Protein AF-A0A0V0QUD8-F1 (afdb_monomer_lite)

InterPro domains:
  IPR011050 Pectin lyase fold/virulence factor [SSF51126] (148-361)
  IPR012334 Pectin lyase fold [G3DSA:2.160.20.10] (193-393)
  IPR039448 Right handed beta helix domain [PF13229] (188-342)

pLDDT: mean 84.2, std 14.67, range [42.78, 98.88]

Secondary structure (DSSP, 8-state):
-EEES-EEE-SSEEEEEEE-S-EEES-EEE-TTS--EEEEEEESEEEEES-EE---S-B----TT--SEEEEEEEEEEEES-EE-B---B-SS---S-SEEEEEEEEEEEES-EEES-EESSB-SEEEEEEEEEEEES-EEES-EESS-B-SSEEEEEEEEEEEES-EEES-EEEESSSEEEEEEEEEEEES-EEES-EEEEES-SEEEES-SEEEEEEEEEES-EESSS-SEEEES-SEEEEEEEEEES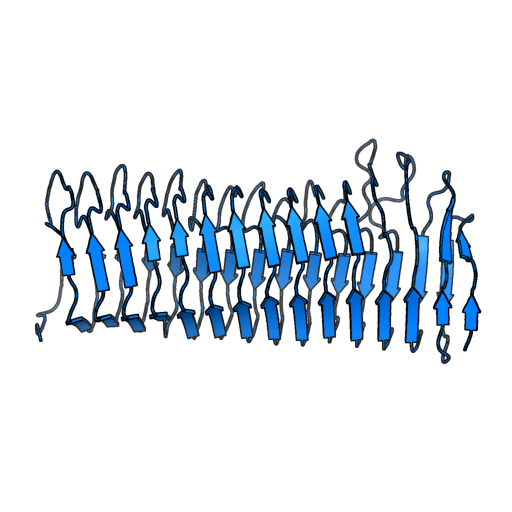-EESSS-SSEEEES-SEEEEES-EEES-EESSS-SSEEEEEE--EEEES-EEES-EESSS-SSEEEEEEEEEEEES-EEES-EESSSS-SSEEEEEEEEEEEES-EEEEEE-SSB-SSEEEES--SEEEEES-EEEEEE-SSB-SSEEE----S-----

Radius of gyration: 23.9 Å; chains: 1; bounding box: 58×41×67 Å

Sequence (409 aa):
MINVSLLKLNNILFAIENIKELVQFDKVVICENQDLFLKIRNVMNLVIKNNEISYNNIIENINKYSDMFQFQEIIEIIIDDSKIIENVYEYQDKSFNSLFQFQKIQNFIINSLNFQDNINQNFGNIDFYQVSNIEINESNFTNNFLDNGYGAALYIYQGNQIIINNCNFEQNKAQIGGAVYAEIIFNFLLKNSKFDKNEENTSGGSIIISKSQKIELKNLIIKQSYAYSGGRVYMIQSNEIELNEIYFSNNRAFSQGGCLYLHNIQDIFLAKVIFSDNYSDLTQGGYLIQDSQNIYFYGCLFQNNTAFLRSGAGQGYNLINILFEKCDFKKNKAISYSSGAQQFNNPKILQILDCLYQENETPLEGSSLNIKQSLDEILILGTVFKGGYNLKLGGFICLGLLENSFDWK

Foldseek 3Di:
DAEDAEAEFPDLEDEAEQAADEYEYNEYEYDADYNHAYEYENHAEYEYEAYEHEHADADADHDAAAARYYYEDYAYYEYYHYAHYEAHDYDDPRFYQANYEHYQYAYYEAEQYEAYNAEGEAFANYHYHAYAEYYHYLYEHEQFEYPEYEANHEDEEAYEYYEAYNYEAYNACYQEQQHEAYEHYAEAEYEPYEAYAGEHNAEEAVYEYELYAEYEYYQYEHEPYEYAYYANYAYENYEYYEYYNYEYYHYEYAEDFQHEEYENYEAAEYEQYEHEQTEYNAEENAGEYEPYEHHEYYQYEFYQAEYAAEERAYEYEQYEAYEYENYEAEQAEYNAHYEQHYEYEAYAEYEYYLYEYEAGEYQAEQNAYEYHDHYNYYHYYNYDYYHYDYNYDHPNYHYHDYVDDDDDD

Organism: Pseudocohnilembus persalinus (NCBI:txid266149)

Structure (mmCIF, N/CA/C/O backbone):
data_AF-A0A0V0QUD8-F1
#
_entry.id   AF-A0A0V0QUD8-F1
#
loop_
_atom_site.group_PDB
_atom_site.id
_atom_site.type_symbol
_atom_site.label_atom_id
_atom_site.label_alt_id
_atom_site.label_comp_id
_atom_site.label_asym_id
_atom_site.label_entity_id
_atom_site.label_seq_id
_atom_site.pdbx_PDB_ins_code
_atom_site.Cartn_x
_atom_site.Cartn_y
_atom_site.Cartn_z
_atom_site.occupancy
_atom_site.B_iso_or_equiv
_atom_site.auth_seq_id
_atom_site.auth_comp_id
_atom_site.auth_asym_id
_atom_site.auth_atom_id
_atom_site.pdbx_PDB_model_num
ATOM 1 N N . MET A 1 1 ? -31.159 -5.922 27.807 1.00 70.62 1 MET A N 1
ATOM 2 C CA . MET A 1 1 ? -30.685 -4.800 26.970 1.00 70.62 1 MET A CA 1
ATOM 3 C C . MET A 1 1 ? -30.636 -3.591 27.872 1.00 70.62 1 MET A C 1
ATOM 5 O O . MET A 1 1 ? -31.671 -3.202 28.401 1.00 70.62 1 MET A O 1
ATOM 9 N N . ILE A 1 2 ? -29.448 -3.040 28.080 1.00 76.00 2 ILE A N 1
ATOM 10 C CA . ILE A 1 2 ? -29.251 -1.811 28.841 1.00 76.00 2 ILE A CA 1
ATOM 11 C C . ILE A 1 2 ? -29.187 -0.687 27.814 1.00 76.00 2 ILE A C 1
ATOM 13 O O . ILE A 1 2 ? -28.206 -0.590 27.080 1.00 76.00 2 ILE A O 1
ATOM 17 N N . ASN A 1 3 ? -30.245 0.120 27.729 1.00 74.75 3 ASN A N 1
ATOM 18 C CA . ASN A 1 3 ? -30.245 1.303 26.877 1.00 74.75 3 ASN A CA 1
ATOM 19 C C . ASN A 1 3 ? -29.943 2.547 27.721 1.00 74.75 3 ASN A C 1
ATOM 21 O O . ASN A 1 3 ? -30.653 2.842 28.686 1.00 74.75 3 ASN A O 1
ATOM 25 N N . VAL A 1 4 ? -28.880 3.259 27.359 1.00 72.94 4 VAL A N 1
ATOM 26 C CA . VAL A 1 4 ? -28.473 4.522 27.962 1.00 72.94 4 VAL A CA 1
ATOM 27 C C . VAL A 1 4 ? -28.725 5.629 26.943 1.00 72.94 4 VAL A C 1
ATOM 29 O O . VAL A 1 4 ? -27.934 5.858 26.028 1.00 72.94 4 VAL A O 1
ATOM 32 N N . SER A 1 5 ? -29.834 6.346 27.131 1.00 68.31 5 SER A N 1
ATOM 33 C CA . SER A 1 5 ? -30.265 7.401 26.208 1.00 68.31 5 SER A CA 1
ATOM 34 C C . SER A 1 5 ? -29.320 8.609 26.184 1.00 68.31 5 SER A C 1
ATOM 36 O O . SER A 1 5 ? -29.221 9.305 25.179 1.00 68.31 5 SER A O 1
ATOM 38 N N . LEU A 1 6 ? -28.659 8.899 27.312 1.00 66.31 6 LEU A N 1
ATOM 39 C CA . LEU A 1 6 ? -27.640 9.939 27.422 1.00 66.31 6 LEU A CA 1
ATOM 40 C C . LEU A 1 6 ? -26.628 9.585 28.516 1.00 66.31 6 LEU A C 1
ATOM 42 O O . LEU A 1 6 ? -26.977 9.556 29.697 1.00 66.31 6 LEU A O 1
ATOM 46 N N . LEU A 1 7 ? -25.369 9.394 28.136 1.00 69.94 7 LEU A N 1
ATOM 47 C CA . LEU A 1 7 ? -24.242 9.306 29.058 1.00 69.94 7 LEU A CA 1
ATOM 48 C C . LEU A 1 7 ? -23.500 10.648 29.069 1.00 69.94 7 LEU A C 1
ATOM 50 O O . LEU A 1 7 ? -22.898 11.030 28.069 1.00 69.94 7 LEU A O 1
ATOM 54 N N . LYS A 1 8 ? -23.537 11.366 30.197 1.00 63.72 8 LYS A N 1
ATOM 55 C CA . LYS A 1 8 ? -22.684 12.544 30.426 1.00 63.72 8 LYS A CA 1
ATOM 56 C C . LYS A 1 8 ? -21.485 12.147 31.276 1.00 63.72 8 LYS A C 1
ATOM 58 O O . LYS A 1 8 ? -21.663 11.732 32.422 1.00 63.72 8 LYS A O 1
ATOM 63 N N . LEU A 1 9 ? -20.283 12.283 30.728 1.00 64.31 9 LEU A N 1
ATOM 64 C CA . LEU A 1 9 ? -19.041 11.990 31.440 1.00 64.31 9 LEU A CA 1
ATOM 65 C C . LEU A 1 9 ? -18.528 13.267 32.125 1.00 64.31 9 LEU A C 1
ATOM 67 O O . LEU A 1 9 ? -18.113 14.209 31.457 1.00 64.31 9 LEU A O 1
ATOM 71 N N . ASN A 1 10 ? -18.595 13.284 33.463 1.00 59.03 10 ASN A N 1
ATOM 72 C CA . ASN A 1 10 ? -18.183 14.405 34.327 1.00 59.03 10 ASN A CA 1
ATOM 73 C C . ASN A 1 10 ? -17.118 14.005 35.376 1.00 59.03 10 ASN A C 1
ATOM 75 O O . ASN A 1 10 ? -16.849 14.798 36.274 1.00 59.03 10 ASN A O 1
ATOM 79 N N . ASN A 1 11 ? -16.591 12.773 35.317 1.00 55.62 11 ASN A N 1
ATOM 80 C CA . ASN A 1 11 ? -15.626 12.208 36.270 1.00 55.62 11 ASN A CA 1
ATOM 81 C C . ASN A 1 11 ? -14.459 11.552 35.526 1.00 55.62 11 ASN A C 1
ATOM 83 O O . ASN A 1 11 ? -14.716 10.729 34.654 1.00 55.62 11 ASN A O 1
ATOM 87 N N . ILE A 1 12 ? -13.224 11.811 35.971 1.00 57.53 12 ILE A N 1
ATOM 88 C CA . ILE A 1 12 ? -11.928 11.370 35.400 1.00 57.53 12 ILE A CA 1
ATOM 89 C C . ILE A 1 12 ? -11.890 9.910 34.896 1.00 57.53 12 ILE A C 1
ATOM 91 O O . ILE A 1 12 ? -11.257 9.621 33.886 1.00 57.53 12 ILE A O 1
ATOM 95 N N . LEU A 1 13 ? -12.568 8.969 35.561 1.00 61.50 13 LEU A N 1
ATOM 96 C CA . LEU A 1 13 ? -12.629 7.569 35.131 1.00 61.50 13 LEU A CA 1
ATOM 97 C C . LEU A 1 13 ? -14.063 7.042 35.219 1.00 61.50 13 LEU A C 1
ATOM 99 O O . LEU A 1 13 ? -14.646 6.992 36.304 1.00 61.50 13 LEU A O 1
ATOM 103 N N . PHE A 1 14 ? -14.603 6.591 34.089 1.00 70.44 14 PHE A N 1
ATOM 104 C CA . PHE A 1 14 ? -15.863 5.856 34.028 1.00 70.44 14 PHE A CA 1
ATOM 105 C C . PHE A 1 14 ? -15.617 4.476 33.417 1.00 70.44 14 PHE A C 1
ATOM 107 O O . PHE A 1 14 ? -15.048 4.364 32.331 1.00 70.44 14 PHE A O 1
ATOM 114 N N . ALA A 1 15 ? -16.029 3.425 34.128 1.00 72.00 15 ALA A N 1
ATOM 115 C CA . ALA A 1 15 ? -15.803 2.044 33.720 1.00 72.00 15 ALA A CA 1
ATOM 116 C C . ALA A 1 15 ? -17.113 1.251 33.667 1.00 72.00 15 ALA A C 1
ATOM 118 O O . ALA A 1 15 ? -17.916 1.301 34.600 1.00 72.00 15 ALA A O 1
ATOM 119 N N . ILE A 1 16 ? -17.302 0.497 32.585 1.00 76.88 16 ILE A N 1
ATOM 120 C CA . ILE A 1 16 ? -18.369 -0.493 32.424 1.00 76.88 16 ILE A CA 1
ATOM 121 C C . ILE A 1 16 ? -17.715 -1.858 32.276 1.00 76.88 16 ILE A C 1
ATOM 123 O O . ILE A 1 16 ? -16.940 -2.068 31.346 1.00 76.88 16 ILE A O 1
ATOM 127 N N . GLU A 1 17 ? -18.037 -2.789 33.172 1.00 83.06 17 GLU A N 1
ATOM 128 C CA . GLU A 1 17 ? -17.386 -4.097 33.201 1.00 83.06 17 GLU A CA 1
ATOM 129 C C . GLU A 1 17 ? -18.382 -5.245 33.411 1.00 83.06 17 GLU A C 1
ATOM 131 O O . GLU A 1 17 ? -19.346 -5.122 34.168 1.00 83.06 17 GLU A O 1
ATOM 136 N N . ASN A 1 18 ? -18.097 -6.393 32.788 1.00 82.00 18 ASN A N 1
ATOM 137 C CA . ASN A 1 18 ? -18.752 -7.687 33.029 1.00 82.00 18 ASN A CA 1
ATOM 138 C C . ASN A 1 18 ? -20.261 -7.717 32.717 1.00 82.00 18 ASN A C 1
ATOM 140 O O . ASN A 1 18 ? -21.051 -8.316 33.455 1.00 82.00 18 ASN A O 1
ATOM 144 N N . ILE A 1 19 ? -20.665 -7.107 31.599 1.00 76.00 19 ILE A N 1
ATOM 145 C CA . ILE A 1 19 ? -22.063 -7.084 31.154 1.00 76.00 19 ILE A CA 1
ATOM 146 C C . ILE A 1 19 ? -22.303 -8.157 30.087 1.00 76.00 19 ILE A C 1
ATOM 148 O O . ILE A 1 19 ? -21.762 -8.113 28.986 1.00 76.00 19 ILE A O 1
ATOM 152 N N . LYS A 1 20 ? -23.181 -9.115 30.402 1.00 79.44 20 LYS A N 1
ATOM 153 C CA . LYS A 1 20 ? -23.581 -10.193 29.476 1.00 79.44 20 LYS A CA 1
ATOM 154 C C . LYS A 1 20 ? -24.723 -9.813 28.528 1.00 79.44 20 LYS A C 1
ATOM 156 O O . LYS A 1 20 ? -25.058 -10.592 27.645 1.00 79.44 20 LYS A O 1
ATOM 161 N N . GLU A 1 21 ? -25.347 -8.660 28.733 1.00 77.88 21 GLU A N 1
ATOM 162 C CA . GLU A 1 21 ? -26.424 -8.148 27.885 1.00 77.88 21 GLU A CA 1
ATOM 163 C C . GLU A 1 21 ? -25.903 -7.127 26.864 1.00 77.88 21 GLU A C 1
ATOM 165 O O . GLU A 1 21 ? -24.828 -6.559 27.037 1.00 77.88 21 GLU A O 1
ATOM 170 N N . LEU A 1 22 ? -26.692 -6.854 25.821 1.00 77.81 22 LEU A N 1
ATOM 171 C CA . LEU A 1 22 ? -26.445 -5.731 24.912 1.00 77.81 22 LEU A CA 1
ATOM 172 C C . LEU A 1 22 ? -26.459 -4.404 25.683 1.00 77.81 22 LEU A C 1
ATOM 174 O O . LEU A 1 22 ? -27.445 -4.112 26.373 1.00 77.81 22 LEU A O 1
ATOM 178 N N . VAL A 1 23 ? -25.409 -3.604 25.500 1.00 78.75 23 VAL A N 1
ATOM 179 C CA . VAL A 1 23 ? -25.317 -2.212 25.956 1.00 78.75 23 VAL A CA 1
ATOM 180 C C . VAL A 1 23 ? -25.447 -1.294 24.745 1.00 78.75 23 VAL A C 1
ATOM 182 O O . VAL A 1 23 ? -24.702 -1.438 23.778 1.00 78.75 23 VAL A O 1
ATOM 185 N N . GLN A 1 24 ? -26.384 -0.351 24.798 1.00 78.88 24 GLN A N 1
ATOM 186 C CA . GLN A 1 24 ? -26.595 0.640 23.746 1.00 78.88 24 GLN A CA 1
ATOM 187 C C . GLN A 1 24 ? -26.461 2.056 24.309 1.00 78.88 24 GLN A C 1
ATOM 189 O O . GLN A 1 24 ? -27.057 2.371 25.341 1.00 78.88 24 GLN A O 1
ATOM 194 N N . PHE A 1 25 ? -25.696 2.896 23.612 1.00 74.19 25 PHE A N 1
ATOM 195 C CA . PHE A 1 25 ? -25.604 4.332 23.854 1.00 74.19 25 PHE A CA 1
ATOM 196 C C . PHE A 1 25 ? -26.199 5.099 22.677 1.00 74.19 25 PHE A C 1
ATOM 198 O O . PHE A 1 25 ? -25.635 5.101 21.579 1.00 74.19 25 PHE A O 1
ATOM 205 N N . ASP A 1 26 ? -27.315 5.782 22.933 1.00 65.12 26 ASP A N 1
ATOM 206 C CA . ASP A 1 26 ? -27.956 6.651 21.937 1.00 65.12 26 ASP A CA 1
ATOM 207 C C . ASP A 1 26 ? -27.276 8.028 21.862 1.00 65.12 26 ASP A C 1
ATOM 209 O O . ASP A 1 26 ? -27.337 8.698 20.835 1.00 65.12 26 ASP A O 1
ATOM 213 N N . LYS A 1 27 ? -26.653 8.476 22.964 1.00 62.09 27 LYS A N 1
ATOM 214 C CA . LYS A 1 27 ? -25.847 9.702 23.010 1.00 62.09 27 LYS A CA 1
ATOM 215 C C . LYS A 1 27 ? -24.825 9.676 24.153 1.00 62.09 27 LYS A C 1
ATOM 217 O O . LYS A 1 27 ? -25.180 9.469 25.311 1.00 62.09 27 LYS A O 1
ATOM 222 N N . VAL A 1 28 ? -23.569 9.977 23.856 1.00 65.62 28 VAL A N 1
ATOM 223 C CA . VAL A 1 28 ? -22.450 10.142 24.785 1.00 65.62 28 VAL A CA 1
ATOM 224 C C . VAL A 1 28 ? -21.947 11.566 24.612 1.00 65.62 28 VAL A C 1
ATOM 226 O O . VAL A 1 28 ? -21.569 11.962 23.515 1.00 65.62 28 VAL A O 1
ATOM 229 N N . VAL A 1 29 ? -21.976 12.348 25.689 1.00 61.34 29 VAL A N 1
ATOM 230 C CA . VAL A 1 29 ? -21.480 13.728 25.711 1.00 61.34 29 VAL A CA 1
ATOM 231 C C . VAL A 1 29 ? -20.353 13.816 26.728 1.00 61.34 29 VAL A C 1
ATOM 233 O O . VAL A 1 29 ? -20.546 13.524 27.913 1.00 61.34 29 VAL A O 1
ATOM 236 N N . ILE A 1 30 ? -19.184 14.239 26.258 1.00 59.19 30 ILE A N 1
ATOM 237 C CA . ILE A 1 30 ? -18.037 14.584 27.097 1.00 59.19 30 ILE A CA 1
ATOM 238 C C . ILE A 1 30 ? -18.147 16.077 27.425 1.00 59.19 30 ILE A C 1
ATOM 240 O O . ILE A 1 30 ? -18.324 16.887 26.518 1.00 59.19 30 ILE A O 1
ATOM 244 N N . CYS A 1 31 ? -18.090 16.453 28.703 1.00 54.69 31 CYS A N 1
ATOM 245 C CA . CYS A 1 31 ? -18.158 17.860 29.110 1.00 54.69 31 CYS A CA 1
ATOM 246 C C . CYS A 1 31 ? -16.755 18.497 29.178 1.00 54.69 31 CYS A C 1
ATOM 248 O O . CYS A 1 31 ? -15.792 17.850 29.576 1.00 54.69 31 CYS A O 1
ATOM 250 N N . GLU A 1 32 ? -16.675 19.788 28.850 1.00 49.66 32 GLU A N 1
ATOM 251 C CA . GLU A 1 32 ? -15.485 20.563 28.438 1.00 49.66 32 GLU A CA 1
ATOM 252 C C . GLU A 1 32 ? -14.289 20.701 29.414 1.00 49.66 32 GLU A C 1
ATOM 254 O O . GLU A 1 32 ? -13.388 21.478 29.120 1.00 49.66 32 GLU A O 1
ATOM 259 N N . ASN A 1 33 ? -14.221 20.004 30.555 1.00 48.03 33 ASN A N 1
ATOM 260 C CA . ASN A 1 33 ? -13.290 20.394 31.632 1.00 48.03 33 ASN A CA 1
ATOM 261 C C . ASN A 1 33 ? -12.605 19.274 32.435 1.00 48.03 33 ASN A C 1
ATOM 263 O O . ASN A 1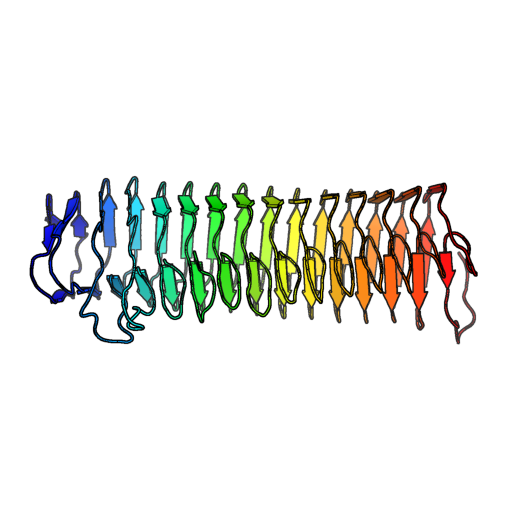 33 ? -12.164 19.548 33.552 1.00 48.03 33 ASN A O 1
ATOM 267 N N . GLN A 1 34 ? -12.503 18.029 31.953 1.00 51.97 34 GLN A N 1
ATOM 268 C CA . GLN A 1 34 ? -11.815 16.984 32.733 1.00 51.97 34 GLN A CA 1
ATOM 269 C C . GLN A 1 34 ? -11.011 15.987 31.894 1.00 51.97 34 GLN A C 1
ATOM 271 O O . GLN A 1 34 ? -11.409 15.629 30.789 1.00 51.97 34 GLN A O 1
ATOM 276 N N . ASP A 1 35 ? -9.918 15.498 32.489 1.00 54.75 35 ASP A N 1
ATOM 277 C CA . ASP A 1 35 ? -9.080 14.391 32.016 1.00 54.75 35 ASP A CA 1
ATOM 278 C C . ASP A 1 35 ? -9.891 13.078 32.029 1.00 54.75 35 ASP A C 1
ATOM 280 O O . ASP A 1 35 ? -9.845 12.311 32.990 1.00 54.75 35 ASP A O 1
ATOM 284 N N . LEU A 1 36 ? -10.735 12.859 31.019 1.00 57.94 36 LEU A N 1
ATOM 285 C CA . LEU A 1 36 ? -11.743 11.795 31.018 1.00 57.94 36 LEU A CA 1
ATOM 286 C C . LEU A 1 36 ? -11.250 10.527 30.313 1.00 57.94 36 LEU A C 1
ATOM 288 O O . LEU A 1 36 ? -10.866 10.564 29.149 1.00 57.94 36 LEU A O 1
ATOM 292 N N . PHE A 1 37 ? -11.360 9.389 31.003 1.00 67.19 37 PHE A N 1
ATOM 293 C CA . PHE A 1 37 ? -11.136 8.051 30.454 1.00 67.19 37 PHE A CA 1
ATOM 294 C C . PHE A 1 37 ? -12.422 7.225 30.511 1.00 67.19 37 PHE A C 1
ATOM 296 O O . PHE A 1 37 ? -12.957 6.969 31.598 1.00 67.19 37 PHE A O 1
ATOM 303 N N . LEU A 1 38 ? -12.895 6.754 29.356 1.00 74.94 38 LEU A N 1
ATOM 304 C CA . LEU A 1 38 ? -13.955 5.745 29.283 1.00 74.94 38 LEU A CA 1
ATOM 305 C C . LEU A 1 38 ? -13.322 4.374 29.067 1.00 74.94 38 LEU A C 1
ATOM 307 O O . LEU A 1 38 ? -12.598 4.168 28.094 1.00 74.94 38 LEU A O 1
ATOM 311 N N . LYS A 1 39 ? -13.627 3.423 29.953 1.00 79.06 39 LYS A N 1
ATOM 312 C CA . LYS A 1 39 ? -13.196 2.029 29.813 1.00 79.06 39 LYS A CA 1
ATOM 313 C C . LYS A 1 39 ? -14.400 1.101 29.754 1.00 79.06 39 LYS A C 1
ATOM 315 O O . LYS A 1 39 ? -15.224 1.102 30.664 1.00 79.06 39 LYS A O 1
ATOM 320 N N . ILE A 1 40 ? -14.495 0.284 28.714 1.00 81.56 40 ILE A N 1
ATOM 321 C CA . ILE A 1 40 ? -15.525 -0.750 28.592 1.00 81.56 40 ILE A CA 1
ATOM 322 C C . ILE A 1 40 ? -14.844 -2.105 28.436 1.00 81.56 40 ILE A C 1
ATOM 324 O O . ILE A 1 40 ? -14.050 -2.302 27.518 1.00 81.56 40 ILE A O 1
ATOM 328 N N . ARG A 1 41 ? -15.135 -3.041 29.343 1.00 83.25 41 ARG A N 1
ATOM 329 C CA . ARG A 1 41 ? -14.506 -4.366 29.364 1.00 83.25 41 ARG A CA 1
ATOM 330 C C . ARG A 1 41 ? -15.506 -5.491 29.552 1.00 83.25 41 ARG A C 1
ATOM 332 O O . ARG A 1 41 ? -16.475 -5.338 30.294 1.00 83.25 41 ARG A O 1
ATOM 339 N N . ASN A 1 42 ? -15.231 -6.655 28.969 1.00 79.50 42 ASN A N 1
ATOM 340 C CA . ASN A 1 42 ? -16.032 -7.867 29.181 1.00 79.50 42 ASN A CA 1
ATOM 341 C C . ASN A 1 42 ? -17.525 -7.629 28.910 1.00 79.50 42 ASN A C 1
ATOM 343 O O . ASN A 1 42 ? -18.387 -8.000 29.715 1.00 79.50 42 ASN A O 1
ATOM 347 N N . VAL A 1 43 ? -17.818 -6.945 27.806 1.00 77.38 43 VAL A N 1
ATOM 348 C CA . VAL A 1 43 ? -19.182 -6.702 27.330 1.00 77.38 43 VAL A CA 1
ATOM 349 C C . VAL A 1 43 ? -19.436 -7.619 26.145 1.00 77.38 43 VAL A C 1
ATOM 351 O O . VAL A 1 43 ? -18.558 -7.800 25.315 1.00 77.38 43 VAL A O 1
ATOM 354 N N . MET A 1 44 ? -20.618 -8.228 26.054 1.00 79.56 44 MET A N 1
ATOM 355 C CA . MET A 1 44 ? -20.934 -9.078 24.902 1.00 79.56 44 MET A CA 1
ATOM 356 C C . MET A 1 44 ? -21.049 -8.230 23.628 1.00 79.56 44 MET A C 1
ATOM 358 O O . MET A 1 44 ? -20.209 -8.339 22.741 1.00 79.56 44 MET A O 1
ATOM 362 N N . ASN A 1 45 ? -22.039 -7.335 23.584 1.00 85.06 45 ASN A N 1
ATOM 363 C CA . ASN A 1 45 ? -22.312 -6.485 22.429 1.00 85.06 45 ASN A CA 1
ATOM 364 C C . ASN A 1 45 ? -22.446 -5.026 22.873 1.00 85.06 45 ASN A C 1
ATOM 366 O O . ASN A 1 45 ? -23.138 -4.735 23.856 1.00 85.06 45 ASN A O 1
ATOM 370 N N . LEU A 1 46 ? -21.821 -4.122 22.125 1.00 85.31 46 LEU A N 1
ATOM 371 C CA . LEU A 1 46 ? -21.841 -2.686 22.354 1.00 85.31 46 LEU A CA 1
ATOM 372 C C . LEU A 1 46 ? -22.278 -1.958 21.083 1.00 85.31 46 LEU A C 1
ATOM 374 O O . LEU A 1 46 ? -21.665 -2.103 20.031 1.00 85.31 46 LEU A O 1
ATOM 378 N N . VAL A 1 47 ? -23.316 -1.136 21.192 1.00 84.88 47 VAL A N 1
ATOM 379 C CA . VAL A 1 47 ? -23.823 -0.332 20.076 1.00 84.88 47 VAL A CA 1
ATOM 380 C C . VAL A 1 47 ? -23.775 1.147 20.449 1.00 84.88 47 VAL A C 1
ATOM 382 O O . VAL A 1 47 ? -24.318 1.553 21.476 1.00 84.88 47 VAL A O 1
ATOM 385 N N . ILE A 1 48 ? -23.129 1.951 19.611 1.00 80.38 48 ILE A N 1
ATOM 386 C CA . ILE A 1 48 ? -22.962 3.399 19.764 1.00 80.38 48 ILE A CA 1
ATOM 387 C C . ILE A 1 48 ? -23.532 4.048 18.498 1.00 80.38 48 ILE A C 1
ATOM 389 O O . ILE A 1 48 ? -22.976 3.873 17.418 1.00 80.38 48 ILE A O 1
ATOM 393 N N . LYS A 1 49 ? -24.656 4.767 18.592 1.00 79.19 49 LYS A N 1
ATOM 394 C CA . LYS A 1 49 ? -25.307 5.384 17.417 1.00 79.19 49 LYS A CA 1
ATOM 395 C C . LYS A 1 49 ? -25.627 6.854 17.622 1.00 79.19 49 LYS A C 1
ATOM 397 O O . LYS A 1 49 ? -25.999 7.217 18.728 1.00 79.19 49 LYS A O 1
ATOM 402 N N . ASN A 1 50 ? -25.556 7.665 16.563 1.00 70.62 50 ASN A N 1
ATOM 403 C CA . ASN A 1 50 ? -25.956 9.083 16.577 1.00 70.62 50 ASN A CA 1
ATOM 404 C C . ASN A 1 50 ? -25.223 9.934 17.628 1.00 70.62 50 ASN A C 1
ATOM 406 O O . ASN A 1 50 ? -25.788 10.865 18.211 1.00 70.62 50 ASN A O 1
ATOM 410 N N . ASN A 1 51 ? -23.961 9.605 17.900 1.00 64.56 51 ASN A N 1
ATOM 411 C CA . ASN A 1 51 ? -23.177 10.309 18.902 1.00 64.56 51 ASN A CA 1
ATOM 412 C C . ASN A 1 51 ? -22.494 11.522 18.283 1.00 64.56 51 ASN A C 1
ATOM 414 O O . ASN A 1 51 ? -21.885 11.425 17.225 1.00 64.56 51 ASN A O 1
ATOM 418 N N . GLU A 1 52 ? -22.560 12.655 18.970 1.00 62.97 52 GLU A N 1
ATOM 419 C CA . GLU A 1 52 ? -21.690 13.795 18.707 1.00 62.97 52 GLU A CA 1
ATOM 420 C C . GLU A 1 52 ? -20.729 13.880 19.882 1.00 62.97 52 GLU A C 1
ATOM 422 O O . GLU A 1 52 ? -21.095 14.309 20.979 1.00 62.97 52 GLU A O 1
ATOM 427 N N . ILE A 1 53 ? -19.520 13.379 19.661 1.00 58.41 53 ILE A N 1
ATOM 428 C CA . ILE A 1 53 ? -18.441 13.433 20.632 1.00 58.41 53 ILE A CA 1
ATOM 429 C C . ILE A 1 53 ? -17.513 14.549 20.160 1.00 58.41 53 ILE A C 1
ATOM 431 O O . ILE A 1 53 ? -16.540 14.279 19.482 1.00 58.41 53 ILE A O 1
ATOM 435 N N . SER A 1 54 ? -17.839 15.812 20.424 1.00 54.31 54 SER A N 1
ATOM 436 C CA . SER A 1 54 ? -16.973 16.951 20.078 1.00 54.31 54 SER A CA 1
ATOM 437 C C . SER A 1 54 ? -16.123 17.351 21.281 1.00 54.31 54 SER A C 1
ATOM 439 O O . SER A 1 54 ? -16.668 17.489 22.379 1.00 54.31 54 SER A O 1
ATOM 441 N N . TYR A 1 55 ? -14.825 17.587 21.086 1.00 56.00 55 TYR A N 1
ATOM 442 C CA . TYR A 1 55 ? -13.937 18.081 22.136 1.00 56.00 55 TYR A CA 1
ATOM 443 C C . TYR A 1 55 ? -13.256 19.366 21.648 1.00 56.00 55 TYR A C 1
ATOM 445 O O . TYR A 1 55 ? -12.382 19.316 20.801 1.00 56.00 55 TYR A O 1
ATOM 453 N N . ASN A 1 56 ? -13.676 20.532 22.148 1.00 50.56 56 ASN A N 1
ATOM 454 C CA . ASN A 1 56 ? -13.220 21.836 21.632 1.00 50.56 56 ASN A CA 1
ATOM 455 C C . ASN A 1 56 ? -12.123 22.510 22.478 1.00 50.56 56 ASN A C 1
ATOM 457 O O . ASN A 1 56 ? -11.876 23.702 22.304 1.00 50.56 56 ASN A O 1
ATOM 461 N N . ASN A 1 57 ? -11.466 21.785 23.387 1.00 51.47 57 ASN A N 1
ATOM 462 C CA . ASN A 1 57 ? -10.506 22.374 24.323 1.00 51.47 57 ASN A CA 1
ATOM 463 C C . ASN A 1 57 ? -9.135 21.694 24.288 1.00 51.47 57 ASN A C 1
ATOM 465 O O . ASN A 1 57 ? -9.017 20.487 24.096 1.00 51.47 57 ASN A O 1
ATOM 469 N N . ILE A 1 58 ? -8.111 22.501 24.568 1.00 51.84 58 ILE A N 1
ATOM 470 C CA . ILE A 1 58 ? -6.757 22.058 24.897 1.00 51.84 58 ILE A CA 1
ATOM 471 C C . ILE A 1 58 ? -6.818 21.227 26.185 1.00 51.84 58 ILE A C 1
ATOM 473 O O . ILE A 1 58 ? -7.313 21.709 27.206 1.00 51.84 58 ILE A O 1
ATOM 477 N N . ILE A 1 59 ? -6.308 19.994 26.162 1.00 55.12 59 ILE A N 1
ATOM 478 C CA . ILE A 1 59 ? -6.238 19.157 27.366 1.00 55.12 59 ILE A CA 1
ATOM 479 C C . ILE A 1 59 ? -4.894 19.403 28.067 1.00 55.12 59 ILE A C 1
ATOM 481 O O . ILE A 1 59 ? -3.853 18.949 27.605 1.00 55.12 59 ILE A O 1
ATOM 485 N N . GLU A 1 60 ? -4.899 20.137 29.182 1.00 51.78 60 GLU A N 1
ATOM 486 C CA . GLU A 1 60 ? -3.662 20.573 29.861 1.00 51.78 60 GLU A CA 1
ATOM 487 C C . GLU A 1 60 ? -3.055 19.517 30.823 1.00 51.78 60 GLU A C 1
ATOM 489 O O . GLU A 1 60 ? -1.882 19.622 31.205 1.00 51.78 60 GLU A O 1
ATOM 494 N N . ASN A 1 61 ? -3.812 18.480 31.225 1.00 50.59 61 ASN A N 1
ATOM 495 C CA . ASN A 1 61 ? -3.445 17.579 32.335 1.00 50.59 61 ASN A CA 1
ATOM 496 C C . ASN A 1 61 ? -3.623 16.066 32.074 1.00 50.59 61 ASN A C 1
ATOM 498 O O . ASN A 1 61 ? -3.912 15.296 32.989 1.00 50.59 61 ASN A O 1
ATOM 502 N N . ILE A 1 62 ? -3.330 15.583 30.864 1.00 55.06 62 ILE A N 1
ATOM 503 C CA . ILE A 1 62 ? -3.393 14.137 30.592 1.00 55.06 62 ILE A CA 1
ATOM 504 C C . ILE A 1 62 ? -2.260 13.378 31.299 1.00 55.06 62 ILE A C 1
ATOM 506 O O . ILE A 1 62 ? -1.082 13.751 31.246 1.00 55.06 62 ILE A O 1
ATOM 510 N N . ASN A 1 63 ? -2.611 12.248 31.923 1.00 54.19 63 ASN A N 1
ATOM 511 C CA . ASN A 1 63 ? -1.645 11.224 32.313 1.00 54.19 63 ASN A CA 1
ATOM 512 C C . ASN A 1 63 ? -0.958 10.661 31.062 1.00 54.19 63 ASN A C 1
ATOM 514 O O . ASN A 1 63 ? -1.573 9.944 30.269 1.00 54.19 63 ASN A O 1
ATOM 518 N N . LYS A 1 64 ? 0.336 10.954 30.924 1.00 52.69 64 LYS A N 1
ATOM 519 C CA . LYS A 1 64 ? 1.203 10.459 29.848 1.00 52.69 64 LYS A CA 1
ATOM 520 C C . LYS A 1 64 ? 0.953 8.962 29.575 1.00 52.69 64 LYS A C 1
ATOM 522 O O . LYS A 1 64 ? 0.956 8.171 30.519 1.00 52.69 64 LYS A O 1
ATOM 527 N N . TYR A 1 65 ? 0.781 8.588 28.303 1.00 54.31 65 TYR A N 1
ATOM 528 C CA . TYR A 1 65 ? 0.649 7.197 27.820 1.00 54.31 65 TYR A CA 1
ATOM 529 C C . TYR A 1 65 ? -0.673 6.456 28.095 1.00 54.31 65 TYR A C 1
ATOM 531 O O . TYR A 1 65 ? -0.670 5.228 28.198 1.00 54.31 65 TYR A O 1
ATOM 539 N N . SER A 1 66 ? -1.806 7.148 28.215 1.00 63.75 66 SER A N 1
ATOM 540 C CA . SER A 1 66 ? -3.113 6.488 28.365 1.00 63.75 66 SER A CA 1
ATOM 541 C C . SER A 1 66 ? -4.053 6.815 27.207 1.00 63.75 66 SER A C 1
ATOM 543 O O . SER A 1 66 ? -4.175 7.975 26.845 1.00 63.75 66 SER A O 1
ATOM 545 N N . ASP A 1 67 ? -4.686 5.802 26.608 1.00 71.31 67 ASP A N 1
ATOM 546 C CA . ASP A 1 67 ? -5.691 5.967 25.544 1.00 71.31 67 ASP A CA 1
ATOM 547 C C . ASP A 1 67 ? -6.997 6.546 26.104 1.00 71.31 67 ASP A C 1
ATOM 549 O O . ASP A 1 67 ? -7.437 6.096 27.169 1.00 71.31 67 ASP A O 1
ATOM 553 N N . MET A 1 68 ? -7.622 7.499 25.400 1.00 74.56 68 MET A N 1
ATOM 554 C CA . MET A 1 68 ? -8.794 8.243 25.900 1.00 74.56 68 MET A CA 1
ATOM 555 C C . MET A 1 68 ? -10.042 7.354 26.030 1.00 74.56 68 MET A C 1
ATOM 557 O O . MET A 1 68 ? -10.734 7.369 27.054 1.00 74.56 68 MET A O 1
ATOM 561 N N . PHE A 1 69 ? -10.284 6.515 25.024 1.00 80.38 69 PHE A N 1
ATOM 562 C CA . PHE A 1 69 ? -11.356 5.526 25.008 1.00 80.38 69 PHE A CA 1
ATOM 563 C C . PHE A 1 69 ? -10.793 4.115 24.886 1.00 80.38 69 PHE A C 1
ATOM 565 O O . PHE A 1 69 ? -10.145 3.795 23.898 1.00 80.38 69 PHE A O 1
ATOM 572 N N . GLN A 1 70 ? -11.056 3.253 25.869 1.00 84.62 70 GLN A N 1
ATOM 573 C CA . GLN A 1 70 ? -10.515 1.891 25.915 1.00 84.62 70 GLN A CA 1
ATOM 574 C C . GLN A 1 70 ? -11.636 0.857 25.908 1.00 84.62 70 GLN A C 1
ATOM 576 O O . GLN A 1 70 ? -12.483 0.836 26.802 1.00 84.62 70 GLN A O 1
ATOM 581 N N . PHE A 1 71 ? -11.595 -0.052 24.942 1.00 88.75 71 PHE A N 1
ATOM 582 C CA . PHE A 1 71 ? -12.535 -1.158 24.802 1.00 88.75 71 PHE A CA 1
ATOM 583 C C . PHE A 1 71 ? -11.762 -2.468 24.775 1.00 88.75 71 PHE A C 1
ATOM 585 O O . PHE A 1 71 ? -10.846 -2.628 23.971 1.00 88.75 71 PHE A O 1
ATOM 592 N N . GLN A 1 72 ? -12.116 -3.410 25.646 1.00 89.62 72 GLN A N 1
ATOM 593 C CA . GLN A 1 72 ? -11.372 -4.658 25.778 1.00 89.62 72 GLN A CA 1
ATOM 594 C C . GLN A 1 72 ? -12.292 -5.868 25.944 1.00 89.62 72 GLN A C 1
ATOM 596 O O . GLN A 1 72 ? -13.234 -5.825 26.732 1.00 89.62 72 GLN A O 1
ATOM 601 N N . GLU A 1 73 ? -11.964 -6.974 25.271 1.00 88.56 73 GLU A N 1
ATOM 602 C CA . GLU A 1 73 ? -12.652 -8.265 25.452 1.00 88.56 73 GLU A CA 1
ATOM 603 C C . GLU A 1 73 ? -14.164 -8.141 25.179 1.00 88.56 73 GLU A C 1
ATOM 605 O O . GLU A 1 73 ? -15.005 -8.486 26.011 1.00 88.56 73 GLU A O 1
ATOM 610 N N . ILE A 1 74 ? -14.496 -7.602 23.998 1.00 86.75 74 ILE A N 1
ATOM 611 C CA . ILE A 1 74 ? -15.873 -7.429 23.511 1.00 86.75 74 ILE A CA 1
ATOM 612 C C . ILE A 1 74 ? -16.086 -8.285 22.262 1.00 86.75 74 ILE A C 1
ATOM 614 O O . ILE A 1 74 ? -15.218 -8.357 21.391 1.00 86.75 74 ILE A O 1
ATOM 618 N N . ILE A 1 75 ? -17.236 -8.956 22.170 1.00 87.69 75 ILE A N 1
ATOM 619 C CA . ILE A 1 75 ? -17.544 -9.804 21.010 1.00 87.69 75 ILE A CA 1
ATOM 620 C C . ILE A 1 75 ? -17.930 -8.933 19.817 1.00 87.69 75 ILE A C 1
ATOM 622 O O . ILE A 1 75 ? -17.387 -9.119 18.734 1.00 87.69 75 ILE A O 1
ATOM 626 N N . GLU A 1 76 ? -18.820 -7.964 20.002 1.00 92.19 76 GLU A N 1
ATOM 627 C CA . GLU A 1 76 ? -19.259 -7.091 18.915 1.00 92.19 76 GLU A CA 1
ATOM 628 C C . GLU A 1 76 ? -19.333 -5.629 19.347 1.00 92.19 76 GLU A C 1
ATOM 630 O O . GLU A 1 76 ? -19.925 -5.302 20.378 1.00 92.19 76 GLU A O 1
ATOM 635 N N . ILE A 1 77 ? -18.754 -4.744 18.536 1.00 91.44 77 ILE A N 1
ATOM 636 C CA . ILE A 1 77 ? -18.925 -3.298 18.654 1.00 91.44 77 ILE A CA 1
ATOM 637 C C . ILE A 1 77 ? -19.431 -2.758 17.322 1.00 91.44 77 ILE A C 1
ATOM 639 O O . ILE A 1 77 ? -18.822 -3.006 16.283 1.00 91.44 77 ILE A O 1
ATOM 643 N N . ILE A 1 78 ? -20.517 -1.991 17.367 1.00 90.31 78 ILE A N 1
ATOM 644 C CA . ILE A 1 78 ? -21.052 -1.271 16.212 1.00 90.31 78 ILE A CA 1
ATOM 645 C C . ILE A 1 78 ? -21.103 0.211 16.555 1.00 90.31 78 ILE A C 1
ATOM 647 O O . ILE A 1 78 ? -21.758 0.604 17.523 1.00 90.31 78 ILE A O 1
ATOM 651 N N . ILE A 1 79 ? -20.441 1.023 15.740 1.00 87.19 79 ILE A N 1
ATOM 652 C CA . ILE A 1 79 ? -20.462 2.477 15.823 1.00 87.19 79 ILE A CA 1
ATOM 653 C C . ILE A 1 79 ? -21.025 3.028 14.514 1.00 87.19 79 ILE A C 1
ATOM 655 O O . ILE A 1 79 ? -20.478 2.776 13.446 1.00 87.19 79 ILE A O 1
ATOM 659 N N . ASP A 1 80 ? -22.130 3.759 14.601 1.00 84.75 80 ASP A N 1
ATOM 660 C CA . ASP A 1 80 ? -22.936 4.138 13.437 1.00 84.75 80 ASP A CA 1
ATOM 661 C C . ASP A 1 80 ? -23.337 5.615 13.504 1.00 84.75 80 ASP A C 1
ATOM 663 O O . ASP A 1 80 ? -23.654 6.119 14.590 1.00 84.75 80 ASP A O 1
ATOM 667 N N . ASP A 1 81 ? -23.338 6.297 12.356 1.00 75.69 81 ASP A N 1
ATOM 668 C CA . ASP A 1 81 ? -23.834 7.673 12.173 1.00 75.69 81 ASP A CA 1
ATOM 669 C C . ASP A 1 81 ? -23.398 8.647 13.281 1.00 75.69 81 ASP A C 1
ATOM 671 O O . ASP A 1 81 ? -24.184 9.434 13.811 1.00 75.69 81 ASP A O 1
ATOM 675 N N . SER A 1 82 ? -22.135 8.560 13.699 1.00 69.81 82 SER A N 1
ATOM 676 C CA . SER A 1 82 ? -21.613 9.349 14.812 1.00 69.81 82 SER A CA 1
ATOM 677 C C . SER A 1 82 ? -20.563 10.353 14.321 1.00 69.81 82 SER A C 1
ATOM 679 O O . SER A 1 82 ? -19.657 10.029 13.562 1.00 69.81 82 SER A O 1
ATOM 681 N N . LYS A 1 83 ? -20.648 11.603 14.773 1.00 65.75 83 LYS A N 1
ATOM 682 C CA . LYS A 1 83 ? -19.552 12.567 14.639 1.00 65.75 83 LYS A CA 1
ATOM 683 C C . LYS A 1 83 ? -18.603 12.337 15.798 1.00 65.75 83 LYS A C 1
ATOM 685 O O . LYS A 1 83 ? -18.884 12.742 16.927 1.00 65.75 83 LYS A O 1
ATOM 690 N N . ILE A 1 84 ? -17.527 11.610 15.538 1.00 63.97 84 ILE A N 1
ATOM 691 C CA . ILE A 1 84 ? -16.603 11.198 16.584 1.00 63.97 84 ILE A CA 1
ATOM 692 C C . ILE A 1 84 ? -15.333 12.026 16.478 1.00 63.97 84 ILE A C 1
ATOM 694 O O . ILE A 1 84 ? -14.405 11.677 15.767 1.00 63.97 84 ILE A O 1
ATOM 698 N N . ILE A 1 85 ? -15.310 13.069 17.300 1.00 63.72 85 ILE A N 1
ATOM 699 C CA . ILE A 1 85 ? -14.132 13.787 17.764 1.00 63.72 85 ILE A CA 1
ATOM 700 C C . ILE A 1 85 ? -13.408 14.578 16.672 1.00 63.72 85 ILE A C 1
ATOM 702 O O . ILE A 1 85 ? -12.616 14.085 15.867 1.00 63.72 85 ILE A O 1
ATOM 706 N N . GLU A 1 86 ? -13.691 15.874 16.728 1.00 63.62 86 GLU A N 1
ATOM 707 C CA . GLU A 1 86 ? -13.013 16.933 16.002 1.00 63.62 86 GLU A CA 1
ATOM 708 C C . GLU A 1 86 ? -12.190 17.737 17.017 1.00 63.62 86 GLU A C 1
ATOM 710 O O . GLU A 1 86 ? -12.658 17.930 18.144 1.00 63.62 86 GLU A O 1
ATOM 715 N N . ASN A 1 87 ? -11.021 18.234 16.604 1.00 63.53 87 ASN A N 1
ATOM 716 C CA . ASN A 1 87 ? -10.234 19.242 17.327 1.00 63.53 87 ASN A CA 1
ATOM 717 C C . ASN A 1 87 ? -9.606 18.793 18.657 1.00 63.53 87 ASN A C 1
ATOM 719 O O . ASN A 1 87 ? -9.444 19.610 19.572 1.00 63.53 87 ASN A O 1
ATOM 723 N N . VAL A 1 88 ? -9.206 17.524 18.792 1.00 65.19 88 VAL A N 1
ATOM 724 C CA . VAL A 1 88 ? -8.393 17.132 19.954 1.00 65.19 88 VAL A CA 1
ATOM 725 C C . VAL A 1 88 ? -6.957 17.591 19.742 1.00 65.19 88 VAL A C 1
ATOM 727 O O . VAL A 1 88 ? -6.130 16.905 19.139 1.00 65.19 88 VAL A O 1
ATOM 730 N N . TYR A 1 89 ? -6.692 18.787 20.259 1.00 58.62 89 TYR A N 1
ATOM 731 C CA . TYR A 1 89 ? -5.392 19.437 20.255 1.00 58.62 89 TYR A CA 1
ATOM 732 C C . TYR A 1 89 ? -4.708 19.322 21.617 1.00 58.62 89 TYR A C 1
ATOM 734 O O . TYR A 1 89 ? -5.344 19.395 22.673 1.00 58.62 89 TYR A O 1
ATOM 742 N N . GLU A 1 90 ? -3.384 19.210 21.589 1.00 57.66 90 GLU A N 1
ATOM 743 C CA . GLU A 1 90 ? -2.556 19.104 22.785 1.00 57.66 90 GLU A CA 1
ATOM 744 C C . GLU A 1 90 ? -1.720 20.371 23.041 1.00 57.66 90 GLU A C 1
ATOM 746 O O . GLU A 1 90 ? -1.420 21.143 22.126 1.00 57.66 90 GLU A O 1
ATOM 751 N N . TYR A 1 91 ? -1.326 20.570 24.302 1.00 43.16 91 TYR A N 1
ATOM 752 C CA . TYR A 1 91 ? -0.436 21.633 24.768 1.00 43.16 91 TYR A CA 1
ATOM 753 C C . TYR A 1 91 ? 0.601 21.030 25.730 1.00 43.16 91 TYR A C 1
ATOM 755 O O . TYR A 1 91 ? 0.233 20.503 26.776 1.00 43.16 91 TYR A O 1
ATOM 763 N N . GLN A 1 92 ? 1.895 21.195 25.412 1.00 46.72 92 GLN A N 1
ATOM 764 C CA . GLN A 1 92 ? 3.065 20.836 26.244 1.00 46.72 92 GLN A CA 1
ATOM 765 C C . GLN A 1 92 ? 3.473 19.339 26.353 1.00 46.72 92 GLN A C 1
ATOM 767 O O . GLN A 1 92 ? 3.792 18.879 27.453 1.00 46.72 92 GLN A O 1
ATOM 772 N N . ASP A 1 93 ? 3.608 18.609 25.237 1.00 52.44 93 ASP A N 1
ATOM 773 C CA . ASP A 1 93 ? 4.325 17.311 25.129 1.00 52.44 93 ASP A CA 1
ATOM 774 C C . ASP A 1 93 ? 3.770 16.121 25.971 1.00 52.44 93 ASP A C 1
ATOM 776 O O . ASP A 1 93 ? 4.498 15.185 26.344 1.00 52.44 93 ASP A O 1
ATOM 780 N N . LYS A 1 94 ? 2.476 16.128 26.294 1.00 52.00 94 LYS A N 1
ATOM 781 C CA . LYS A 1 94 ? 1.707 15.113 27.038 1.00 52.00 94 LYS A CA 1
ATOM 782 C C . LYS A 1 94 ? 0.553 14.512 26.211 1.00 52.00 94 LYS A C 1
ATOM 784 O O . LYS A 1 94 ? -0.613 14.597 26.594 1.00 52.00 94 LYS A O 1
ATOM 789 N N . SER A 1 95 ? 0.859 13.825 25.122 1.00 56.84 95 SER A N 1
ATOM 790 C CA . SER A 1 95 ? -0.168 13.173 24.294 1.00 56.84 95 SER A CA 1
ATOM 791 C C . SER A 1 95 ? -0.618 11.812 24.855 1.00 56.84 95 SER A C 1
ATOM 793 O O . SER A 1 95 ? 0.130 11.105 25.542 1.00 56.84 95 SER A O 1
ATOM 795 N N . PHE A 1 96 ? -1.855 11.429 24.537 1.00 66.25 96 PHE A N 1
ATOM 796 C CA . PHE A 1 96 ? -2.363 10.063 24.692 1.00 66.25 96 PHE A CA 1
ATOM 797 C C . PHE A 1 96 ? -1.838 9.156 23.565 1.00 66.25 96 PHE A C 1
ATOM 799 O O . PHE A 1 96 ? -1.421 9.632 22.508 1.00 66.25 96 PHE A O 1
ATOM 806 N N . ASN A 1 97 ? -1.825 7.838 23.792 1.00 76.88 97 ASN A N 1
ATOM 807 C CA . ASN A 1 97 ? -1.307 6.870 22.816 1.00 76.88 97 ASN A CA 1
ATOM 808 C C . ASN A 1 97 ? -2.152 6.863 21.529 1.00 76.88 97 ASN A C 1
ATOM 810 O O . ASN A 1 97 ? -1.591 7.054 20.452 1.00 76.88 97 ASN A O 1
ATOM 814 N N . SER A 1 98 ? -3.470 6.692 21.677 1.00 81.50 98 SER A N 1
ATOM 815 C CA . SER A 1 98 ? -4.509 6.766 20.644 1.00 81.50 98 SER A CA 1
ATOM 816 C C . SER A 1 98 ? -5.799 7.369 21.212 1.00 81.50 98 SER A C 1
ATOM 818 O O . SER A 1 98 ? -6.016 7.390 22.432 1.00 81.50 98 SER A O 1
ATOM 820 N N . LEU A 1 99 ? -6.670 7.860 20.333 1.00 82.81 99 LEU A N 1
ATOM 821 C CA . LEU A 1 99 ? -7.972 8.383 20.739 1.00 82.81 99 LEU A CA 1
ATOM 822 C C . LEU A 1 99 ? -8.909 7.247 21.178 1.00 82.81 99 LEU A C 1
ATOM 824 O O . LEU A 1 99 ? -9.543 7.321 22.232 1.00 82.81 99 LEU A O 1
ATOM 828 N N . PHE A 1 100 ? -8.943 6.177 20.386 1.00 86.62 100 PHE A N 1
ATOM 829 C CA . PHE A 1 100 ? -9.683 4.951 20.643 1.00 86.62 100 PHE A CA 1
ATOM 830 C C . PHE A 1 100 ? -8.758 3.749 20.574 1.00 86.62 100 PHE A C 1
ATOM 832 O O . PHE A 1 100 ? -8.166 3.493 19.531 1.00 86.62 100 PHE A O 1
ATOM 839 N N . GLN A 1 101 ? -8.744 2.952 21.635 1.00 89.81 101 GLN A N 1
ATOM 840 C CA . GLN A 1 101 ? -8.093 1.655 21.662 1.00 89.81 101 GLN A CA 1
ATOM 841 C C . GLN A 1 101 ? -9.121 0.531 21.768 1.00 89.81 101 GLN A C 1
ATOM 843 O O . GLN A 1 101 ? -9.952 0.496 22.681 1.00 89.81 101 GLN A O 1
ATOM 848 N N . PHE A 1 102 ? -9.002 -0.432 20.862 1.00 92.50 102 PHE A N 1
ATOM 849 C CA . PHE A 1 102 ? -9.819 -1.633 20.781 1.00 92.50 102 PHE A CA 1
ATOM 850 C C . PHE A 1 102 ? -8.931 -2.867 20.902 1.00 92.50 102 PHE A C 1
ATOM 852 O O . PHE A 1 102 ? -8.175 -3.199 19.991 1.00 92.50 102 PHE A O 1
ATOM 859 N N . GLN A 1 103 ? -9.040 -3.572 22.026 1.00 93.81 103 GLN A N 1
ATOM 860 C CA . GLN A 1 103 ? -8.201 -4.717 22.346 1.00 93.81 103 GLN A CA 1
ATOM 861 C C . GLN A 1 103 ? -9.008 -6.017 22.452 1.00 93.81 103 GLN A C 1
ATOM 863 O O . GLN A 1 103 ? -9.977 -6.092 23.207 1.00 93.81 103 GLN A O 1
ATOM 868 N N . LYS A 1 104 ? -8.564 -7.088 21.778 1.00 93.62 104 LYS A N 1
ATOM 869 C CA . LYS A 1 104 ? -9.213 -8.416 21.829 1.00 93.62 104 LYS A CA 1
ATOM 870 C C . LYS A 1 104 ? -10.706 -8.340 21.491 1.00 93.62 104 LYS A C 1
ATOM 872 O O . LYS A 1 104 ? -11.556 -8.796 22.258 1.00 93.62 104 LYS A O 1
ATOM 877 N N . ILE A 1 105 ? -11.011 -7.717 20.358 1.00 93.44 105 ILE A N 1
ATOM 878 C CA . ILE A 1 105 ? -12.380 -7.578 19.856 1.00 93.44 105 ILE A CA 1
ATOM 879 C C . ILE A 1 105 ? -12.627 -8.653 18.798 1.00 93.44 105 ILE A C 1
ATOM 881 O O . ILE A 1 105 ? -11.766 -8.907 17.955 1.00 93.44 105 ILE A O 1
ATOM 885 N N . GLN A 1 106 ? -13.783 -9.315 18.819 1.00 93.75 106 GLN A N 1
ATOM 886 C CA . GLN A 1 106 ? -14.087 -10.293 17.772 1.00 93.75 106 GLN A CA 1
ATOM 887 C C . GLN A 1 106 ? -14.600 -9.600 16.502 1.00 93.75 106 GLN A C 1
ATOM 889 O O . GLN A 1 106 ? -14.028 -9.805 15.435 1.00 93.75 106 GLN A O 1
ATOM 894 N N . ASN A 1 107 ? -15.615 -8.746 16.612 1.00 95.81 107 ASN A N 1
ATOM 895 C CA . ASN A 1 107 ? -16.201 -8.012 15.495 1.00 95.81 107 ASN A CA 1
ATOM 896 C C . ASN A 1 107 ? -16.291 -6.524 15.826 1.00 95.81 107 ASN A C 1
ATOM 898 O O . ASN A 1 107 ? -16.815 -6.138 16.871 1.00 95.81 107 ASN A O 1
ATOM 902 N N . PHE A 1 108 ? -15.806 -5.693 14.918 1.00 95.50 108 PHE A N 1
ATOM 903 C CA . PHE A 1 108 ? -15.829 -4.252 15.056 1.00 95.50 108 PHE A CA 1
ATOM 904 C C . PHE A 1 108 ? -16.311 -3.614 13.754 1.00 95.50 108 PHE A C 1
ATOM 906 O O . PHE A 1 108 ? -15.713 -3.840 12.705 1.00 95.50 108 PHE A O 1
ATOM 913 N N . ILE A 1 109 ? -17.384 -2.828 13.824 1.00 94.62 109 ILE A N 1
ATOM 914 C CA . ILE A 1 109 ? -17.996 -2.173 12.667 1.00 94.62 109 ILE A CA 1
ATOM 915 C C . ILE A 1 109 ? -18.115 -0.676 12.943 1.00 94.62 109 ILE A C 1
ATOM 917 O O . ILE A 1 109 ? -18.685 -0.263 13.953 1.00 94.62 109 ILE A O 1
ATOM 921 N N . ILE A 1 110 ? -17.603 0.123 12.016 1.00 90.75 110 ILE A N 1
ATOM 922 C CA . ILE A 1 110 ? -17.745 1.571 11.947 1.00 90.75 110 ILE A CA 1
ATOM 923 C C . ILE A 1 110 ? -18.433 1.927 10.631 1.00 90.75 110 ILE A C 1
ATOM 925 O O . ILE A 1 110 ? -17.965 1.511 9.571 1.00 90.75 110 ILE A O 1
ATOM 929 N N . ASN A 1 111 ? -19.453 2.783 10.687 1.00 91.25 111 ASN A N 1
ATOM 930 C CA . ASN A 1 111 ? -19.973 3.471 9.508 1.00 91.25 111 ASN A CA 1
ATOM 931 C C . ASN A 1 111 ? -20.061 4.983 9.748 1.00 91.25 111 ASN A C 1
ATOM 933 O O . ASN A 1 111 ? -20.409 5.429 10.845 1.00 91.25 111 ASN A O 1
ATOM 937 N N . SER A 1 112 ? -19.813 5.758 8.692 1.00 88.31 112 SER A N 1
ATOM 938 C CA . SER A 1 112 ? -20.152 7.186 8.627 1.00 88.31 112 SER A CA 1
ATOM 939 C C . SER A 1 112 ? -19.497 8.056 9.706 1.00 88.31 112 SER A C 1
ATOM 941 O O . SER A 1 112 ? -20.135 8.964 10.242 1.00 88.31 112 SER A O 1
ATOM 943 N N . LEU A 1 113 ? -18.229 7.799 10.048 1.00 85.06 113 LEU A N 1
ATOM 944 C CA . LEU A 1 113 ? -17.515 8.593 11.053 1.00 85.06 113 LEU A CA 1
ATOM 945 C C . LEU A 1 113 ? -16.673 9.710 10.446 1.00 85.06 113 LEU A C 1
ATOM 947 O O . LEU A 1 113 ? -16.160 9.590 9.338 1.00 85.06 113 LEU A O 1
ATOM 951 N N . ASN A 1 114 ? -16.479 10.782 11.213 1.00 86.31 114 ASN A N 1
ATOM 952 C CA . ASN A 1 114 ? -15.560 11.868 10.885 1.00 86.31 114 ASN A CA 1
ATOM 953 C C . ASN A 1 114 ? -14.552 12.060 12.019 1.00 86.31 114 ASN A C 1
ATOM 955 O O . ASN A 1 114 ? -14.964 12.460 13.101 1.00 86.31 114 ASN A O 1
ATOM 959 N N . PHE A 1 115 ? -13.271 11.807 11.746 1.00 87.06 115 PHE A N 1
ATOM 960 C CA . PHE A 1 115 ? -12.148 12.131 12.621 1.00 87.06 115 PHE A CA 1
ATOM 961 C C . PHE A 1 115 ? -11.347 13.268 12.006 1.00 87.06 115 PHE A C 1
ATOM 963 O O . PHE A 1 115 ? -10.717 13.090 10.955 1.00 87.06 115 PHE A O 1
ATOM 970 N N . GLN A 1 116 ? -11.349 14.419 12.668 1.00 87.88 116 GLN A N 1
ATOM 971 C CA . GLN A 1 116 ? -10.751 15.622 12.114 1.00 87.88 116 GLN A CA 1
ATOM 972 C C . GLN A 1 116 ? -9.850 16.335 13.117 1.00 87.88 116 GLN A C 1
ATOM 974 O O . GLN A 1 116 ? -10.227 16.503 14.273 1.00 87.88 116 GLN A O 1
ATOM 979 N N . ASP A 1 117 ? -8.699 16.811 12.644 1.00 86.00 117 ASP A N 1
ATOM 980 C CA . ASP A 1 117 ? -7.838 17.726 13.397 1.00 86.00 117 ASP A CA 1
ATOM 981 C C . ASP A 1 117 ? -7.368 17.156 14.753 1.00 86.00 117 ASP A C 1
ATOM 983 O O . ASP A 1 117 ? -7.288 17.875 15.749 1.00 86.00 117 ASP A O 1
ATOM 987 N N . ASN A 1 118 ? -7.081 15.850 14.808 1.00 83.38 118 ASN A N 1
ATOM 988 C CA . ASN A 1 118 ? -6.630 15.184 16.032 1.00 83.38 118 ASN A CA 1
ATOM 989 C C . ASN A 1 118 ? -5.107 15.038 16.073 1.00 83.38 118 ASN A C 1
ATOM 991 O O . ASN A 1 118 ? -4.482 14.714 15.062 1.00 83.38 118 ASN A O 1
ATOM 995 N N . ILE A 1 119 ? -4.518 15.222 17.255 1.00 81.88 119 ILE A N 1
ATOM 996 C CA . ILE A 1 119 ? -3.085 15.037 17.510 1.00 81.88 119 ILE A CA 1
ATOM 997 C C . ILE A 1 119 ? -2.894 13.929 18.555 1.00 81.88 119 ILE A C 1
ATOM 999 O O . ILE A 1 119 ? -3.348 14.082 19.688 1.00 81.88 119 ILE A O 1
ATOM 1003 N N . ASN A 1 120 ? -2.184 12.844 18.210 1.00 79.38 120 ASN A N 1
ATOM 1004 C CA . ASN A 1 120 ? -1.868 11.754 19.156 1.00 79.38 120 ASN A CA 1
ATOM 1005 C C . ASN A 1 120 ? -0.346 11.519 19.281 1.00 79.38 120 ASN A C 1
ATOM 1007 O O . ASN A 1 120 ? 0.448 12.076 18.519 1.00 79.38 120 ASN A O 1
ATOM 1011 N N . GLN A 1 121 ? 0.076 10.672 20.235 1.00 78.06 121 GLN A N 1
ATOM 1012 C CA . GLN A 1 121 ? 1.502 10.398 20.454 1.00 78.06 121 GLN A CA 1
ATOM 1013 C C . GLN A 1 121 ? 2.053 9.297 19.561 1.00 78.06 121 GLN A C 1
ATOM 1015 O O . GLN A 1 121 ? 3.039 9.521 18.869 1.00 78.06 121 GLN A O 1
ATOM 1020 N N . ASN A 1 122 ? 1.460 8.102 19.664 1.00 78.94 122 ASN A N 1
ATOM 1021 C CA . ASN A 1 122 ? 2.123 6.835 19.340 1.00 78.94 122 ASN A CA 1
ATOM 1022 C C . ASN A 1 122 ? 1.385 6.050 18.247 1.00 78.94 122 ASN A C 1
ATOM 1024 O O . ASN A 1 122 ? 2.024 5.423 17.397 1.00 78.94 122 ASN A O 1
ATOM 1028 N N . PHE A 1 123 ? 0.051 6.090 18.249 1.00 85.44 123 PHE A N 1
ATOM 1029 C CA . PHE A 1 123 ? -0.803 5.337 17.333 1.00 85.44 123 PHE A CA 1
ATOM 1030 C C . PHE A 1 123 ? -1.898 6.225 16.750 1.00 85.44 123 PHE A C 1
ATOM 1032 O O . PHE A 1 123 ? -2.196 7.302 17.271 1.00 85.44 123 PHE A O 1
ATOM 1039 N N . GLY A 1 124 ? -2.496 5.769 15.652 1.00 82.31 124 GLY A N 1
ATOM 1040 C CA . GLY A 1 124 ? -3.593 6.471 14.997 1.00 82.31 124 GLY A CA 1
ATOM 1041 C C . GLY A 1 124 ? -4.750 6.828 15.915 1.00 82.31 124 GLY A C 1
ATOM 1042 O O . GLY A 1 124 ? -4.851 6.351 17.044 1.00 82.31 124 GLY A O 1
ATOM 1043 N N . ASN A 1 125 ? -5.676 7.635 15.400 1.00 88.06 125 ASN A N 1
ATOM 1044 C CA . ASN A 1 125 ? -6.929 7.914 16.105 1.00 88.06 125 ASN A CA 1
ATOM 1045 C C . ASN A 1 125 ? -7.613 6.631 16.569 1.00 88.06 125 ASN A C 1
ATOM 1047 O O . ASN A 1 125 ? -8.189 6.596 17.651 1.00 88.06 125 ASN A O 1
ATOM 1051 N N . ILE A 1 126 ? -7.526 5.573 15.769 1.00 91.62 126 ILE A N 1
ATOM 1052 C CA . ILE A 1 126 ? -8.005 4.261 16.171 1.00 91.62 126 ILE A CA 1
ATOM 1053 C C . ILE A 1 126 ? -6.842 3.269 16.189 1.00 91.62 126 ILE A C 1
ATOM 1055 O O . ILE A 1 126 ? -6.250 2.977 15.148 1.00 91.62 126 ILE A O 1
ATOM 1059 N N . ASP A 1 127 ? -6.549 2.754 17.380 1.00 93.56 127 ASP A N 1
ATOM 1060 C CA . ASP A 1 127 ? -5.624 1.663 17.672 1.00 93.56 127 ASP A CA 1
ATOM 1061 C C . ASP A 1 127 ? -6.409 0.357 17.850 1.00 93.56 127 ASP A C 1
ATOM 1063 O O . ASP A 1 127 ? -7.219 0.199 18.768 1.00 93.56 127 ASP A O 1
ATOM 1067 N N . PHE A 1 128 ? -6.164 -0.599 16.960 1.00 95.56 128 PHE A N 1
ATOM 1068 C CA . PHE A 1 128 ? -6.680 -1.954 17.057 1.00 95.56 128 PHE A CA 1
ATOM 1069 C C . PHE A 1 128 ? -5.567 -2.924 17.436 1.00 95.56 128 PHE A C 1
ATOM 1071 O O . PHE A 1 128 ? -4.619 -3.125 16.678 1.00 95.56 128 PHE A O 1
ATOM 1078 N N . TYR A 1 129 ? -5.749 -3.625 18.554 1.00 94.81 129 TYR A N 1
ATOM 1079 C CA . TYR A 1 129 ? -4.844 -4.666 19.021 1.00 94.81 129 TYR A CA 1
ATOM 1080 C C . TYR A 1 129 ? -5.582 -5.999 19.157 1.00 94.81 129 TYR A C 1
ATOM 1082 O O . TYR A 1 129 ? -6.420 -6.174 20.044 1.00 94.81 129 TYR A O 1
ATOM 1090 N N . GLN A 1 130 ? -5.237 -6.981 18.323 1.00 94.94 130 GLN A N 1
ATOM 1091 C CA . GLN A 1 130 ? -5.861 -8.310 18.329 1.00 94.94 130 GLN A CA 1
ATOM 1092 C C . GLN A 1 130 ? -7.367 -8.250 18.062 1.00 94.94 130 GLN A C 1
ATOM 1094 O O . GLN A 1 130 ? -8.170 -8.755 18.849 1.00 94.94 130 GLN A O 1
ATOM 1099 N N . VAL A 1 131 ? -7.760 -7.631 16.950 1.00 95.19 131 VAL A N 1
ATOM 1100 C CA . VAL A 1 131 ? -9.164 -7.588 16.529 1.00 95.19 131 VAL A CA 1
ATOM 1101 C C . VAL A 1 131 ? -9.388 -8.528 15.361 1.00 95.19 131 VAL A C 1
ATOM 1103 O O . VAL A 1 131 ? -8.728 -8.415 14.334 1.00 95.19 131 VAL A O 1
ATOM 1106 N N . SER A 1 132 ? -10.314 -9.479 15.509 1.00 95.94 132 SER A N 1
ATOM 1107 C CA . SER A 1 132 ? -10.501 -10.510 14.483 1.00 95.94 132 SER A CA 1
ATOM 1108 C C . SER A 1 132 ? -11.079 -9.910 13.204 1.00 95.94 132 SER A C 1
ATOM 1110 O O . SER A 1 132 ? -10.447 -10.032 12.160 1.00 95.94 132 SER A O 1
ATOM 1112 N N . ASN A 1 133 ? -12.224 -9.233 13.283 1.00 97.69 133 ASN A N 1
ATOM 1113 C CA . ASN A 1 133 ? -12.899 -8.659 12.124 1.00 97.69 133 ASN A CA 1
ATOM 1114 C C . ASN A 1 133 ? -13.110 -7.153 12.311 1.00 97.69 133 ASN A C 1
ATOM 1116 O O . ASN A 1 133 ? -13.724 -6.742 13.296 1.00 97.69 133 ASN A O 1
ATOM 1120 N N . ILE A 1 134 ? -12.620 -6.348 11.367 1.00 98.00 134 ILE A N 1
ATOM 1121 C CA . ILE A 1 134 ? -12.800 -4.891 11.326 1.00 98.00 134 ILE A CA 1
ATOM 1122 C C . ILE A 1 134 ? -13.492 -4.529 10.018 1.00 98.00 134 ILE A C 1
ATOM 1124 O O . ILE A 1 134 ? -13.011 -4.892 8.946 1.00 98.00 134 ILE A O 1
ATOM 1128 N N . GLU A 1 135 ? -14.572 -3.765 10.109 1.00 98.00 135 GLU A N 1
ATOM 1129 C CA . GLU A 1 135 ? -15.230 -3.136 8.973 1.00 98.00 135 GLU A CA 1
ATOM 1130 C C . GLU A 1 135 ? -15.340 -1.627 9.219 1.00 98.00 135 GLU A C 1
ATOM 1132 O O . GLU A 1 135 ? -15.925 -1.197 10.209 1.00 98.00 135 GLU A O 1
ATOM 1137 N N . ILE A 1 136 ? -14.740 -0.820 8.344 1.00 96.44 136 ILE A N 1
ATOM 1138 C CA . ILE A 1 136 ? -14.799 0.645 8.393 1.00 96.44 136 ILE A CA 1
ATOM 1139 C C . ILE A 1 136 ? -15.363 1.128 7.065 1.00 96.44 136 ILE A C 1
ATOM 1141 O O . ILE A 1 136 ? -14.704 1.015 6.027 1.00 96.44 136 ILE A O 1
ATOM 1145 N N . ASN A 1 137 ? -16.568 1.682 7.111 1.00 96.75 137 ASN A N 1
ATOM 1146 C CA . ASN A 1 137 ? -17.292 2.159 5.946 1.00 96.75 137 ASN A CA 1
ATOM 1147 C C . ASN A 1 137 ? -17.519 3.667 5.999 1.00 96.75 137 ASN A C 1
ATOM 1149 O O . ASN A 1 137 ? -17.775 4.232 7.064 1.00 96.75 137 ASN A O 1
ATOM 1153 N N . GLU A 1 138 ? -17.487 4.305 4.831 1.00 95.62 138 GLU A N 1
ATOM 1154 C CA . GLU A 1 138 ? -18.045 5.652 4.619 1.00 95.62 138 GLU A CA 1
ATOM 1155 C C . GLU A 1 138 ? -17.491 6.707 5.590 1.00 95.62 138 GLU A C 1
ATOM 1157 O O . GLU A 1 138 ? -18.177 7.648 5.976 1.00 95.62 138 GLU A O 1
ATOM 1162 N N . SER A 1 139 ? -16.236 6.537 6.013 1.00 93.56 139 SER A N 1
ATOM 1163 C CA . SER A 1 139 ? -15.632 7.332 7.082 1.00 93.56 139 SER A CA 1
ATOM 1164 C C . SER A 1 139 ? -14.529 8.255 6.571 1.00 93.56 139 SER A C 1
ATOM 1166 O O . SER A 1 139 ? -13.818 7.952 5.611 1.00 93.56 139 SER A O 1
ATOM 1168 N N . ASN A 1 140 ? -14.370 9.389 7.244 1.00 93.00 140 ASN A N 1
ATOM 1169 C CA . ASN A 1 140 ? -13.414 10.435 6.923 1.00 93.00 140 ASN A CA 1
ATOM 1170 C C . ASN A 1 140 ? -12.374 10.571 8.037 1.00 93.00 140 ASN A C 1
ATOM 1172 O O . ASN A 1 140 ? -12.715 10.659 9.214 1.00 93.00 140 ASN A O 1
ATOM 1176 N N . PHE A 1 141 ? -11.108 10.630 7.639 1.00 93.50 141 PHE A N 1
ATOM 1177 C CA . PHE A 1 141 ? -9.963 10.899 8.498 1.00 93.50 141 PHE A CA 1
ATOM 1178 C C . PHE A 1 141 ? -9.190 12.060 7.883 1.00 93.50 141 PHE A C 1
ATOM 1180 O O . PHE A 1 141 ? -8.507 11.883 6.870 1.00 93.50 141 PHE A O 1
ATOM 1187 N N . THR A 1 142 ? -9.331 13.247 8.466 1.00 93.00 142 THR A N 1
ATOM 1188 C CA . THR A 1 142 ? -8.803 14.486 7.894 1.00 93.00 142 THR A CA 1
ATOM 1189 C C . THR A 1 142 ? -7.883 15.210 8.870 1.00 93.00 142 THR A C 1
ATOM 1191 O O . THR A 1 142 ? -8.258 15.447 10.012 1.00 93.00 142 THR A O 1
ATOM 1194 N N . ASN A 1 143 ? -6.697 15.605 8.410 1.00 91.31 143 ASN A N 1
ATOM 1195 C CA . ASN A 1 143 ? -5.743 16.417 9.171 1.00 91.31 143 ASN A CA 1
ATOM 1196 C C . ASN A 1 143 ? -5.391 15.838 10.556 1.00 91.31 143 ASN A C 1
ATOM 1198 O O . ASN A 1 143 ? -5.300 16.562 11.544 1.00 91.31 143 ASN A O 1
ATOM 1202 N N . ASN A 1 144 ? -5.224 14.515 10.642 1.00 90.06 144 ASN A N 1
ATOM 1203 C CA . ASN A 1 144 ? -4.799 13.866 11.881 1.00 90.06 144 ASN A CA 1
ATOM 1204 C C . ASN A 1 144 ? -3.278 13.718 11.905 1.00 90.06 144 ASN A C 1
ATOM 1206 O O . ASN A 1 144 ? -2.667 13.332 10.905 1.00 90.06 144 ASN A O 1
ATOM 1210 N N . PHE A 1 145 ? -2.669 14.021 13.044 1.00 87.56 145 PHE A N 1
ATOM 1211 C CA . PHE A 1 145 ? -1.233 14.202 13.173 1.00 87.56 145 PHE A CA 1
ATOM 1212 C C . PHE A 1 145 ? -0.635 13.345 14.295 1.00 87.56 145 PHE A C 1
ATOM 1214 O O . PHE A 1 145 ? -1.159 13.262 15.404 1.00 87.56 145 PHE A O 1
ATOM 1221 N N . LEU A 1 146 ? 0.502 12.722 13.987 1.00 85.81 146 LEU A N 1
ATOM 1222 C CA . LEU A 1 146 ? 1.341 11.950 14.894 1.00 85.81 146 LEU A CA 1
ATOM 1223 C C . LEU A 1 146 ? 2.790 12.416 14.773 1.00 85.81 146 LEU A C 1
ATOM 1225 O O . LEU A 1 146 ? 3.434 12.181 13.745 1.00 85.81 146 LEU A O 1
ATOM 1229 N N . ASP A 1 147 ? 3.332 12.994 15.844 1.00 76.44 147 ASP A N 1
ATOM 1230 C CA . ASP A 1 147 ? 4.745 13.385 15.889 1.00 76.44 147 ASP A CA 1
ATOM 1231 C C . ASP A 1 147 ? 5.676 12.166 15.800 1.00 76.44 147 ASP A C 1
ATOM 1233 O O . ASP A 1 147 ? 6.638 12.159 15.025 1.00 76.44 147 ASP A O 1
ATOM 1237 N N . ASN A 1 148 ? 5.380 11.115 16.575 1.00 80.00 148 ASN A N 1
ATOM 1238 C CA . ASN A 1 148 ? 6.212 9.918 16.706 1.00 80.00 148 ASN A CA 1
ATOM 1239 C C . ASN A 1 148 ? 5.354 8.650 16.758 1.00 80.00 148 ASN A C 1
ATOM 1241 O O . ASN A 1 148 ? 5.134 8.084 17.822 1.00 80.00 148 ASN A O 1
ATOM 1245 N N . GLY A 1 149 ? 4.887 8.163 15.612 1.00 85.69 149 GLY A N 1
ATOM 1246 C CA . GLY A 1 149 ? 4.012 6.999 15.625 1.00 85.69 149 GLY A CA 1
ATOM 1247 C C . GLY A 1 149 ? 3.684 6.409 14.269 1.00 85.69 149 GLY A C 1
ATOM 1248 O O . GLY A 1 149 ? 4.271 6.773 13.243 1.00 85.69 149 GLY A O 1
ATOM 1249 N N . TYR A 1 150 ? 2.720 5.492 14.310 1.00 90.19 150 TYR A N 1
ATOM 1250 C CA . TYR A 1 150 ? 2.288 4.685 13.178 1.00 90.19 150 TYR A CA 1
ATOM 1251 C C . TYR A 1 150 ? 0.835 4.971 12.803 1.00 90.19 150 TYR A C 1
ATOM 1253 O O . TYR A 1 150 ? -0.037 4.865 13.663 1.00 90.19 150 TYR A O 1
ATOM 1261 N N . GLY A 1 151 ? 0.567 5.255 11.524 1.00 90.81 151 GLY A N 1
ATOM 1262 C CA . GLY A 1 151 ? -0.800 5.271 10.992 1.00 90.81 151 GLY A CA 1
ATOM 1263 C C . GLY A 1 151 ? -1.681 6.347 11.615 1.00 90.81 151 GLY A C 1
ATOM 1264 O O . GLY A 1 151 ? -2.568 5.994 12.373 1.00 90.81 151 GLY A O 1
ATOM 1265 N N . ALA A 1 152 ? -1.481 7.638 11.311 1.00 91.56 152 ALA A N 1
ATOM 1266 C CA . ALA A 1 152 ? -2.173 8.737 12.014 1.00 91.56 152 ALA A CA 1
ATOM 1267 C C . ALA A 1 152 ? -3.708 8.630 12.055 1.00 91.56 152 ALA A C 1
ATOM 1269 O O . ALA A 1 152 ? -4.333 9.082 13.013 1.00 91.56 152 ALA A O 1
ATOM 1270 N N . ALA A 1 153 ? -4.318 7.982 11.064 1.00 93.62 153 ALA A N 1
ATOM 1271 C CA . ALA A 1 153 ? -5.733 7.646 11.109 1.00 93.62 153 ALA A CA 1
ATOM 1272 C C . ALA A 1 153 ? -5.971 6.301 11.812 1.00 93.62 153 ALA A C 1
ATOM 1274 O O . ALA A 1 153 ? -6.718 6.236 12.789 1.00 93.62 153 ALA A O 1
ATOM 1275 N N . LEU A 1 154 ? -5.341 5.237 11.309 1.00 95.12 154 LEU A N 1
ATOM 1276 C CA . LEU A 1 154 ? -5.589 3.862 11.735 1.00 95.12 154 LEU A CA 1
ATOM 1277 C C . LEU A 1 154 ? -4.278 3.119 11.987 1.00 95.12 154 LEU A C 1
AT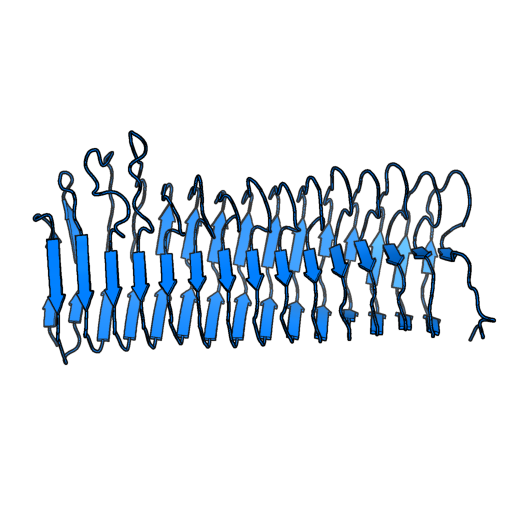OM 1279 O O . LEU A 1 154 ? -3.436 3.007 11.090 1.00 95.12 154 LEU A O 1
ATOM 1283 N N . TYR A 1 155 ? -4.176 2.515 13.165 1.00 95.81 155 TYR A N 1
ATOM 1284 C CA . TYR A 1 155 ? -3.157 1.535 13.505 1.00 95.81 155 TYR A CA 1
ATOM 1285 C C . TYR A 1 155 ? -3.823 0.186 13.794 1.00 95.81 155 TYR A C 1
ATOM 1287 O O . TYR A 1 155 ? -4.709 0.094 14.639 1.00 95.81 155 TYR A O 1
ATOM 1295 N N . ILE A 1 156 ? -3.426 -0.862 13.070 1.00 96.56 156 ILE A N 1
ATOM 1296 C CA . ILE A 1 156 ? -3.997 -2.207 13.191 1.00 96.56 156 ILE A CA 1
ATOM 1297 C C . ILE A 1 156 ? -2.876 -3.214 13.419 1.00 96.56 156 ILE A C 1
ATOM 1299 O O . ILE A 1 156 ? -2.087 -3.508 12.519 1.00 96.56 156 ILE A O 1
ATOM 1303 N N . TYR A 1 157 ? -2.841 -3.796 14.610 1.00 96.50 157 TYR A N 1
ATOM 1304 C CA . TYR A 1 157 ? -1.902 -4.842 14.972 1.00 96.50 157 TYR A CA 1
ATOM 1305 C C . TYR A 1 157 ? -2.638 -6.146 15.270 1.00 96.50 157 TYR A C 1
ATOM 1307 O O . TYR A 1 157 ? -3.383 -6.246 16.245 1.00 96.50 157 TYR A O 1
ATOM 1315 N N . GLN A 1 158 ? -2.364 -7.166 14.454 1.00 97.19 158 GLN A N 1
ATOM 1316 C CA . GLN A 1 158 ? -2.973 -8.496 14.515 1.00 97.19 158 GLN A CA 1
ATOM 1317 C C . GLN A 1 158 ? -4.483 -8.491 14.248 1.00 97.19 158 GLN A C 1
ATOM 1319 O O . GLN A 1 158 ? -5.290 -8.167 15.120 1.00 97.19 158 GLN A O 1
ATOM 1324 N N . GLY A 1 159 ? -4.867 -8.958 13.060 1.00 96.81 159 GLY A N 1
ATOM 1325 C CA . GLY A 1 159 ? -6.269 -9.165 12.714 1.00 96.81 159 GLY A CA 1
ATOM 1326 C C . GLY A 1 159 ? -6.495 -10.266 11.688 1.00 96.81 159 GLY A C 1
ATOM 1327 O O . GLY A 1 159 ? -5.575 -10.699 10.996 1.00 96.81 159 GLY A O 1
ATOM 1328 N N . ASN A 1 160 ? -7.730 -10.760 11.611 1.00 97.81 160 ASN A N 1
ATOM 1329 C CA . ASN A 1 160 ? -8.093 -11.819 10.675 1.00 97.81 160 ASN A CA 1
ATOM 1330 C C . ASN A 1 160 ? -8.671 -11.237 9.380 1.00 97.81 160 ASN A C 1
ATOM 1332 O O . ASN A 1 160 ? -8.095 -11.433 8.318 1.00 97.81 160 ASN A O 1
ATOM 1336 N N . GLN A 1 161 ? -9.772 -10.492 9.446 1.00 98.19 161 GLN A N 1
ATOM 1337 C CA . GLN A 1 161 ? -10.419 -9.905 8.275 1.00 98.19 161 GLN A CA 1
ATOM 1338 C C . GLN A 1 161 ? -10.619 -8.405 8.465 1.00 98.19 161 GLN A C 1
ATOM 1340 O O . GLN A 1 161 ? -11.388 -7.975 9.317 1.00 98.19 161 GLN A O 1
ATOM 1345 N N . ILE A 1 162 ? -9.943 -7.609 7.644 1.00 98.38 162 ILE A N 1
ATOM 1346 C CA . ILE A 1 162 ? -10.002 -6.149 7.689 1.00 98.38 162 ILE A CA 1
ATOM 1347 C C . ILE A 1 162 ? -10.609 -5.654 6.386 1.00 98.38 162 ILE A C 1
ATOM 1349 O O . ILE A 1 162 ? -10.088 -5.951 5.312 1.00 98.38 162 ILE A O 1
ATOM 1353 N N . ILE A 1 163 ? -11.700 -4.901 6.477 1.00 98.62 163 ILE A N 1
ATOM 1354 C CA . ILE A 1 163 ? -12.366 -4.268 5.344 1.00 98.62 163 ILE A CA 1
ATOM 1355 C C . ILE A 1 163 ? -12.445 -2.768 5.607 1.00 98.62 163 ILE A C 1
ATOM 1357 O O . ILE A 1 163 ? -13.053 -2.328 6.577 1.00 98.62 163 ILE A O 1
ATOM 1361 N N . ILE A 1 164 ? -11.858 -1.980 4.712 1.00 98.50 164 ILE A N 1
ATOM 1362 C CA . ILE A 1 164 ? -11.991 -0.523 4.693 1.00 98.50 164 ILE A CA 1
ATOM 1363 C C . ILE A 1 164 ? -12.597 -0.140 3.345 1.00 98.50 164 ILE A C 1
ATOM 1365 O O . ILE A 1 164 ? -12.057 -0.486 2.291 1.00 98.50 164 ILE A O 1
ATOM 1369 N N . ASN A 1 165 ? -13.741 0.533 3.355 1.00 98.69 165 ASN A N 1
ATOM 1370 C CA . ASN A 1 165 ? -14.529 0.757 2.151 1.00 98.69 165 ASN A CA 1
ATOM 1371 C C . ASN A 1 165 ? -15.164 2.150 2.128 1.00 98.69 165 ASN A C 1
ATOM 1373 O O . ASN A 1 165 ? -15.743 2.593 3.110 1.00 98.69 165 ASN A O 1
ATOM 1377 N N . ASN A 1 166 ? -15.117 2.815 0.972 1.00 98.25 166 ASN A N 1
ATOM 1378 C CA . ASN A 1 166 ? -15.695 4.152 0.791 1.00 98.25 166 ASN A CA 1
ATOM 1379 C C . ASN A 1 166 ? -15.155 5.204 1.782 1.00 98.25 166 ASN A C 1
ATOM 1381 O O . ASN A 1 166 ? -15.894 6.092 2.197 1.00 98.25 166 ASN A O 1
ATOM 1385 N N . CYS A 1 167 ? -13.881 5.126 2.169 1.00 97.81 167 CYS A N 1
ATOM 1386 C CA . CYS A 1 167 ? -13.286 6.045 3.141 1.00 97.81 167 CYS A CA 1
ATOM 1387 C C . CYS A 1 167 ? -12.428 7.134 2.478 1.00 97.81 167 CYS A C 1
ATOM 1389 O O . CYS A 1 167 ? -11.840 6.932 1.409 1.00 97.81 167 CYS A O 1
ATOM 1391 N N . ASN A 1 168 ? -12.298 8.284 3.141 1.00 97.12 168 ASN A N 1
ATOM 1392 C CA . ASN A 1 168 ? -11.387 9.358 2.744 1.00 97.12 168 ASN A CA 1
ATOM 1393 C C . ASN A 1 168 ? -10.318 9.582 3.818 1.00 97.12 168 ASN A C 1
ATOM 1395 O O . ASN A 1 168 ? -10.636 9.844 4.974 1.00 97.12 168 ASN A O 1
ATOM 1399 N N . PHE A 1 169 ? -9.054 9.526 3.410 1.00 96.88 169 PHE A N 1
ATOM 1400 C CA . PHE A 1 169 ? -7.887 9.835 4.227 1.00 96.88 169 PHE A CA 1
ATOM 1401 C C . PHE A 1 169 ? -7.194 11.052 3.626 1.00 96.88 169 PHE A C 1
ATOM 1403 O O . PHE A 1 169 ? -6.533 10.948 2.587 1.00 96.88 169 PHE A O 1
ATOM 1410 N N . GLU A 1 170 ? -7.352 12.210 4.251 1.00 95.81 170 GLU A N 1
ATOM 1411 C CA . GLU A 1 170 ? -6.825 13.468 3.739 1.00 95.81 170 GLU A CA 1
ATOM 1412 C C . GLU A 1 170 ? -5.905 14.159 4.743 1.00 95.81 170 GLU A C 1
ATOM 1414 O O . GLU A 1 170 ? -6.265 14.330 5.900 1.00 95.81 170 GLU A O 1
ATOM 1419 N N . GLN A 1 171 ? -4.731 14.605 4.291 1.00 94.12 171 GLN A N 1
ATOM 1420 C CA . GLN A 1 171 ? -3.817 15.428 5.096 1.00 94.12 171 GLN A CA 1
ATOM 1421 C C . GLN A 1 171 ? -3.405 14.782 6.429 1.00 94.12 171 GLN A C 1
ATOM 1423 O O . GLN A 1 171 ? -3.037 15.478 7.368 1.00 94.12 171 GLN A O 1
ATOM 1428 N N . ASN A 1 172 ? -3.448 13.451 6.530 1.00 93.25 172 ASN A N 1
ATOM 1429 C CA . ASN A 1 172 ? -2.968 12.756 7.718 1.00 93.25 172 ASN A CA 1
ATOM 1430 C C . ASN A 1 172 ? -1.451 12.635 7.660 1.00 93.25 172 ASN A C 1
ATOM 1432 O O . ASN A 1 172 ? -0.873 12.405 6.591 1.00 93.25 172 ASN A O 1
ATOM 1436 N N . LYS A 1 173 ? -0.807 12.787 8.811 1.00 91.75 173 LYS A N 1
ATOM 1437 C CA . LYS A 1 173 ? 0.644 12.827 8.897 1.00 91.75 173 LYS A CA 1
ATOM 1438 C C . LYS A 1 173 ? 1.153 12.046 10.090 1.00 91.75 173 LYS A C 1
ATOM 1440 O O . LYS A 1 173 ? 0.766 12.317 11.221 1.00 91.75 173 LYS A O 1
ATOM 1445 N N . ALA A 1 174 ? 2.066 11.117 9.830 1.00 90.56 174 ALA A N 1
ATOM 1446 C CA . ALA A 1 174 ? 2.715 10.310 10.856 1.00 90.56 174 ALA A CA 1
ATOM 1447 C C . ALA A 1 174 ? 4.227 10.231 10.647 1.00 90.56 174 ALA A C 1
ATOM 1449 O O . ALA A 1 174 ? 4.765 10.598 9.598 1.00 90.56 174 ALA A O 1
ATOM 1450 N N . GLN A 1 175 ? 4.935 9.690 11.637 1.00 87.69 175 GLN A N 1
ATOM 1451 C CA . GLN A 1 175 ? 6.342 9.349 11.460 1.00 87.69 175 GLN A CA 1
ATOM 1452 C C . GLN A 1 175 ? 6.501 8.219 10.432 1.00 87.69 175 GLN A C 1
ATOM 1454 O O . GLN A 1 175 ? 7.308 8.339 9.506 1.00 87.69 175 GLN A O 1
ATOM 1459 N N . ILE A 1 176 ? 5.704 7.157 10.589 1.00 86.75 176 ILE A N 1
ATOM 1460 C CA . ILE A 1 176 ? 5.671 5.971 9.732 1.00 86.75 176 ILE A CA 1
ATOM 1461 C C . ILE A 1 176 ? 4.211 5.657 9.389 1.00 86.75 176 ILE A C 1
ATOM 1463 O O . ILE A 1 176 ? 3.377 5.558 10.278 1.00 86.75 176 ILE A O 1
ATOM 1467 N N . GLY A 1 177 ? 3.871 5.459 8.116 1.00 80.75 177 GLY A N 1
ATOM 1468 C CA . GLY A 1 177 ? 2.492 5.115 7.741 1.00 80.75 177 GLY A CA 1
ATOM 1469 C C . GLY A 1 177 ? 1.573 6.330 7.807 1.00 80.75 177 GLY A C 1
ATOM 1470 O O . GLY A 1 177 ? 0.888 6.508 8.805 1.00 80.75 177 GLY A O 1
ATOM 1471 N N . GLY A 1 178 ? 1.566 7.189 6.786 1.00 78.62 178 GLY A N 1
ATOM 1472 C CA . GLY A 1 178 ? 0.992 8.542 6.891 1.00 78.62 178 GLY A CA 1
ATOM 1473 C C . GLY A 1 178 ? -0.480 8.575 7.303 1.00 78.62 178 GLY A C 1
ATOM 1474 O O . GLY A 1 178 ? -0.892 9.465 8.040 1.00 78.62 178 GLY A O 1
ATOM 1475 N N . ALA A 1 179 ? -1.262 7.569 6.902 1.00 93.50 179 ALA A N 1
ATOM 1476 C CA . ALA A 1 179 ? -2.654 7.422 7.313 1.00 93.50 179 ALA A CA 1
ATOM 1477 C C . ALA A 1 179 ? -2.933 6.058 7.952 1.00 93.50 179 ALA A C 1
ATOM 1479 O O . ALA A 1 179 ? -3.468 6.000 9.056 1.00 93.50 179 ALA A O 1
ATOM 1480 N N . VAL A 1 180 ? -2.569 4.965 7.276 1.00 95.75 180 VAL A N 1
ATOM 1481 C CA . VAL A 1 180 ? -2.921 3.603 7.699 1.00 95.75 180 VAL A CA 1
ATOM 1482 C C . VAL A 1 180 ? -1.668 2.764 7.891 1.00 95.75 180 VAL A C 1
ATOM 1484 O O . VAL A 1 180 ? -0.836 2.653 6.988 1.00 95.75 180 VAL A O 1
ATOM 1487 N N . TYR A 1 181 ? -1.579 2.122 9.049 1.00 96.12 181 TYR A N 1
ATOM 1488 C CA . TYR A 1 181 ? -0.581 1.109 9.353 1.00 96.12 181 TYR A CA 1
ATOM 1489 C C . TYR A 1 181 ? -1.271 -0.195 9.754 1.00 96.12 181 TYR A C 1
ATOM 1491 O O . TYR A 1 181 ? -2.078 -0.204 10.681 1.00 96.12 181 TYR A O 1
ATOM 1499 N N . ALA A 1 182 ? -0.932 -1.296 9.086 1.00 96.69 182 ALA A N 1
ATOM 1500 C CA . ALA A 1 182 ? -1.427 -2.626 9.411 1.00 96.69 182 ALA A CA 1
ATOM 1501 C C . ALA A 1 182 ? -0.296 -3.670 9.439 1.00 96.69 182 ALA A C 1
ATOM 1503 O O . ALA A 1 182 ? 0.559 -3.721 8.552 1.00 96.69 182 ALA A O 1
ATOM 1504 N N . GLU A 1 183 ? -0.296 -4.542 10.443 1.00 96.88 183 GLU A N 1
ATOM 1505 C CA . GLU A 1 183 ? 0.704 -5.601 10.596 1.00 96.88 183 GLU A CA 1
ATOM 1506 C C . GLU A 1 183 ? 0.068 -6.906 11.101 1.00 96.88 183 GLU A C 1
ATOM 1508 O O . GLU A 1 183 ? -0.771 -6.898 12.003 1.00 96.88 183 GLU A O 1
ATOM 1513 N N . ILE A 1 184 ? 0.513 -8.039 10.540 1.00 97.94 184 ILE A N 1
ATOM 1514 C CA . ILE A 1 184 ? 0.048 -9.395 10.883 1.00 97.94 184 ILE A CA 1
ATOM 1515 C C . ILE A 1 184 ? -1.457 -9.539 10.609 1.00 97.94 184 ILE A C 1
ATOM 1517 O O . ILE A 1 184 ? -2.264 -9.773 11.509 1.00 97.94 184 ILE A O 1
ATOM 1521 N N . ILE A 1 185 ? -1.845 -9.379 9.342 1.00 98.12 185 ILE A N 1
ATOM 1522 C CA . ILE A 1 185 ? -3.239 -9.492 8.906 1.00 98.12 185 ILE A CA 1
ATOM 1523 C C . ILE A 1 185 ? -3.432 -10.742 8.047 1.00 98.12 185 ILE A C 1
ATOM 1525 O O . ILE A 1 185 ? -2.665 -10.995 7.120 1.00 98.12 185 ILE A O 1
ATOM 1529 N N . PHE A 1 186 ? -4.466 -11.537 8.317 1.00 98.31 186 PHE A N 1
ATOM 1530 C CA . PHE A 1 186 ? -4.765 -12.685 7.458 1.00 98.31 186 PHE A CA 1
ATOM 1531 C C . PHE A 1 186 ? -5.351 -12.222 6.109 1.00 98.31 186 PHE A C 1
ATOM 1533 O O . PHE A 1 186 ? -4.756 -12.474 5.069 1.00 98.31 186 PHE A O 1
ATOM 1540 N N . ASN A 1 187 ? -6.434 -11.445 6.110 1.00 98.38 187 ASN A N 1
ATOM 1541 C CA . ASN A 1 187 ? -7.043 -10.858 4.915 1.00 98.38 187 ASN A CA 1
ATOM 1542 C C . ASN A 1 187 ? -7.259 -9.351 5.093 1.00 98.38 187 ASN A C 1
ATOM 1544 O O . ASN A 1 187 ? -8.032 -8.933 5.957 1.00 98.38 187 ASN A O 1
ATOM 1548 N N . PHE A 1 188 ? -6.624 -8.539 4.250 1.00 98.69 188 PHE A N 1
ATOM 1549 C CA . PHE A 1 188 ? -6.803 -7.088 4.219 1.00 98.69 188 PHE A CA 1
ATOM 1550 C C . PHE A 1 188 ? -7.432 -6.654 2.894 1.00 98.69 188 PHE A C 1
ATOM 1552 O O . PHE A 1 188 ? -6.848 -6.872 1.836 1.00 98.69 188 PHE A O 1
ATOM 1559 N N . LEU A 1 189 ? -8.595 -6.007 2.946 1.00 98.75 189 LEU A N 1
ATOM 1560 C CA . LEU A 1 189 ? -9.281 -5.428 1.795 1.00 98.75 189 LEU A CA 1
ATOM 1561 C C . LEU A 1 189 ? -9.494 -3.930 2.017 1.00 98.75 189 LEU A C 1
ATOM 1563 O O . LEU A 1 189 ? -10.242 -3.524 2.903 1.00 98.75 189 LEU A O 1
ATOM 1567 N N . LEU A 1 190 ? -8.907 -3.109 1.154 1.00 98.75 190 LEU A N 1
ATOM 1568 C CA . LEU A 1 190 ? -9.160 -1.671 1.105 1.00 98.75 190 LEU A CA 1
ATOM 1569 C C . LEU A 1 190 ? -9.695 -1.312 -0.275 1.00 98.75 190 LEU A C 1
ATOM 1571 O O . LEU A 1 190 ? -9.033 -1.543 -1.289 1.00 98.75 190 LEU A O 1
ATOM 1575 N N . LYS A 1 191 ? -10.904 -0.750 -0.320 1.00 98.75 191 LYS A N 1
ATOM 1576 C CA . LYS A 1 191 ? -11.575 -0.471 -1.587 1.00 98.75 191 LYS A CA 1
ATOM 1577 C C . LYS A 1 191 ? -12.326 0.851 -1.639 1.00 98.75 191 LYS A C 1
ATOM 1579 O O . LYS A 1 191 ? -12.736 1.385 -0.611 1.00 98.75 191 LYS A O 1
ATOM 1584 N N . ASN A 1 192 ? -12.519 1.362 -2.853 1.00 98.62 192 ASN A N 1
ATOM 1585 C CA . ASN A 1 192 ? -13.355 2.533 -3.145 1.00 98.62 192 ASN A CA 1
ATOM 1586 C C . ASN A 1 192 ? -12.991 3.777 -2.313 1.00 98.62 192 ASN A C 1
ATOM 1588 O O . ASN A 1 192 ? -13.858 4.561 -1.943 1.00 98.62 192 ASN A O 1
ATOM 1592 N N . SER A 1 193 ? -11.720 3.924 -1.953 1.00 98.62 193 SER A N 1
ATOM 1593 C CA . SER A 1 193 ? -11.264 4.902 -0.964 1.00 98.62 193 SER A CA 1
ATOM 1594 C C . SER A 1 193 ? -10.224 5.848 -1.557 1.00 98.62 193 SER A C 1
ATOM 1596 O O . SER A 1 193 ? -9.578 5.556 -2.569 1.00 98.62 193 SER A O 1
ATOM 1598 N N . LYS A 1 194 ? -10.050 7.003 -0.919 1.00 97.75 194 LYS A N 1
ATOM 1599 C CA . LYS A 1 194 ? -9.158 8.068 -1.380 1.00 97.75 194 LYS A CA 1
ATOM 1600 C C . LYS A 1 194 ? -8.112 8.400 -0.323 1.00 97.75 194 LYS A C 1
ATOM 1602 O O . LYS A 1 194 ? -8.442 8.553 0.845 1.00 97.75 194 LYS A O 1
ATOM 1607 N N . PHE A 1 195 ? -6.868 8.556 -0.766 1.00 96.81 195 PHE A N 1
ATOM 1608 C CA . PHE A 1 195 ? -5.729 9.023 0.016 1.00 96.81 195 PHE A CA 1
ATOM 1609 C C . PHE A 1 195 ? -5.175 10.279 -0.657 1.00 96.81 195 PHE A C 1
ATOM 1611 O O . PHE A 1 195 ? -4.682 10.222 -1.786 1.00 96.81 195 PHE A O 1
ATOM 1618 N N . ASP A 1 196 ? -5.294 11.424 0.007 1.00 95.69 196 ASP A N 1
ATOM 1619 C CA . ASP A 1 196 ? -4.958 12.730 -0.559 1.00 95.69 196 ASP A CA 1
ATOM 1620 C C . ASP A 1 196 ? -4.054 13.514 0.387 1.00 95.69 196 ASP A C 1
ATOM 1622 O O . ASP A 1 196 ? -4.410 13.733 1.541 1.00 95.69 196 ASP A O 1
ATOM 1626 N N . LYS A 1 197 ? -2.888 13.946 -0.099 1.00 93.06 197 LYS A N 1
ATOM 1627 C CA . LYS A 1 197 ? -1.930 14.757 0.674 1.00 93.06 197 LYS A CA 1
ATOM 1628 C C . LYS A 1 197 ? -1.546 14.169 2.037 1.00 93.06 197 LYS A C 1
ATOM 1630 O O . LYS A 1 197 ? -1.306 14.921 2.973 1.00 93.06 197 LYS A O 1
ATOM 1635 N N . ASN A 1 198 ? -1.496 12.845 2.168 1.00 92.25 198 ASN A N 1
ATOM 1636 C CA . ASN A 1 198 ? -0.981 12.239 3.394 1.00 92.25 198 ASN A CA 1
ATOM 1637 C C . ASN A 1 198 ? 0.557 12.302 3.385 1.00 92.25 198 ASN A C 1
ATOM 1639 O O . ASN A 1 198 ? 1.182 12.233 2.318 1.00 92.25 198 ASN A O 1
ATOM 1643 N N . GLU A 1 199 ? 1.159 12.470 4.558 1.00 88.88 199 GLU A N 1
ATOM 1644 C CA . GLU A 1 199 ? 2.597 12.707 4.698 1.00 88.88 199 GLU A CA 1
ATOM 1645 C C . GLU A 1 199 ? 3.270 11.767 5.701 1.00 88.88 199 GLU A C 1
ATOM 1647 O O . GLU A 1 199 ? 2.717 11.426 6.747 1.00 88.88 199 GLU A O 1
ATOM 1652 N N . GLU A 1 200 ? 4.520 11.404 5.411 1.00 85.44 200 GLU A N 1
ATOM 1653 C CA . GLU A 1 200 ? 5.371 10.619 6.306 1.00 85.44 200 GLU A CA 1
ATOM 1654 C C . GLU A 1 200 ? 6.709 11.321 6.562 1.00 85.44 200 GLU A C 1
ATOM 1656 O O . GLU A 1 200 ? 7.414 11.708 5.622 1.00 85.44 200 GLU A O 1
ATOM 1661 N N . ASN A 1 201 ? 7.104 11.443 7.834 1.00 80.94 201 ASN A N 1
ATOM 1662 C CA . ASN A 1 201 ? 8.350 12.130 8.193 1.00 80.94 201 ASN A CA 1
ATOM 1663 C C . ASN A 1 201 ? 9.609 11.282 7.943 1.00 80.94 201 ASN A C 1
ATOM 1665 O O . ASN A 1 201 ? 10.659 11.850 7.646 1.00 80.94 201 ASN A O 1
ATOM 1669 N N . THR A 1 202 ? 9.545 9.949 8.079 1.00 81.31 202 THR A N 1
ATOM 1670 C CA . THR A 1 202 ? 10.751 9.098 8.012 1.00 81.31 202 THR A CA 1
ATOM 1671 C C . THR A 1 202 ? 10.665 7.988 6.975 1.00 81.31 202 THR A C 1
ATOM 1673 O O . THR A 1 202 ? 11.520 7.909 6.090 1.00 81.31 202 THR A O 1
ATOM 1676 N N . SER A 1 203 ? 9.680 7.096 7.069 1.00 74.44 203 SER A N 1
ATOM 1677 C CA . SER A 1 203 ? 9.645 5.906 6.222 1.00 74.44 203 SER A CA 1
ATOM 1678 C C . SER A 1 203 ? 8.263 5.284 6.080 1.00 74.44 203 SER A C 1
ATOM 1680 O O . SER A 1 203 ? 7.409 5.399 6.952 1.00 74.44 203 SER A O 1
ATOM 1682 N N . GLY A 1 204 ? 8.092 4.576 4.969 1.00 67.56 204 GLY A N 1
ATOM 1683 C CA . GLY A 1 204 ? 6.860 3.937 4.556 1.00 67.56 204 GLY A CA 1
ATOM 1684 C C . GLY A 1 204 ? 5.911 4.877 3.816 1.00 67.56 204 GLY A C 1
ATOM 1685 O O . GLY A 1 204 ? 6.220 6.038 3.554 1.00 67.56 204 GLY A O 1
ATOM 1686 N N . GLY A 1 205 ? 4.782 4.313 3.401 1.00 80.88 205 GLY A N 1
ATOM 1687 C CA . GLY A 1 205 ? 3.780 5.001 2.600 1.00 80.88 205 GLY A CA 1
ATOM 1688 C C . GLY A 1 205 ? 2.625 5.550 3.410 1.00 80.88 205 GLY A C 1
ATOM 1689 O O . GLY A 1 205 ? 2.532 5.331 4.611 1.00 80.88 205 GLY A O 1
ATOM 1690 N N . SER A 1 206 ? 1.674 6.175 2.728 1.00 89.69 206 SER A N 1
ATOM 1691 C CA . SER A 1 206 ? 0.387 6.577 3.304 1.00 89.69 206 SER A CA 1
ATOM 1692 C C . SER A 1 206 ? -0.416 5.361 3.753 1.00 89.69 206 SER A C 1
ATOM 1694 O O . SER A 1 206 ? -1.226 5.453 4.674 1.00 89.69 206 SER A O 1
ATOM 1696 N N . ILE A 1 207 ? -0.133 4.216 3.128 1.00 94.44 207 ILE A N 1
ATOM 1697 C CA . ILE A 1 207 ? -0.587 2.892 3.526 1.00 94.44 207 ILE A CA 1
ATOM 1698 C C . ILE A 1 207 ? 0.645 2.006 3.726 1.00 94.44 207 ILE A C 1
ATOM 1700 O O . ILE A 1 207 ? 1.444 1.822 2.800 1.00 94.44 207 ILE A O 1
ATOM 1704 N N . ILE A 1 208 ? 0.772 1.423 4.915 1.00 95.00 208 ILE A N 1
ATOM 1705 C CA . ILE A 1 208 ? 1.745 0.371 5.218 1.00 95.00 208 ILE A CA 1
ATOM 1706 C C . ILE A 1 208 ? 0.998 -0.891 5.609 1.00 95.00 208 ILE A C 1
ATOM 1708 O O . ILE A 1 208 ? 0.161 -0.855 6.507 1.00 95.00 208 ILE A O 1
ATOM 1712 N N . ILE A 1 209 ? 1.332 -2.007 4.962 1.00 96.00 209 ILE A N 1
ATOM 1713 C CA . ILE A 1 209 ? 0.811 -3.325 5.329 1.00 96.00 209 ILE A CA 1
ATOM 1714 C C . ILE A 1 209 ? 1.972 -4.316 5.368 1.00 96.00 209 ILE A C 1
ATOM 1716 O O . ILE A 1 209 ? 2.751 -4.408 4.420 1.00 96.00 209 ILE A O 1
ATOM 1720 N N . SER A 1 210 ? 2.127 -5.062 6.458 1.00 96.19 210 SER A N 1
ATOM 1721 C CA . SER A 1 210 ? 3.239 -6.007 6.598 1.00 96.19 210 SER A CA 1
ATOM 1722 C C . SER A 1 210 ? 2.825 -7.349 7.190 1.00 96.19 210 SER A C 1
ATOM 1724 O O . SER A 1 210 ? 1.804 -7.456 7.876 1.00 96.19 210 SER A O 1
ATOM 1726 N N . LYS A 1 211 ? 3.623 -8.390 6.912 1.00 97.62 211 LYS A N 1
ATOM 1727 C CA . LYS A 1 211 ? 3.473 -9.734 7.502 1.00 97.62 211 LYS A CA 1
ATOM 1728 C C . LYS A 1 211 ? 2.073 -10.324 7.323 1.00 97.62 211 LYS A C 1
ATOM 1730 O O . LYS A 1 211 ? 1.540 -10.944 8.241 1.00 97.62 211 LYS A O 1
ATOM 1735 N N . SER A 1 212 ? 1.459 -10.087 6.167 1.00 97.19 212 SER A N 1
ATOM 1736 C CA . SER A 1 212 ? 0.053 -10.412 5.924 1.00 97.19 212 SER A CA 1
ATOM 1737 C C . SER A 1 212 ? -0.110 -11.538 4.900 1.00 97.19 212 SER A C 1
ATOM 1739 O O . SER A 1 212 ? 0.754 -11.731 4.047 1.00 97.19 212 SER A O 1
ATOM 1741 N N . GLN A 1 213 ? -1.185 -12.328 4.988 1.00 98.25 213 GLN A N 1
ATOM 1742 C CA . GLN A 1 213 ? -1.384 -13.443 4.049 1.00 98.25 213 GLN A CA 1
ATOM 1743 C C . GLN A 1 213 ? -1.913 -12.936 2.709 1.00 98.25 213 GLN A C 1
ATOM 1745 O O . GLN A 1 213 ? -1.246 -13.121 1.696 1.00 98.25 213 GLN A O 1
ATOM 1750 N N . LYS A 1 214 ? -3.057 -12.246 2.713 1.00 98.44 214 LYS A N 1
ATOM 1751 C CA . LYS A 1 214 ? -3.682 -11.707 1.505 1.00 98.44 214 LYS A CA 1
ATOM 1752 C C . LYS A 1 214 ? -3.980 -10.220 1.643 1.00 98.44 214 LYS A C 1
ATOM 1754 O O . LYS A 1 214 ? -4.610 -9.800 2.616 1.00 98.44 214 LYS A O 1
ATOM 1759 N N . ILE A 1 215 ? -3.563 -9.435 0.653 1.00 98.75 215 ILE A N 1
ATOM 1760 C CA . ILE A 1 215 ? -3.832 -7.999 0.572 1.00 98.75 215 ILE A CA 1
ATOM 1761 C C . ILE A 1 215 ? -4.508 -7.680 -0.761 1.00 98.75 215 ILE A C 1
ATOM 1763 O O . ILE A 1 215 ? -3.951 -7.933 -1.825 1.00 98.75 215 ILE A O 1
ATOM 1767 N N . GLU A 1 216 ? -5.685 -7.068 -0.703 1.00 98.75 216 GLU A N 1
ATOM 1768 C CA . GLU A 1 216 ? -6.446 -6.613 -1.862 1.00 98.75 216 GLU A CA 1
ATOM 1769 C C . GLU A 1 216 ? -6.693 -5.103 -1.773 1.00 98.75 216 GLU A C 1
ATOM 1771 O O . GLU A 1 216 ? -7.374 -4.616 -0.867 1.00 98.75 216 GLU A O 1
ATOM 1776 N N . LEU A 1 217 ? -6.172 -4.352 -2.742 1.00 98.75 217 LEU A N 1
ATOM 1777 C CA . LEU A 1 217 ? -6.436 -2.925 -2.917 1.00 98.75 217 LEU A CA 1
ATOM 1778 C C . LEU A 1 217 ? -7.253 -2.730 -4.195 1.00 98.75 217 LEU A C 1
ATOM 1780 O O . LEU A 1 217 ? -6.809 -3.142 -5.268 1.00 98.75 217 LEU A O 1
ATOM 1784 N N . LYS A 1 218 ? -8.442 -2.118 -4.112 1.00 98.75 218 LYS A N 1
ATOM 1785 C CA . LYS A 1 218 ? -9.362 -2.016 -5.264 1.00 98.75 218 LYS A CA 1
ATOM 1786 C C . LYS A 1 218 ? -9.970 -0.627 -5.416 1.00 98.75 218 LYS A C 1
ATOM 1788 O O . LYS A 1 218 ? -10.529 -0.106 -4.461 1.00 98.75 218 LYS A O 1
ATOM 1793 N N . ASN A 1 219 ? -9.941 -0.048 -6.614 1.00 98.56 219 ASN A N 1
ATOM 1794 C CA . ASN A 1 219 ? -10.580 1.244 -6.888 1.00 98.56 219 ASN A CA 1
ATOM 1795 C C . ASN A 1 219 ? -10.138 2.341 -5.894 1.00 98.56 219 ASN A C 1
ATOM 1797 O O . ASN A 1 219 ? -10.945 2.867 -5.125 1.00 98.56 219 ASN A O 1
ATOM 1801 N N . LEU A 1 220 ? -8.833 2.627 -5.847 1.00 98.50 220 LEU A N 1
ATOM 1802 C CA . LEU A 1 220 ? -8.267 3.639 -4.948 1.00 98.50 220 LEU A CA 1
ATOM 1803 C C . LEU A 1 220 ? -7.682 4.811 -5.721 1.00 98.50 220 LEU A C 1
ATOM 1805 O O . LEU A 1 220 ? -7.057 4.640 -6.768 1.00 98.50 220 LEU A O 1
ATOM 1809 N N . ILE A 1 221 ? -7.804 6.001 -5.141 1.00 97.69 221 ILE A N 1
ATOM 1810 C CA . ILE A 1 221 ? -7.138 7.212 -5.625 1.00 97.69 221 ILE A CA 1
ATOM 1811 C C . ILE A 1 221 ? -6.103 7.625 -4.588 1.00 97.69 221 ILE A C 1
ATOM 1813 O O . ILE A 1 221 ? -6.466 7.974 -3.470 1.00 97.69 221 ILE A O 1
ATOM 1817 N N . ILE A 1 222 ? -4.826 7.616 -4.964 1.00 95.81 222 ILE A N 1
ATOM 1818 C CA . ILE A 1 222 ? -3.702 7.957 -4.087 1.00 95.81 222 ILE A CA 1
ATOM 1819 C C . ILE A 1 222 ? -2.931 9.100 -4.734 1.00 95.81 222 ILE A C 1
ATOM 1821 O O . ILE A 1 222 ? -2.252 8.915 -5.751 1.00 95.81 222 ILE A O 1
ATOM 1825 N N . LYS A 1 223 ? -3.060 10.309 -4.188 1.00 94.38 223 LYS A N 1
ATOM 1826 C CA . LYS A 1 223 ? -2.526 11.502 -4.847 1.00 94.38 223 LYS A CA 1
ATOM 1827 C C . LYS A 1 223 ? -1.891 12.515 -3.908 1.00 94.38 223 LYS A C 1
ATOM 1829 O O . LYS A 1 223 ? -2.190 12.556 -2.715 1.00 94.38 223 LYS A O 1
ATOM 1834 N N . GLN A 1 224 ? -1.030 13.350 -4.493 1.00 86.75 224 GLN A N 1
ATOM 1835 C CA . GLN A 1 224 ? -0.433 14.537 -3.863 1.00 86.75 224 GLN A CA 1
ATOM 1836 C C . GLN A 1 224 ? 0.253 14.270 -2.514 1.00 86.75 224 GLN A C 1
ATOM 1838 O O . GLN A 1 224 ? 0.393 15.182 -1.710 1.00 86.75 224 GLN A O 1
ATOM 1843 N N . SER A 1 225 ? 0.664 13.029 -2.256 1.00 82.06 225 SER A N 1
ATOM 1844 C CA . SER A 1 225 ? 1.197 12.598 -0.960 1.00 82.06 225 SER A CA 1
ATOM 1845 C C . SER A 1 225 ? 2.737 12.578 -0.985 1.00 82.06 225 SER A C 1
ATOM 1847 O O . SER A 1 225 ? 3.338 12.329 -2.042 1.00 82.06 225 SER A O 1
ATOM 1849 N N . TYR A 1 226 ? 3.379 12.856 0.157 1.00 83.50 226 TYR A N 1
ATOM 1850 C CA . TYR A 1 226 ? 4.841 12.986 0.292 1.00 83.50 226 TYR A CA 1
ATOM 1851 C C . TYR A 1 226 ? 5.429 12.035 1.344 1.00 83.50 226 TYR A C 1
ATOM 1853 O O . TYR A 1 226 ? 4.961 12.007 2.470 1.00 83.50 226 TYR A O 1
ATOM 1861 N N . ALA A 1 227 ? 6.493 11.300 0.993 1.00 80.50 227 ALA A N 1
ATOM 1862 C CA . ALA A 1 227 ? 7.226 10.396 1.897 1.00 80.50 227 ALA A CA 1
ATOM 1863 C C . ALA A 1 227 ? 8.706 10.676 1.772 1.00 80.50 227 ALA A C 1
ATOM 1865 O O . ALA A 1 227 ? 9.244 10.838 0.669 1.00 80.50 227 ALA A O 1
ATOM 1866 N N . TYR A 1 228 ? 9.379 10.576 2.905 1.00 80.44 228 TYR A N 1
ATOM 1867 C CA . TYR A 1 228 ? 10.826 10.601 2.948 1.00 80.44 228 TYR A CA 1
ATOM 1868 C C . TYR A 1 228 ? 11.467 9.311 2.378 1.00 80.44 228 TYR A C 1
ATOM 1870 O O . TYR A 1 228 ? 12.438 9.352 1.614 1.00 80.44 228 TYR A O 1
ATOM 1878 N N . SER A 1 229 ? 10.912 8.137 2.681 1.00 75.62 229 SER A N 1
ATOM 1879 C CA . SER A 1 229 ? 11.403 6.843 2.185 1.00 75.62 229 SER A CA 1
ATOM 1880 C C . SER A 1 229 ? 10.258 5.846 2.053 1.00 75.62 229 SER A C 1
ATOM 1882 O O . SER A 1 229 ? 9.422 5.790 2.939 1.00 75.62 229 SER A O 1
ATOM 1884 N N . GLY A 1 230 ? 10.230 5.035 0.995 1.00 65.44 230 GLY A N 1
ATOM 1885 C CA . GLY A 1 230 ? 9.123 4.118 0.705 1.00 65.44 230 GLY A CA 1
ATOM 1886 C C . GLY A 1 230 ? 8.061 4.753 -0.197 1.00 65.44 230 GLY A C 1
ATOM 1887 O O . GLY A 1 230 ? 7.842 5.965 -0.184 1.00 65.44 230 GLY A O 1
ATOM 1888 N N . GLY A 1 231 ? 7.434 3.933 -1.040 1.00 78.44 231 GLY A N 1
ATOM 1889 C CA . GLY A 1 231 ? 6.319 4.382 -1.874 1.00 78.44 231 GLY A CA 1
ATOM 1890 C C . GLY A 1 231 ? 5.100 4.758 -1.039 1.00 78.44 231 GLY A C 1
ATOM 1891 O O . GLY A 1 231 ? 4.996 4.322 0.099 1.00 78.44 231 GLY A O 1
ATOM 1892 N N . ARG A 1 232 ? 4.147 5.505 -1.619 1.00 88.88 232 ARG A N 1
ATOM 1893 C CA . ARG A 1 232 ? 2.823 5.802 -1.021 1.00 88.88 232 ARG A CA 1
ATOM 1894 C C . ARG A 1 232 ? 2.104 4.561 -0.490 1.00 88.88 232 ARG A C 1
ATOM 1896 O O . ARG A 1 232 ? 1.344 4.653 0.465 1.00 88.88 232 ARG A O 1
ATOM 1903 N N . VAL A 1 233 ? 2.310 3.423 -1.138 1.00 93.44 233 VAL A N 1
ATOM 1904 C CA . VAL A 1 233 ? 1.892 2.111 -0.659 1.00 93.44 233 VAL A CA 1
ATOM 1905 C C . VAL A 1 233 ? 3.150 1.295 -0.440 1.00 93.44 233 VAL A C 1
ATOM 1907 O O . VAL A 1 233 ? 3.941 1.100 -1.365 1.00 93.44 233 VAL A O 1
ATOM 1910 N N . TYR A 1 234 ? 3.329 0.828 0.788 1.00 93.50 234 TYR A N 1
ATOM 1911 C CA . TYR A 1 234 ? 4.490 0.062 1.205 1.00 93.50 234 TYR A CA 1
ATOM 1912 C C . TYR A 1 234 ? 4.023 -1.275 1.774 1.00 93.50 234 TYR A C 1
ATOM 1914 O O . TYR A 1 234 ? 3.388 -1.317 2.829 1.00 93.50 234 TYR A O 1
ATOM 1922 N N . MET A 1 235 ? 4.313 -2.366 1.065 1.00 95.19 235 MET A N 1
ATOM 1923 C CA . MET A 1 235 ? 3.884 -3.705 1.464 1.00 95.19 235 MET A CA 1
ATOM 1924 C C . MET A 1 235 ? 5.053 -4.677 1.484 1.00 95.19 235 MET A C 1
ATOM 1926 O O . MET A 1 235 ? 5.776 -4.811 0.496 1.00 95.19 235 MET A O 1
ATOM 1930 N N . ILE A 1 236 ? 5.259 -5.345 2.620 1.00 95.25 236 ILE A N 1
ATOM 1931 C CA . ILE A 1 236 ? 6.424 -6.214 2.819 1.00 95.25 236 ILE A CA 1
ATOM 1932 C C . ILE A 1 236 ? 6.074 -7.527 3.505 1.00 95.25 236 ILE A C 1
ATOM 1934 O O . ILE A 1 236 ? 5.136 -7.596 4.304 1.00 95.25 236 ILE A O 1
ATOM 1938 N N . GLN A 1 237 ? 6.878 -8.556 3.229 1.00 96.94 237 GLN A N 1
ATOM 1939 C CA . GLN A 1 237 ? 6.812 -9.855 3.908 1.00 96.94 237 GLN A CA 1
ATOM 1940 C C . GLN A 1 237 ? 5.396 -10.453 3.888 1.00 96.94 237 GLN A C 1
ATOM 1942 O O . GLN A 1 237 ? 4.909 -10.929 4.909 1.00 96.94 237 GLN A O 1
ATOM 1947 N N . SER A 1 238 ? 4.707 -10.350 2.755 1.00 96.56 238 SER A N 1
ATOM 1948 C CA . SER A 1 238 ? 3.320 -10.799 2.599 1.00 96.56 238 SER A CA 1
ATOM 1949 C C . SER A 1 238 ? 3.226 -11.833 1.480 1.00 96.56 238 SER A C 1
ATOM 1951 O O . SER A 1 238 ? 4.108 -11.878 0.628 1.00 96.56 238 SER A O 1
ATOM 1953 N N . ASN A 1 239 ? 2.206 -12.689 1.483 1.00 97.88 239 ASN A N 1
ATOM 1954 C CA . ASN A 1 239 ? 2.148 -13.790 0.515 1.00 97.88 239 ASN A CA 1
ATOM 1955 C C . ASN A 1 239 ? 1.523 -13.346 -0.812 1.00 97.88 239 ASN A C 1
ATOM 1957 O O . ASN A 1 239 ? 2.214 -13.347 -1.828 1.00 97.88 239 ASN A O 1
ATOM 1961 N N . GLU A 1 240 ? 0.264 -12.910 -0.786 1.00 98.50 240 GLU A N 1
ATOM 1962 C CA . GLU A 1 240 ? -0.509 -12.538 -1.974 1.00 98.50 240 GLU A CA 1
ATOM 1963 C C . GLU A 1 240 ? -0.900 -11.056 -1.937 1.00 98.50 240 GLU A C 1
ATOM 1965 O O . GLU A 1 240 ? -1.455 -10.567 -0.947 1.00 98.50 240 GLU A O 1
ATOM 1970 N N . ILE A 1 241 ? -0.630 -10.343 -3.032 1.00 98.62 241 ILE A N 1
ATOM 1971 C CA . ILE A 1 241 ? -1.006 -8.942 -3.217 1.00 98.62 241 ILE A CA 1
ATOM 1972 C C . ILE A 1 241 ? -1.741 -8.767 -4.547 1.00 98.62 241 ILE A C 1
ATOM 1974 O O . ILE A 1 241 ? -1.170 -8.988 -5.614 1.00 98.62 241 ILE A O 1
ATOM 1978 N N . GLU A 1 242 ? -2.972 -8.263 -4.484 1.00 98.81 242 GLU A N 1
ATOM 1979 C CA . GLU A 1 242 ? -3.759 -7.830 -5.638 1.00 98.81 242 GLU A CA 1
ATOM 1980 C C . GLU A 1 242 ? -4.001 -6.314 -5.575 1.00 98.81 242 GLU A C 1
ATOM 1982 O O . GLU A 1 242 ? -4.595 -5.806 -4.622 1.00 98.81 242 GLU A O 1
ATOM 1987 N N . LEU A 1 243 ? -3.592 -5.582 -6.615 1.00 98.75 243 LEU A N 1
ATOM 1988 C CA . LEU A 1 243 ? -4.000 -4.194 -6.836 1.00 98.75 243 LEU A CA 1
ATOM 1989 C C . LEU A 1 243 ? -4.826 -4.099 -8.116 1.00 98.75 243 LEU A C 1
ATOM 1991 O O . LEU A 1 243 ? -4.349 -4.438 -9.199 1.00 98.75 243 LEU A O 1
ATOM 1995 N N . ASN A 1 244 ? -6.044 -3.581 -8.008 1.00 98.69 244 ASN A N 1
ATOM 1996 C CA . ASN A 1 244 ? -6.968 -3.469 -9.129 1.00 98.69 244 ASN A CA 1
ATOM 1997 C C . ASN A 1 244 ? -7.520 -2.045 -9.233 1.00 98.69 244 ASN A C 1
ATOM 1999 O O . ASN A 1 244 ? -8.036 -1.513 -8.251 1.00 98.69 244 ASN A O 1
ATOM 2003 N N . GLU A 1 245 ? -7.423 -1.430 -10.412 1.00 98.50 245 GLU A N 1
ATOM 2004 C CA . GLU A 1 245 ? -8.020 -0.112 -10.685 1.00 98.50 245 GLU A CA 1
ATOM 2005 C C . GLU A 1 245 ? -7.534 0.969 -9.697 1.00 98.50 245 GLU A C 1
ATOM 2007 O O . GLU A 1 245 ? -8.311 1.692 -9.080 1.00 98.50 245 GLU A O 1
ATOM 2012 N N . ILE A 1 246 ? -6.214 1.071 -9.518 1.00 98.38 246 ILE A N 1
ATOM 2013 C CA . ILE A 1 246 ? -5.592 2.056 -8.620 1.00 98.38 246 ILE A CA 1
ATOM 2014 C C . ILE A 1 246 ? -5.017 3.220 -9.422 1.00 98.38 246 ILE A C 1
ATOM 2016 O O . ILE A 1 246 ? -4.327 3.012 -10.420 1.00 98.38 246 ILE A O 1
ATOM 2020 N N . TYR A 1 247 ? -5.253 4.445 -8.958 1.00 97.69 247 TYR A N 1
ATOM 2021 C CA . TYR A 1 247 ? -4.732 5.667 -9.560 1.00 97.69 247 TYR A CA 1
ATOM 2022 C C . TYR A 1 247 ? -3.740 6.366 -8.625 1.00 97.69 247 TYR A C 1
ATOM 2024 O O . TYR A 1 247 ? -4.134 7.036 -7.668 1.00 97.69 247 TYR A O 1
ATOM 2032 N N . PHE A 1 248 ? -2.446 6.240 -8.924 1.00 96.19 248 PHE A N 1
ATOM 2033 C CA . PHE A 1 248 ? -1.367 6.976 -8.270 1.00 96.19 248 PHE A CA 1
ATOM 2034 C C . PHE A 1 248 ? -1.029 8.231 -9.073 1.00 96.19 248 PHE A C 1
ATOM 2036 O O . PHE A 1 248 ? -0.538 8.115 -10.199 1.00 96.19 248 PHE A O 1
ATOM 2043 N N . SER A 1 249 ? -1.239 9.429 -8.512 1.00 95.25 249 SER A N 1
ATOM 2044 C CA . SER A 1 249 ? -0.884 10.661 -9.228 1.00 95.25 249 SER A CA 1
ATOM 2045 C C . SER A 1 249 ? -0.260 11.776 -8.406 1.00 95.25 249 SER A C 1
ATOM 2047 O O . SER A 1 249 ? -0.675 12.045 -7.281 1.00 95.25 249 SER A O 1
ATOM 2049 N N . ASN A 1 250 ? 0.681 12.503 -9.013 1.00 92.56 250 ASN A N 1
ATOM 2050 C CA . ASN A 1 250 ? 1.330 13.667 -8.400 1.00 92.56 250 ASN A CA 1
ATOM 2051 C C . ASN A 1 250 ? 1.950 13.360 -7.026 1.00 92.56 250 ASN A C 1
ATOM 2053 O O . ASN A 1 250 ? 1.972 14.217 -6.145 1.00 92.56 250 ASN A O 1
ATOM 2057 N N . ASN A 1 251 ? 2.399 12.125 -6.807 1.00 90.62 251 ASN A N 1
ATOM 2058 C CA . ASN A 1 251 ? 3.039 11.734 -5.559 1.00 90.62 251 ASN A CA 1
ATOM 2059 C C . ASN A 1 251 ? 4.539 12.015 -5.619 1.00 90.62 251 ASN A C 1
ATOM 2061 O O . ASN A 1 251 ? 5.158 11.872 -6.677 1.00 90.62 251 ASN A O 1
ATOM 2065 N N . ARG A 1 252 ? 5.130 12.375 -4.475 1.00 87.12 252 ARG A N 1
ATOM 2066 C CA . ARG A 1 252 ? 6.563 12.672 -4.371 1.00 87.12 252 ARG A CA 1
ATOM 2067 C C . ARG A 1 252 ? 7.236 11.810 -3.311 1.00 87.12 252 ARG A C 1
ATOM 2069 O O . ARG A 1 252 ? 6.855 11.862 -2.149 1.00 87.12 252 ARG A O 1
ATOM 2076 N N . ALA A 1 253 ? 8.269 11.059 -3.681 1.00 85.56 253 ALA A N 1
ATOM 2077 C CA . ALA A 1 253 ? 9.093 10.304 -2.733 1.00 85.56 253 ALA A CA 1
ATOM 2078 C C . ALA A 1 253 ? 10.537 10.812 -2.728 1.00 85.56 253 ALA A C 1
ATOM 2080 O O . ALA A 1 253 ? 11.173 10.879 -3.781 1.00 85.56 253 ALA A O 1
ATOM 2081 N N . PHE A 1 254 ? 11.101 11.097 -1.554 1.00 83.75 254 PHE A N 1
ATOM 2082 C CA . PHE A 1 254 ? 12.487 11.554 -1.488 1.00 83.75 254 PHE A CA 1
ATOM 2083 C C . PHE A 1 254 ? 13.473 10.434 -1.875 1.00 83.75 254 PHE A C 1
ATOM 2085 O O . PHE A 1 254 ? 14.260 10.615 -2.802 1.00 83.75 254 PHE A O 1
ATOM 2092 N N . SER A 1 255 ? 13.412 9.253 -1.237 1.00 75.81 255 SER A N 1
ATOM 2093 C CA . SER A 1 255 ? 14.478 8.243 -1.392 1.00 75.81 255 SER A CA 1
ATOM 2094 C C . SER A 1 255 ? 14.125 6.888 -2.016 1.00 75.81 255 SER A C 1
ATOM 2096 O O . SER A 1 255 ? 15.005 6.343 -2.677 1.00 75.81 255 SER A O 1
ATOM 2098 N N . GLN A 1 256 ? 12.926 6.305 -1.873 1.00 73.00 256 GLN A N 1
ATOM 2099 C CA . GLN A 1 256 ? 12.628 4.944 -2.384 1.00 73.00 256 GLN A CA 1
ATOM 2100 C C . GLN A 1 256 ? 11.186 4.773 -2.864 1.00 73.00 256 GLN A C 1
ATOM 2102 O O . GLN A 1 256 ? 10.270 5.231 -2.194 1.00 73.00 256 GLN A O 1
ATOM 2107 N N . GLY A 1 257 ? 10.995 4.042 -3.972 1.00 60.72 257 GLY A N 1
ATOM 2108 C CA . GLY A 1 257 ? 9.712 3.426 -4.314 1.00 60.72 257 GLY A CA 1
ATOM 2109 C C . GLY A 1 257 ? 8.595 4.369 -4.748 1.00 60.72 257 GLY A C 1
ATOM 2110 O O . GLY A 1 257 ? 7.453 4.004 -4.523 1.00 60.72 257 GLY A O 1
ATOM 2111 N N . GLY A 1 258 ? 8.903 5.527 -5.351 1.00 71.69 258 GLY A N 1
ATOM 2112 C CA . GLY A 1 258 ? 7.975 6.464 -6.014 1.00 71.69 258 GLY A CA 1
ATOM 2113 C C . GLY A 1 258 ? 6.549 6.518 -5.452 1.00 71.69 258 GLY A C 1
ATOM 2114 O O . GLY A 1 258 ? 6.203 7.380 -4.641 1.00 71.69 258 GLY A O 1
ATOM 2115 N N . CYS A 1 259 ? 5.724 5.568 -5.887 1.00 87.75 259 CYS A N 1
ATOM 2116 C CA . CYS A 1 259 ? 4.373 5.318 -5.397 1.00 87.75 259 CYS A CA 1
ATOM 2117 C C . CYS A 1 259 ? 4.162 3.959 -4.737 1.00 87.75 259 CYS A C 1
ATOM 2119 O O . CYS A 1 259 ? 3.407 3.877 -3.774 1.00 87.75 259 CYS A O 1
ATOM 2121 N N . LEU A 1 260 ? 4.781 2.901 -5.252 1.00 93.00 260 LEU A N 1
ATOM 2122 C CA . LEU A 1 260 ? 4.558 1.537 -4.787 1.00 93.00 260 LEU A CA 1
ATOM 2123 C C . LEU A 1 260 ? 5.885 0.874 -4.435 1.00 93.00 260 LEU A C 1
ATOM 2125 O O . LEU A 1 260 ? 6.770 0.769 -5.283 1.00 93.00 260 LEU A O 1
ATOM 2129 N N . TYR A 1 261 ? 6.000 0.386 -3.206 1.00 93.88 261 TYR A N 1
ATOM 2130 C CA . TYR A 1 261 ? 7.134 -0.400 -2.741 1.00 93.88 261 TYR A CA 1
ATOM 2131 C C . TYR A 1 261 ? 6.660 -1.781 -2.288 1.00 93.88 261 TYR A C 1
ATOM 2133 O O . TYR A 1 261 ? 5.875 -1.874 -1.344 1.00 93.88 261 TYR A O 1
ATOM 2141 N N . LEU A 1 262 ? 7.165 -2.836 -2.933 1.00 95.38 262 LEU A N 1
ATOM 2142 C CA . LEU A 1 262 ? 6.898 -4.236 -2.589 1.00 95.38 262 LEU A CA 1
ATOM 2143 C C . LEU A 1 262 ? 8.207 -4.983 -2.319 1.00 95.38 262 LEU A C 1
ATOM 2145 O O . LEU A 1 262 ? 9.160 -4.858 -3.090 1.00 95.38 262 LEU A O 1
ATOM 2149 N N . HIS A 1 263 ? 8.261 -5.788 -1.258 1.00 95.81 263 HIS A N 1
ATOM 2150 C CA . HIS A 1 263 ? 9.464 -6.564 -0.934 1.00 95.81 263 HIS A CA 1
ATOM 2151 C C . HIS A 1 263 ? 9.138 -7.876 -0.212 1.00 95.81 263 HIS A C 1
ATOM 2153 O O . HIS A 1 263 ? 8.373 -7.882 0.754 1.00 95.81 263 HIS A O 1
ATOM 2159 N N . ASN A 1 264 ? 9.774 -8.972 -0.643 1.00 98.00 264 ASN A N 1
ATOM 2160 C CA . ASN A 1 264 ? 9.568 -10.327 -0.120 1.00 98.00 264 ASN A CA 1
ATOM 2161 C C . ASN A 1 264 ? 8.112 -10.777 -0.253 1.00 98.00 264 ASN A C 1
ATOM 2163 O O . ASN A 1 264 ? 7.481 -11.125 0.747 1.00 98.00 264 ASN A O 1
ATOM 2167 N N . ILE A 1 265 ? 7.588 -10.722 -1.482 1.00 98.25 265 ILE A N 1
ATOM 2168 C CA . ILE A 1 265 ? 6.219 -11.126 -1.815 1.00 98.25 265 ILE A CA 1
ATOM 2169 C C . ILE A 1 265 ? 6.223 -12.347 -2.736 1.00 98.25 265 ILE A C 1
ATOM 2171 O O . ILE A 1 265 ? 7.053 -12.443 -3.646 1.00 98.25 265 ILE A O 1
ATOM 2175 N N . GLN A 1 266 ? 5.304 -13.287 -2.496 1.00 97.81 266 GLN A N 1
ATOM 2176 C CA . GLN A 1 266 ? 5.225 -14.525 -3.272 1.00 97.81 266 GLN A CA 1
ATOM 2177 C C . GLN A 1 266 ? 4.425 -14.370 -4.561 1.00 97.81 266 GLN A C 1
ATOM 2179 O O . GLN A 1 266 ? 4.902 -14.826 -5.589 1.00 97.81 266 GLN A O 1
ATOM 2184 N N . ASP A 1 267 ? 3.257 -13.734 -4.506 1.00 98.69 267 ASP A N 1
ATOM 2185 C CA . ASP A 1 267 ? 2.371 -13.544 -5.652 1.00 98.69 267 ASP A CA 1
ATOM 2186 C C . ASP A 1 267 ? 1.905 -12.085 -5.710 1.00 98.69 267 ASP A C 1
ATOM 2188 O O . ASP A 1 267 ? 1.347 -11.549 -4.750 1.00 98.69 267 ASP A O 1
ATOM 2192 N N . ILE A 1 268 ? 2.161 -11.422 -6.839 1.00 98.81 268 ILE A N 1
ATOM 2193 C CA . ILE A 1 268 ? 1.827 -10.014 -7.061 1.00 98.81 268 ILE A CA 1
ATOM 2194 C C . ILE A 1 268 ? 1.021 -9.893 -8.353 1.00 98.81 268 ILE A C 1
ATOM 2196 O O . ILE A 1 268 ? 1.537 -10.160 -9.437 1.00 98.81 268 ILE A O 1
ATOM 2200 N N . PHE A 1 269 ? -0.207 -9.390 -8.259 1.00 98.88 269 PHE A N 1
ATOM 2201 C CA . PHE A 1 269 ? -1.041 -9.076 -9.414 1.00 98.88 269 PHE A CA 1
ATOM 2202 C C . PHE A 1 269 ? -1.463 -7.606 -9.416 1.00 98.88 269 PHE A C 1
ATOM 2204 O O . PHE A 1 269 ? -2.068 -7.109 -8.468 1.00 98.88 269 PHE A O 1
ATOM 2211 N N . LEU A 1 270 ? -1.136 -6.894 -10.494 1.00 98.75 270 LEU A N 1
ATOM 2212 C CA . LEU A 1 270 ? -1.533 -5.512 -10.735 1.00 98.75 270 LEU A CA 1
ATOM 2213 C C . LEU A 1 270 ? -2.373 -5.450 -12.006 1.00 98.75 270 LEU A C 1
ATOM 2215 O O . LEU A 1 270 ? -1.856 -5.672 -13.097 1.00 98.75 270 LEU A O 1
ATOM 2219 N N . ALA A 1 271 ? -3.646 -5.088 -11.880 1.00 98.75 271 ALA A N 1
ATOM 2220 C CA . ALA A 1 271 ? -4.564 -4.952 -13.002 1.00 98.75 271 ALA A CA 1
ATOM 2221 C C . ALA A 1 271 ? -5.069 -3.516 -13.132 1.00 98.75 271 ALA A C 1
ATOM 2223 O O . ALA A 1 271 ? -5.632 -2.957 -12.189 1.00 98.75 271 ALA A O 1
ATOM 2224 N N . LYS A 1 272 ? -4.920 -2.930 -14.325 1.00 98.50 272 LYS A N 1
ATOM 2225 C CA . LYS A 1 272 ? -5.432 -1.587 -14.654 1.00 98.50 272 LYS A CA 1
ATOM 2226 C C . LYS A 1 272 ? -4.969 -0.508 -13.665 1.00 98.50 272 LYS A C 1
ATOM 2228 O O . LYS A 1 272 ? -5.729 0.384 -13.294 1.00 98.50 272 LYS A O 1
ATOM 2233 N N . VAL A 1 273 ? -3.722 -0.607 -13.210 1.00 98.62 273 VAL A N 1
ATOM 2234 C CA . VAL A 1 273 ? -3.117 0.385 -12.317 1.00 98.62 273 VAL A CA 1
ATOM 2235 C C . VAL A 1 273 ? -2.493 1.500 -13.148 1.00 98.62 273 VAL A C 1
ATOM 2237 O O . VAL A 1 273 ? -1.793 1.240 -14.127 1.00 98.62 273 VAL A O 1
ATOM 2240 N N . ILE A 1 274 ? -2.728 2.744 -12.746 1.00 98.25 274 ILE A N 1
ATOM 2241 C CA . ILE A 1 274 ? -2.206 3.933 -13.413 1.00 98.25 274 ILE A CA 1
ATOM 2242 C C . ILE A 1 274 ? -1.258 4.670 -12.466 1.00 98.25 274 ILE A C 1
ATOM 2244 O O . ILE A 1 274 ? -1.637 5.050 -11.360 1.00 98.25 274 ILE A O 1
ATOM 2248 N N . PHE A 1 275 ? -0.042 4.928 -12.935 1.00 96.94 275 PHE A N 1
ATOM 2249 C CA . PHE A 1 275 ? 0.951 5.782 -12.293 1.00 96.94 275 PHE A CA 1
ATOM 2250 C C . PHE A 1 275 ? 1.172 7.006 -13.185 1.00 96.94 275 PHE A C 1
ATOM 2252 O O . PHE A 1 275 ? 1.785 6.870 -14.244 1.00 96.94 275 PHE A O 1
ATOM 2259 N N . SER A 1 276 ? 0.673 8.181 -12.791 1.00 96.25 276 SER A N 1
ATOM 2260 C CA . SER A 1 276 ? 0.796 9.422 -13.571 1.00 96.25 276 SER A CA 1
ATOM 2261 C C . SER A 1 276 ? 1.505 10.538 -12.810 1.00 96.25 276 SER A C 1
ATOM 2263 O O . SER A 1 276 ? 1.131 10.859 -11.687 1.00 96.25 276 SER A O 1
ATOM 2265 N N . ASP A 1 277 ? 2.479 11.187 -13.442 1.00 94.25 277 ASP A N 1
ATOM 2266 C CA . ASP A 1 277 ? 3.098 12.425 -12.937 1.00 94.25 277 ASP A CA 1
ATOM 2267 C C . ASP A 1 277 ? 3.716 12.272 -11.533 1.00 94.25 277 ASP A C 1
ATOM 2269 O O . ASP A 1 277 ? 3.711 13.199 -10.724 1.00 94.25 277 ASP A O 1
ATOM 2273 N N . ASN A 1 278 ? 4.226 11.082 -11.208 1.00 92.44 278 ASN A N 1
ATOM 2274 C CA . ASN A 1 278 ? 4.875 10.838 -9.924 1.00 92.44 278 ASN A CA 1
ATOM 2275 C C . ASN A 1 278 ? 6.372 11.136 -10.005 1.00 92.44 278 ASN A C 1
ATOM 2277 O O . ASN A 1 278 ? 7.012 10.915 -11.035 1.00 92.44 278 ASN A O 1
ATOM 2281 N N . TYR A 1 279 ? 6.933 11.640 -8.910 1.00 88.94 279 TYR A N 1
ATOM 2282 C CA . TYR A 1 279 ? 8.298 12.148 -8.864 1.00 88.94 279 TYR A CA 1
ATOM 2283 C C . TYR A 1 279 ? 9.099 11.515 -7.723 1.00 88.94 279 TYR A C 1
ATOM 2285 O O . TYR A 1 279 ? 8.629 11.450 -6.587 1.00 88.94 279 TYR A O 1
ATOM 2293 N N . SER A 1 280 ? 10.344 11.113 -7.989 1.00 87.69 280 SER A N 1
ATOM 2294 C CA . SER A 1 280 ? 11.298 10.781 -6.927 1.00 87.69 280 SER A CA 1
ATOM 2295 C C . SER A 1 280 ? 12.579 11.607 -6.988 1.00 87.69 280 SER A C 1
ATOM 2297 O O . SER A 1 280 ? 13.233 11.672 -8.031 1.00 87.69 280 SER A O 1
ATOM 2299 N N . ASP A 1 281 ? 12.963 12.187 -5.841 1.00 83.00 281 ASP A N 1
ATOM 2300 C CA . ASP A 1 281 ? 14.175 13.009 -5.697 1.00 83.00 281 ASP A CA 1
ATOM 2301 C C . ASP A 1 281 ? 15.470 12.195 -5.820 1.00 83.00 281 ASP A C 1
ATOM 2303 O O . ASP A 1 281 ? 16.517 12.765 -6.120 1.00 83.00 281 ASP A O 1
ATOM 2307 N N . LEU A 1 282 ? 15.425 10.874 -5.613 1.00 78.56 282 LEU A N 1
ATOM 2308 C CA . LEU A 1 282 ? 16.613 10.025 -5.691 1.00 78.56 282 LEU A CA 1
ATOM 2309 C C . LEU A 1 282 ? 16.416 8.794 -6.566 1.00 78.56 282 LEU A C 1
ATOM 2311 O O . LEU A 1 282 ? 17.225 8.577 -7.459 1.00 78.56 282 LEU A O 1
ATOM 2315 N N . THR A 1 283 ? 15.407 7.954 -6.343 1.00 76.94 283 THR A N 1
ATOM 2316 C CA . THR A 1 283 ? 15.419 6.598 -6.917 1.00 76.94 283 THR A CA 1
ATOM 2317 C C . THR A 1 283 ? 14.461 6.412 -8.081 1.00 76.94 283 THR A C 1
ATOM 2319 O O . THR A 1 283 ? 14.884 6.709 -9.192 1.00 76.94 283 THR A O 1
ATOM 2322 N N . GLN A 1 284 ? 13.251 5.878 -7.880 1.00 81.38 284 GLN A N 1
ATOM 2323 C CA . GLN A 1 284 ? 12.307 5.504 -8.947 1.00 81.38 284 GLN A CA 1
ATOM 2324 C C . GLN A 1 284 ? 10.993 6.282 -8.859 1.00 81.38 284 GLN A C 1
ATOM 2326 O O . GLN A 1 284 ? 10.509 6.519 -7.756 1.00 81.38 284 GLN A O 1
ATOM 2331 N N . GLY A 1 285 ? 10.395 6.634 -10.001 1.00 73.38 285 GLY A N 1
ATOM 2332 C CA . GLY A 1 285 ? 9.197 7.485 -10.046 1.00 73.38 285 GLY A CA 1
ATOM 2333 C C . GLY A 1 285 ? 7.872 6.750 -9.804 1.00 73.38 285 GLY A C 1
ATOM 2334 O O . GLY A 1 285 ? 7.009 7.285 -9.113 1.00 73.38 285 GLY A O 1
ATOM 2335 N N . GLY A 1 286 ? 7.701 5.522 -10.311 1.00 87.75 286 GLY A N 1
ATOM 2336 C CA . GLY A 1 286 ? 6.455 4.751 -10.146 1.00 87.75 286 GLY A CA 1
ATOM 2337 C C . GLY A 1 286 ? 6.537 3.641 -9.096 1.00 87.75 286 GLY A C 1
ATOM 2338 O O . GLY A 1 286 ? 5.971 3.789 -8.015 1.00 87.75 286 GLY A O 1
ATOM 2339 N N . TYR A 1 287 ? 7.228 2.533 -9.379 1.00 93.00 287 TYR A N 1
ATOM 2340 C CA . TYR A 1 287 ? 7.299 1.385 -8.458 1.00 93.00 287 TYR A CA 1
ATOM 2341 C C . TYR A 1 287 ? 8.720 0.893 -8.158 1.00 93.00 287 TYR A C 1
ATOM 2343 O O . TYR A 1 287 ? 9.652 1.082 -8.944 1.00 93.00 287 TYR A O 1
ATOM 2351 N N . LEU A 1 288 ? 8.859 0.179 -7.041 1.00 93.75 288 LEU A N 1
ATOM 2352 C CA . LEU A 1 288 ? 10.013 -0.633 -6.678 1.00 93.75 288 LEU A CA 1
ATOM 2353 C C . LEU A 1 288 ? 9.537 -1.994 -6.152 1.00 93.75 288 LEU A C 1
ATOM 2355 O O . LEU A 1 288 ? 8.772 -2.046 -5.194 1.00 93.75 288 LEU A O 1
ATOM 2359 N N . ILE A 1 289 ? 10.000 -3.083 -6.770 1.00 95.25 289 ILE A N 1
ATOM 2360 C CA . ILE A 1 289 ? 9.755 -4.458 -6.309 1.00 95.25 289 ILE A CA 1
ATOM 2361 C C . ILE A 1 289 ? 11.095 -5.154 -6.061 1.00 95.25 289 ILE A C 1
ATOM 2363 O O . ILE A 1 289 ? 11.997 -5.074 -6.900 1.00 95.25 289 ILE A O 1
ATOM 2367 N N . GLN A 1 290 ? 11.239 -5.825 -4.919 1.00 95.44 290 GLN A N 1
ATOM 2368 C CA . GLN A 1 290 ? 12.480 -6.496 -4.520 1.00 95.44 290 GLN A CA 1
ATOM 2369 C C . GLN A 1 290 ? 12.226 -7.909 -3.993 1.00 95.44 290 GLN A C 1
ATOM 2371 O O . GLN A 1 290 ? 11.242 -8.138 -3.289 1.00 95.44 290 GLN A O 1
ATOM 2376 N N . ASP A 1 291 ? 13.121 -8.839 -4.328 1.00 97.44 291 ASP A N 1
ATOM 2377 C CA . ASP A 1 291 ? 13.192 -10.187 -3.749 1.00 97.44 291 ASP A CA 1
ATOM 2378 C C . ASP A 1 291 ? 11.819 -10.889 -3.744 1.00 97.44 291 ASP A C 1
ATOM 2380 O O . ASP A 1 291 ? 11.336 -11.380 -2.728 1.00 97.44 291 ASP A O 1
ATOM 2384 N N . SER A 1 292 ? 11.129 -10.835 -4.885 1.00 98.00 292 SER A N 1
ATOM 2385 C CA . SER A 1 292 ? 9.740 -11.287 -5.036 1.00 98.00 292 SER A CA 1
ATOM 2386 C C . SER A 1 292 ? 9.573 -12.171 -6.273 1.00 98.00 292 SER A C 1
ATOM 2388 O O . SER A 1 292 ? 10.391 -12.142 -7.199 1.00 98.00 292 SER A O 1
ATOM 2390 N N . GLN A 1 293 ? 8.504 -12.961 -6.310 1.00 97.81 293 GLN A N 1
ATOM 2391 C CA . GLN A 1 293 ? 8.202 -13.873 -7.417 1.00 97.81 293 GLN A CA 1
ATOM 2392 C C . GLN A 1 293 ? 6.754 -13.713 -7.897 1.00 97.81 293 GLN A C 1
ATOM 2394 O O . GLN A 1 293 ? 6.009 -12.914 -7.340 1.00 97.81 293 GLN A O 1
ATOM 2399 N N . ASN A 1 294 ? 6.417 -14.398 -8.996 1.00 98.38 294 ASN A N 1
ATOM 2400 C CA . ASN A 1 294 ? 5.087 -14.422 -9.622 1.00 98.38 294 ASN A CA 1
ATOM 2401 C C . ASN A 1 294 ? 4.419 -13.042 -9.718 1.00 98.38 294 ASN A C 1
ATOM 2403 O O . ASN A 1 294 ? 3.395 -12.761 -9.102 1.00 98.38 294 ASN A O 1
ATOM 2407 N N . ILE A 1 295 ? 5.039 -12.168 -10.504 1.00 98.75 295 ILE A N 1
ATOM 2408 C CA . ILE A 1 295 ? 4.654 -10.772 -10.659 1.00 98.75 295 ILE A CA 1
ATOM 2409 C C . ILE A 1 295 ? 3.963 -10.604 -12.004 1.00 98.75 295 ILE A C 1
ATOM 2411 O O . ILE A 1 295 ? 4.580 -10.816 -13.045 1.00 98.75 295 ILE A O 1
ATOM 2415 N N . TYR A 1 296 ? 2.709 -10.170 -11.994 1.00 98.81 296 TYR A N 1
ATOM 2416 C CA . TYR A 1 296 ? 1.927 -9.958 -13.202 1.00 98.81 296 TYR A CA 1
ATOM 2417 C C . TYR A 1 296 ? 1.300 -8.564 -13.223 1.00 98.81 296 TYR A C 1
ATOM 2419 O O . TYR A 1 296 ? 0.476 -8.217 -12.381 1.00 98.81 296 TYR A O 1
ATOM 2427 N N . PHE A 1 297 ? 1.683 -7.768 -14.215 1.00 98.81 297 PHE A N 1
ATOM 2428 C CA . PHE A 1 297 ? 1.054 -6.502 -14.558 1.00 98.81 297 PHE A CA 1
ATOM 2429 C C . PHE A 1 297 ? 0.183 -6.685 -15.803 1.00 98.81 297 PHE A C 1
ATOM 2431 O O . PHE A 1 297 ? 0.687 -7.069 -16.857 1.00 98.81 297 PHE A O 1
ATOM 2438 N N . TYR A 1 298 ? -1.102 -6.357 -15.699 1.00 98.81 298 TYR A N 1
ATOM 2439 C CA . TYR A 1 298 ? -2.070 -6.442 -16.787 1.00 98.81 298 TYR A CA 1
ATOM 2440 C C . TYR A 1 298 ? -2.760 -5.100 -17.023 1.00 98.81 298 TYR A C 1
ATOM 2442 O O . TYR A 1 298 ? -3.430 -4.570 -16.134 1.00 98.81 298 TYR A O 1
ATOM 2450 N N . GLY A 1 299 ? -2.652 -4.542 -18.229 1.00 98.69 299 GLY A N 1
ATOM 2451 C CA . GLY A 1 299 ? -3.420 -3.341 -18.582 1.00 98.69 299 GLY A CA 1
ATOM 2452 C C . GLY A 1 299 ? -3.004 -2.070 -17.828 1.00 98.69 299 GLY A C 1
ATOM 2453 O O . GLY A 1 299 ? -3.802 -1.142 -17.715 1.00 98.69 299 GLY A O 1
ATOM 2454 N N . CYS A 1 300 ? -1.807 -2.039 -17.237 1.00 98.75 300 CYS A N 1
ATOM 2455 C CA . CYS A 1 300 ? -1.311 -0.904 -16.455 1.00 98.75 300 CYS A CA 1
ATOM 2456 C C . CYS A 1 300 ? -0.757 0.232 -17.334 1.00 98.75 300 CYS A C 1
ATOM 2458 O O . CYS A 1 300 ? -0.217 -0.012 -18.412 1.00 98.75 300 CYS A O 1
ATOM 2460 N N . LEU A 1 301 ? -0.827 1.470 -16.838 1.00 98.44 301 LEU A N 1
ATOM 2461 C CA . LEU A 1 301 ? -0.292 2.667 -17.494 1.00 98.44 301 LEU A CA 1
ATOM 2462 C C . LEU A 1 301 ? 0.708 3.387 -16.584 1.00 98.44 301 LEU A C 1
ATOM 2464 O O . LEU A 1 301 ? 0.382 3.779 -15.469 1.00 98.44 301 LEU A O 1
ATOM 2468 N N . PHE A 1 302 ? 1.902 3.648 -17.100 1.00 97.62 302 PHE A N 1
ATOM 2469 C CA . PHE A 1 302 ? 2.935 4.459 -16.469 1.00 97.62 302 PHE A CA 1
ATOM 2470 C C . PHE A 1 302 ? 3.193 5.682 -17.336 1.00 97.62 302 PHE A C 1
ATOM 2472 O O . PHE A 1 302 ? 3.736 5.565 -18.433 1.00 97.62 302 PHE A O 1
ATOM 2479 N N . GLN A 1 303 ? 2.802 6.854 -16.856 1.00 96.69 303 GLN A N 1
ATOM 2480 C CA . GLN A 1 303 ? 2.803 8.097 -17.609 1.00 96.69 303 GLN A CA 1
ATOM 2481 C C . GLN A 1 303 ? 3.552 9.206 -16.868 1.00 96.69 303 GLN A C 1
ATOM 2483 O O . GLN A 1 303 ? 3.271 9.464 -15.703 1.00 96.69 303 GLN A O 1
ATOM 2488 N N . ASN A 1 304 ? 4.440 9.926 -17.559 1.00 94.75 304 ASN A N 1
ATOM 2489 C CA . ASN A 1 304 ? 5.086 11.144 -17.043 1.00 94.75 304 ASN A CA 1
ATOM 2490 C C . ASN A 1 304 ? 5.799 10.970 -15.685 1.00 94.75 304 ASN A C 1
ATOM 2492 O O . ASN A 1 304 ? 6.023 11.946 -14.968 1.00 94.75 304 ASN A O 1
ATOM 2496 N N . ASN A 1 305 ? 6.150 9.744 -15.292 1.00 93.69 305 ASN A N 1
ATOM 2497 C CA . ASN A 1 305 ? 6.813 9.527 -14.013 1.00 93.69 305 ASN A CA 1
ATOM 2498 C C . ASN A 1 305 ? 8.291 9.882 -14.148 1.00 93.69 305 ASN A C 1
ATOM 2500 O O . ASN A 1 305 ? 8.948 9.495 -15.117 1.00 93.69 305 ASN A O 1
ATOM 2504 N N . THR A 1 306 ? 8.812 10.623 -13.178 1.00 91.31 306 THR A N 1
ATOM 2505 C CA . THR A 1 306 ? 10.171 11.156 -13.204 1.00 91.31 306 THR A CA 1
ATOM 2506 C C . THR A 1 306 ? 10.958 10.675 -11.998 1.00 91.31 306 THR A C 1
ATOM 2508 O O . THR A 1 306 ? 10.473 10.694 -10.869 1.00 91.31 306 THR A O 1
ATOM 2511 N N . ALA A 1 307 ? 12.206 10.284 -12.219 1.00 90.00 307 ALA A N 1
ATOM 2512 C CA . ALA A 1 307 ? 13.116 9.939 -11.143 1.00 90.00 307 ALA A CA 1
ATOM 2513 C C . ALA A 1 307 ? 14.490 10.574 -11.358 1.00 90.00 307 ALA A C 1
ATOM 2515 O O . ALA A 1 307 ? 14.992 10.619 -12.484 1.00 90.00 307 ALA A O 1
ATOM 2516 N N . PHE A 1 308 ? 15.106 11.082 -10.287 1.00 84.62 308 PHE A N 1
ATOM 2517 C CA . PHE A 1 308 ? 16.363 11.813 -10.422 1.00 84.62 308 PHE A CA 1
ATOM 2518 C C . PHE A 1 308 ? 17.535 10.904 -10.820 1.00 84.62 308 PHE A C 1
ATOM 2520 O O . PHE A 1 308 ? 18.199 11.155 -11.827 1.00 84.62 308 PHE A O 1
ATOM 2527 N N . LEU A 1 309 ? 17.797 9.826 -10.067 1.00 78.75 309 LEU A N 1
ATOM 2528 C CA . LEU A 1 309 ? 18.931 8.938 -10.351 1.00 78.75 309 LEU A CA 1
ATOM 2529 C C . LEU A 1 309 ? 18.522 7.689 -11.130 1.00 78.75 309 LEU A C 1
ATOM 2531 O O . LEU A 1 309 ? 19.249 7.310 -12.046 1.00 78.75 309 LEU A O 1
ATOM 2535 N N . ARG A 1 310 ? 17.415 7.019 -10.778 1.00 82.50 310 ARG A N 1
ATOM 2536 C CA . ARG A 1 310 ? 17.060 5.711 -11.364 1.00 82.50 310 ARG A CA 1
ATOM 2537 C C . ARG A 1 310 ? 15.915 5.827 -12.370 1.00 82.50 310 ARG A C 1
ATOM 2539 O O . ARG A 1 310 ? 15.907 6.773 -13.146 1.00 82.50 310 ARG A O 1
ATOM 2546 N N . SER A 1 311 ? 15.053 4.816 -12.460 1.00 86.62 311 SER A N 1
ATOM 2547 C CA . SER A 1 311 ? 14.105 4.657 -13.559 1.00 86.62 311 SER A CA 1
ATOM 2548 C C . SER A 1 311 ? 12.811 5.443 -13.357 1.00 86.62 311 SER A C 1
ATOM 2550 O O . SER A 1 311 ? 12.250 5.465 -12.259 1.00 86.62 311 SER A O 1
ATOM 2552 N N . GLY A 1 312 ? 12.324 6.077 -14.426 1.00 89.12 312 GLY A N 1
ATOM 2553 C CA . GLY A 1 312 ? 11.139 6.933 -14.360 1.00 89.12 312 GLY A CA 1
ATOM 2554 C C . GLY A 1 312 ? 9.872 6.164 -13.982 1.00 89.12 312 GLY A C 1
ATOM 2555 O O . GLY A 1 312 ? 9.188 6.547 -13.040 1.00 89.12 312 GLY A O 1
ATOM 2556 N N . ALA A 1 313 ? 9.583 5.041 -14.646 1.00 92.69 313 ALA A N 1
ATOM 2557 C CA . ALA A 1 313 ? 8.367 4.256 -14.401 1.00 92.69 313 ALA A CA 1
ATOM 2558 C C . ALA A 1 313 ? 8.508 3.246 -13.255 1.00 92.69 313 ALA A C 1
ATOM 2560 O O . ALA A 1 313 ? 7.600 3.110 -12.441 1.00 92.69 313 ALA A O 1
ATOM 2561 N N . GLY A 1 314 ? 9.628 2.532 -13.151 1.00 92.56 314 GLY A N 1
ATOM 2562 C CA . GLY A 1 314 ? 9.821 1.634 -12.013 1.00 92.56 314 GLY A CA 1
ATOM 2563 C C . GLY A 1 314 ? 10.991 0.677 -12.116 1.00 92.56 314 GLY A C 1
ATOM 2564 O O . GLY A 1 314 ? 11.724 0.656 -13.109 1.00 92.56 314 GLY A O 1
ATOM 2565 N N . GLN A 1 315 ? 11.211 -0.082 -11.046 1.00 92.31 315 GLN A N 1
ATOM 2566 C CA . GLN A 1 315 ? 12.372 -0.949 -10.916 1.00 92.31 315 GLN A CA 1
ATOM 2567 C C . GLN A 1 315 ? 12.081 -2.282 -10.231 1.00 92.31 315 GLN A C 1
ATOM 2569 O O . GLN A 1 315 ? 11.330 -2.340 -9.261 1.00 92.31 315 GLN A O 1
ATOM 2574 N N . GLY A 1 316 ? 12.754 -3.333 -10.701 1.00 93.38 316 GLY A N 1
ATOM 2575 C CA . GLY A 1 316 ? 12.810 -4.645 -10.063 1.00 93.38 316 GLY A CA 1
ATOM 2576 C C . GLY A 1 316 ? 14.223 -5.062 -9.640 1.00 93.38 316 GLY A C 1
ATOM 2577 O O . GLY A 1 316 ? 15.187 -4.765 -10.352 1.00 93.38 316 GLY A O 1
ATOM 2578 N N . TYR A 1 317 ? 14.345 -5.773 -8.516 1.00 93.19 317 TYR A N 1
ATOM 2579 C CA . TYR A 1 317 ? 15.581 -6.424 -8.055 1.00 93.19 317 TYR A CA 1
ATOM 2580 C C . TYR A 1 317 ? 15.317 -7.869 -7.639 1.00 93.19 317 TYR A C 1
ATOM 2582 O O . TYR A 1 317 ? 14.414 -8.090 -6.838 1.00 93.19 317 TYR A O 1
ATOM 2590 N N . ASN A 1 318 ? 16.139 -8.812 -8.112 1.00 95.00 318 ASN A N 1
ATOM 2591 C CA . ASN A 1 318 ? 16.081 -10.230 -7.731 1.00 95.00 318 ASN A CA 1
ATOM 2592 C C . ASN A 1 318 ? 14.667 -10.809 -7.877 1.00 95.00 318 ASN A C 1
ATOM 2594 O O . ASN A 1 318 ? 14.054 -11.268 -6.914 1.00 95.00 318 ASN A O 1
ATOM 2598 N N . LEU A 1 319 ? 14.124 -10.720 -9.088 1.00 96.00 319 LEU A N 1
ATOM 2599 C CA . LEU A 1 319 ? 12.749 -11.121 -9.373 1.00 96.00 319 LEU A CA 1
ATOM 2600 C C . LEU A 1 319 ? 12.738 -12.437 -10.150 1.00 96.00 319 LEU A C 1
ATOM 2602 O O . LEU A 1 319 ? 13.539 -12.596 -11.063 1.00 96.00 319 LEU A O 1
ATOM 2606 N N . ILE A 1 320 ? 11.854 -13.380 -9.817 1.00 95.56 320 ILE A N 1
ATOM 2607 C CA . ILE A 1 320 ? 11.880 -14.716 -10.448 1.00 95.56 320 ILE A CA 1
ATOM 2608 C C . ILE A 1 320 ? 11.011 -14.779 -11.708 1.00 95.56 320 ILE A C 1
ATOM 2610 O O . ILE A 1 320 ? 11.534 -15.057 -12.778 1.00 95.56 320 ILE A O 1
ATOM 2614 N N . ASN A 1 321 ? 9.716 -14.480 -11.604 1.00 96.19 321 ASN A N 1
ATOM 2615 C CA . ASN A 1 321 ? 8.773 -14.540 -12.724 1.00 96.19 321 ASN A CA 1
ATOM 2616 C C . ASN A 1 321 ? 8.088 -13.188 -12.860 1.00 96.19 321 ASN A C 1
ATOM 2618 O O . ASN A 1 321 ? 7.346 -12.806 -11.957 1.00 96.19 321 ASN A O 1
ATOM 2622 N N . ILE A 1 322 ? 8.339 -12.464 -13.950 1.00 97.88 322 ILE A N 1
ATOM 2623 C CA . ILE A 1 322 ? 7.702 -11.174 -14.217 1.00 97.88 322 ILE A CA 1
ATOM 2624 C C . ILE A 1 322 ? 7.017 -11.211 -15.577 1.00 97.88 322 ILE A C 1
ATOM 2626 O O . ILE A 1 322 ? 7.657 -11.500 -16.584 1.00 97.88 322 ILE A O 1
ATOM 2630 N N . LEU A 1 323 ? 5.736 -10.863 -15.606 1.00 98.50 323 LEU A N 1
ATOM 2631 C CA . LEU A 1 323 ? 4.943 -10.701 -16.814 1.00 98.50 323 LEU A CA 1
ATOM 2632 C C . LEU A 1 323 ? 4.345 -9.294 -16.853 1.00 98.50 323 LEU A C 1
ATOM 2634 O O . LEU A 1 323 ? 3.631 -8.884 -15.940 1.00 98.50 323 LEU A O 1
ATOM 2638 N N . PHE A 1 324 ?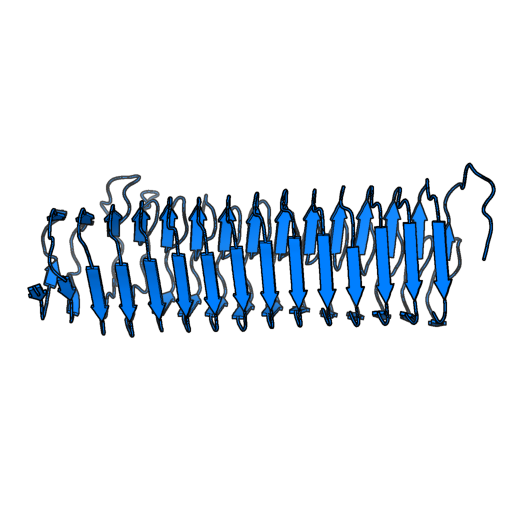 4.604 -8.573 -17.936 1.00 98.62 324 PHE A N 1
ATOM 2639 C CA . PHE A 1 324 ? 3.834 -7.401 -18.337 1.00 98.62 324 PHE A CA 1
ATOM 2640 C C . PHE A 1 324 ? 3.003 -7.779 -19.554 1.00 98.62 324 PHE A C 1
ATOM 2642 O O . PHE A 1 324 ? 3.567 -8.173 -20.571 1.00 98.62 324 PHE A O 1
ATOM 2649 N N . GLU A 1 325 ? 1.685 -7.642 -19.468 1.00 98.81 325 GLU A N 1
ATOM 2650 C CA . GLU A 1 325 ? 0.778 -7.845 -20.594 1.00 98.81 325 GLU A CA 1
ATOM 2651 C C . GLU A 1 325 ? -0.086 -6.596 -20.800 1.00 98.81 325 GLU A C 1
ATOM 2653 O O . GLU A 1 325 ? -0.735 -6.112 -19.866 1.00 98.81 325 GLU A O 1
ATOM 2658 N N . LYS A 1 326 ? -0.128 -6.080 -22.034 1.00 98.75 326 LYS A N 1
ATOM 2659 C CA . LYS A 1 326 ? -0.951 -4.914 -22.410 1.00 98.75 326 LYS A CA 1
ATOM 2660 C C . LYS A 1 326 ? -0.667 -3.677 -21.550 1.00 98.75 326 LYS A C 1
ATOM 2662 O O . LYS A 1 326 ? -1.586 -2.956 -21.166 1.00 98.75 326 LYS A O 1
ATOM 2667 N N . CYS A 1 327 ? 0.598 -3.446 -21.203 1.00 98.75 327 CYS A N 1
ATOM 2668 C CA . CYS A 1 327 ? 1.013 -2.292 -20.409 1.00 98.75 327 CYS A CA 1
ATOM 2669 C C . CYS A 1 327 ? 1.577 -1.161 -21.271 1.00 98.75 327 CYS A C 1
ATOM 2671 O O . CYS A 1 327 ? 2.339 -1.390 -22.209 1.00 98.75 327 CYS A O 1
ATOM 2673 N N . ASP A 1 328 ? 1.282 0.072 -20.867 1.00 98.25 328 ASP A N 1
ATOM 2674 C CA . ASP A 1 328 ? 1.729 1.288 -21.537 1.00 98.25 328 ASP A CA 1
ATOM 2675 C C . ASP A 1 328 ? 2.727 2.061 -20.662 1.00 98.25 328 ASP A C 1
ATOM 2677 O O . ASP A 1 328 ? 2.443 2.397 -19.516 1.00 98.25 328 ASP A O 1
ATOM 2681 N N . PHE A 1 329 ? 3.875 2.431 -21.224 1.00 97.38 329 PHE A N 1
ATOM 2682 C CA . PHE A 1 329 ? 4.921 3.238 -20.598 1.00 97.38 329 PHE A CA 1
ATOM 2683 C C . PHE A 1 329 ? 5.174 4.477 -21.449 1.00 97.38 329 PHE A C 1
ATOM 2685 O O . PHE A 1 329 ? 5.863 4.407 -22.468 1.00 97.38 329 PHE A O 1
ATOM 2692 N N . LYS A 1 330 ? 4.615 5.618 -21.049 1.00 96.31 330 LYS A N 1
ATOM 2693 C CA . LYS A 1 330 ? 4.606 6.856 -21.832 1.00 96.31 330 LYS A CA 1
ATOM 2694 C C . LYS A 1 330 ? 5.340 7.980 -21.112 1.00 96.31 330 LYS A C 1
ATOM 2696 O O . LYS A 1 330 ? 4.986 8.320 -19.988 1.00 96.31 330 LYS A O 1
ATOM 2701 N N . LYS A 1 331 ? 6.302 8.622 -21.777 1.00 94.50 331 LYS A N 1
ATOM 2702 C CA . LYS A 1 331 ? 6.916 9.880 -21.307 1.00 94.50 331 LYS A CA 1
ATOM 2703 C C . LYS A 1 331 ? 7.537 9.810 -19.908 1.00 94.50 331 LYS A C 1
ATOM 2705 O O . LYS A 1 331 ? 7.609 10.811 -19.203 1.00 94.50 331 LYS A O 1
ATOM 2710 N N . ASN A 1 332 ? 7.977 8.630 -19.481 1.00 93.62 332 ASN A N 1
ATOM 2711 C CA . ASN A 1 332 ? 8.670 8.480 -18.208 1.00 93.62 332 ASN A CA 1
ATOM 2712 C C . ASN A 1 332 ? 10.132 8.901 -18.363 1.00 93.62 332 ASN A C 1
ATOM 2714 O O . ASN A 1 332 ? 10.735 8.697 -19.421 1.00 93.62 332 ASN A O 1
ATOM 2718 N N . LYS A 1 333 ? 10.699 9.494 -17.313 1.00 91.44 333 LYS A N 1
ATOM 2719 C CA . LYS A 1 333 ? 11.998 10.158 -17.367 1.00 91.44 333 LYS A CA 1
ATOM 2720 C C . LYS A 1 333 ? 12.915 9.753 -16.221 1.00 91.44 333 LYS A C 1
ATOM 2722 O O . LYS A 1 333 ? 12.572 9.897 -15.052 1.00 91.44 333 LYS A O 1
ATOM 2727 N N . ALA A 1 334 ? 14.130 9.351 -16.567 1.00 89.75 334 ALA A N 1
ATOM 2728 C CA . ALA A 1 334 ? 15.264 9.318 -15.652 1.00 89.75 334 ALA A CA 1
ATOM 2729 C C . ALA A 1 334 ? 16.131 10.560 -15.892 1.00 89.75 334 ALA A C 1
ATOM 2731 O O . ALA A 1 334 ? 16.525 10.820 -17.028 1.00 89.75 334 ALA A O 1
ATOM 2732 N N . ILE A 1 335 ? 16.437 11.344 -14.854 1.00 83.56 335 ILE A N 1
ATOM 2733 C CA . ILE A 1 335 ? 17.193 12.599 -15.026 1.00 83.56 335 ILE A CA 1
ATOM 2734 C C . ILE A 1 335 ? 18.693 12.346 -15.186 1.00 83.56 335 ILE A C 1
ATOM 2736 O O . ILE A 1 335 ? 19.332 13.107 -15.906 1.00 83.56 335 ILE A O 1
ATOM 2740 N N . SER A 1 336 ? 19.260 11.321 -14.535 1.00 76.94 336 SER A N 1
ATOM 2741 C CA . SER A 1 336 ? 20.721 11.187 -14.422 1.00 76.94 336 SER A CA 1
ATOM 2742 C C . SER A 1 336 ? 21.313 9.830 -14.827 1.00 76.94 336 SER A C 1
ATOM 2744 O O . SER A 1 336 ? 22.202 9.829 -15.675 1.00 76.94 336 SER A O 1
ATOM 2746 N N . TYR A 1 337 ? 20.874 8.682 -14.275 1.00 66.88 337 TYR A N 1
ATOM 2747 C CA . TYR A 1 337 ? 21.670 7.440 -14.391 1.00 66.88 337 TYR A CA 1
ATOM 2748 C C . TYR A 1 337 ? 21.002 6.189 -14.990 1.00 66.88 337 TYR A C 1
ATOM 2750 O O . TYR A 1 337 ? 21.728 5.256 -15.335 1.00 66.88 337 TYR A O 1
ATOM 2758 N N . SER A 1 338 ? 19.675 6.087 -15.105 1.00 75.06 338 SER A N 1
ATOM 2759 C CA . SER A 1 338 ? 19.031 4.818 -15.512 1.00 75.06 338 SER A CA 1
ATOM 2760 C C . SER A 1 338 ? 18.048 4.951 -16.673 1.00 75.06 338 SER A C 1
ATOM 2762 O O . SER A 1 338 ? 18.068 5.955 -17.362 1.00 75.06 338 SER A O 1
ATOM 2764 N N . SER A 1 339 ? 17.227 3.938 -16.936 1.00 80.75 339 SER A N 1
ATOM 2765 C CA . SER A 1 339 ? 16.242 3.895 -18.015 1.00 80.75 339 SER A CA 1
ATOM 2766 C C . SER A 1 339 ? 15.090 4.871 -17.820 1.00 80.75 339 SER A C 1
ATOM 2768 O O . SER A 1 339 ? 14.615 5.084 -16.707 1.00 80.75 339 SER A O 1
ATOM 2770 N N . GLY A 1 340 ? 14.577 5.421 -18.921 1.00 82.56 340 GLY A N 1
ATOM 2771 C CA . GLY A 1 340 ? 13.440 6.340 -18.867 1.00 82.56 340 GLY A CA 1
ATOM 2772 C C . GLY A 1 340 ? 12.178 5.681 -18.314 1.00 82.56 340 GLY A C 1
ATOM 2773 O O . GLY A 1 340 ? 11.529 6.262 -17.450 1.00 82.56 340 GLY A O 1
ATOM 2774 N N . ALA A 1 341 ? 11.872 4.442 -18.716 1.00 91.31 341 ALA A N 1
ATOM 2775 C CA . ALA A 1 341 ? 10.765 3.677 -18.138 1.00 91.31 341 ALA A CA 1
ATOM 2776 C C . ALA A 1 341 ? 11.212 2.682 -17.054 1.00 91.31 341 ALA A C 1
ATOM 2778 O O . ALA A 1 341 ? 11.045 2.978 -15.872 1.00 91.31 341 ALA A O 1
ATOM 2779 N N . GLN A 1 342 ? 11.742 1.508 -17.403 1.00 92.56 342 GLN A N 1
ATOM 2780 C CA . GLN A 1 342 ? 11.909 0.409 -16.441 1.00 92.56 342 GLN A CA 1
ATOM 2781 C C . GLN A 1 342 ? 13.335 -0.104 -16.331 1.00 92.56 342 GLN A C 1
ATOM 2783 O O . GLN A 1 342 ? 14.042 -0.231 -17.333 1.00 92.56 342 GLN A O 1
ATOM 2788 N N . GLN A 1 343 ? 13.755 -0.437 -15.110 1.00 90.75 343 GLN A N 1
ATOM 2789 C CA . GLN A 1 343 ? 15.026 -1.112 -14.860 1.00 90.75 343 GLN A CA 1
ATOM 2790 C C . GLN A 1 343 ? 14.798 -2.437 -14.129 1.00 90.75 343 GLN A C 1
ATOM 2792 O O . GLN A 1 343 ? 14.075 -2.474 -13.139 1.00 90.75 343 GLN A O 1
ATOM 2797 N N . PHE A 1 344 ? 15.485 -3.498 -14.531 1.00 91.62 344 PHE A N 1
ATOM 2798 C CA . PHE A 1 344 ? 15.516 -4.757 -13.789 1.00 91.62 344 PHE A CA 1
ATOM 2799 C C . PHE A 1 344 ? 16.952 -5.150 -13.479 1.00 91.62 344 PHE A C 1
ATOM 2801 O O . PHE A 1 344 ? 17.816 -5.053 -14.344 1.00 91.62 344 PHE A O 1
ATOM 2808 N N . ASN A 1 345 ? 17.212 -5.581 -12.249 1.00 90.81 345 ASN A N 1
ATOM 2809 C CA . ASN A 1 345 ? 18.512 -6.098 -11.839 1.00 90.81 345 ASN A CA 1
ATOM 2810 C C . ASN A 1 345 ? 18.344 -7.543 -11.368 1.00 90.81 345 ASN A C 1
ATOM 2812 O O . ASN A 1 345 ? 17.570 -7.781 -10.439 1.00 90.81 345 ASN A O 1
ATOM 2816 N N . ASN A 1 346 ? 19.052 -8.478 -12.004 1.00 90.44 346 ASN A N 1
ATOM 2817 C CA . ASN A 1 346 ? 18.933 -9.917 -11.751 1.00 90.44 346 ASN A CA 1
ATOM 2818 C C . ASN A 1 346 ? 17.484 -10.479 -11.825 1.00 90.44 346 ASN A C 1
ATOM 2820 O O . ASN A 1 346 ? 17.029 -11.127 -10.877 1.00 90.44 346 ASN A O 1
ATOM 2824 N N . PRO A 1 347 ? 16.693 -10.178 -12.876 1.00 92.62 347 PRO A N 1
ATOM 2825 C CA . PRO A 1 347 ? 15.440 -10.896 -13.127 1.00 92.62 347 PRO A CA 1
ATOM 2826 C C . PRO A 1 347 ? 15.704 -12.297 -13.713 1.00 92.62 347 PRO A C 1
ATOM 2828 O O . PRO A 1 347 ? 16.433 -12.400 -14.684 1.00 92.62 347 PRO A O 1
ATOM 2831 N N . LYS A 1 348 ? 15.073 -13.372 -13.224 1.00 92.88 348 LYS A N 1
ATOM 2832 C CA . LYS A 1 348 ? 15.225 -14.711 -13.829 1.00 92.88 348 LYS A CA 1
ATOM 2833 C C . LYS A 1 348 ? 14.423 -14.869 -15.121 1.00 92.88 348 LYS A C 1
ATOM 2835 O O . LYS A 1 348 ? 15.000 -15.202 -16.148 1.00 92.88 348 LYS A O 1
ATOM 2840 N N . ILE A 1 349 ? 13.116 -14.621 -15.079 1.00 93.62 349 ILE A N 1
ATOM 2841 C CA . ILE A 1 349 ? 12.207 -14.754 -16.224 1.00 93.62 349 ILE A CA 1
ATOM 2842 C C . ILE A 1 349 ? 11.437 -13.448 -16.394 1.00 93.62 349 ILE A C 1
ATOM 2844 O O . ILE A 1 349 ? 10.656 -13.072 -15.519 1.00 93.62 349 ILE A O 1
ATOM 2848 N N . LEU A 1 350 ? 11.634 -12.768 -17.527 1.00 94.81 350 LEU A N 1
ATOM 2849 C CA . LEU A 1 350 ? 10.925 -11.534 -17.875 1.00 94.81 350 LEU A CA 1
ATOM 2850 C C . LEU A 1 350 ? 10.165 -11.689 -19.195 1.00 94.81 350 LEU A C 1
ATOM 2852 O O . LEU A 1 350 ? 10.759 -11.869 -20.255 1.00 94.81 350 LEU A O 1
ATOM 2856 N N . GLN A 1 351 ? 8.847 -11.539 -19.130 1.00 96.31 351 GLN A N 1
ATOM 2857 C CA . GLN A 1 351 ? 7.946 -11.580 -20.276 1.00 96.31 351 GLN A CA 1
ATOM 2858 C C . GLN A 1 351 ? 7.270 -10.216 -20.456 1.00 96.31 351 GLN A C 1
ATOM 2860 O O . GLN A 1 351 ? 6.731 -9.647 -19.505 1.00 96.31 351 GLN A O 1
ATOM 2865 N N . ILE A 1 352 ? 7.303 -9.682 -21.674 1.00 97.00 352 ILE A N 1
ATOM 2866 C CA . ILE A 1 352 ? 6.676 -8.410 -22.050 1.00 97.00 352 ILE A CA 1
ATOM 2867 C C . ILE A 1 352 ? 5.843 -8.654 -23.310 1.00 97.00 352 ILE A C 1
ATOM 2869 O O . ILE A 1 352 ? 6.384 -8.841 -24.401 1.00 97.00 352 ILE A O 1
ATOM 2873 N N . LEU A 1 353 ? 4.524 -8.676 -23.150 1.00 98.25 353 LEU A N 1
ATOM 2874 C CA . LEU A 1 353 ? 3.564 -9.079 -24.171 1.00 98.25 353 LEU A CA 1
ATOM 2875 C C . LEU A 1 353 ? 2.609 -7.926 -24.490 1.00 98.25 353 LEU A C 1
ATOM 2877 O O . LEU A 1 353 ? 1.980 -7.365 -23.595 1.00 98.25 353 LEU A O 1
ATOM 2881 N N . ASP A 1 354 ? 2.481 -7.581 -25.769 1.00 98.44 354 ASP A N 1
ATOM 2882 C CA . ASP A 1 354 ? 1.525 -6.579 -26.263 1.00 98.44 354 ASP A CA 1
ATOM 2883 C C . ASP A 1 354 ? 1.622 -5.210 -25.557 1.00 98.44 354 ASP A C 1
ATOM 2885 O O . ASP A 1 354 ? 0.623 -4.518 -25.362 1.00 98.44 354 ASP A O 1
ATOM 2889 N N . CYS A 1 355 ? 2.828 -4.814 -25.143 1.00 98.44 355 CYS A N 1
ATOM 2890 C CA . CYS A 1 355 ? 3.069 -3.560 -24.429 1.00 98.44 355 CYS A CA 1
ATOM 2891 C C . CYS A 1 355 ? 3.435 -2.403 -25.377 1.00 98.44 355 CYS A C 1
ATOM 2893 O O . CYS A 1 355 ? 3.864 -2.600 -26.516 1.00 98.44 355 CYS A O 1
ATOM 2895 N N . LEU A 1 356 ? 3.346 -1.169 -24.884 1.00 97.19 356 LEU A N 1
ATOM 2896 C CA . LEU A 1 356 ? 3.785 0.032 -25.595 1.00 97.19 356 LEU A CA 1
ATOM 2897 C C . LEU A 1 356 ? 4.762 0.839 -24.742 1.00 97.19 356 LEU A C 1
ATOM 2899 O O . LEU A 1 356 ? 4.402 1.346 -23.687 1.00 97.19 356 LEU A O 1
ATOM 2903 N N . TYR A 1 357 ? 5.967 1.069 -25.250 1.00 96.00 357 TYR A N 1
ATOM 2904 C CA . TYR A 1 357 ? 6.909 2.042 -24.704 1.00 96.00 357 TYR A CA 1
ATOM 2905 C C . TYR A 1 357 ? 6.990 3.233 -25.647 1.00 96.00 357 TYR A C 1
ATOM 2907 O O . TYR A 1 357 ? 7.435 3.097 -26.787 1.00 96.00 357 TYR A O 1
ATOM 2915 N N . GLN A 1 358 ? 6.566 4.408 -25.186 1.00 94.81 358 GLN A N 1
ATOM 2916 C CA . GLN A 1 358 ? 6.513 5.605 -26.011 1.00 94.81 358 GLN A CA 1
ATOM 2917 C C . GLN A 1 358 ? 7.143 6.821 -25.333 1.00 94.81 358 GLN A C 1
ATOM 2919 O O . GLN A 1 358 ? 6.767 7.193 -24.227 1.00 94.81 358 GLN A O 1
ATOM 2924 N N . GLU A 1 359 ? 8.052 7.494 -26.036 1.00 92.94 359 GLU A N 1
ATOM 2925 C CA . GLU A 1 359 ? 8.610 8.800 -25.645 1.00 92.94 359 GLU A CA 1
ATOM 2926 C C . GLU A 1 359 ? 9.268 8.819 -24.252 1.00 92.94 359 GLU A C 1
ATOM 2928 O O . GLU A 1 359 ? 9.306 9.853 -23.597 1.00 92.94 359 GLU A O 1
ATOM 2933 N N . ASN A 1 360 ? 9.800 7.689 -23.781 1.00 92.06 360 ASN A N 1
ATOM 2934 C CA . ASN A 1 360 ? 10.529 7.643 -22.512 1.00 92.06 360 ASN A CA 1
ATOM 2935 C C . ASN A 1 360 ? 11.951 8.219 -22.679 1.00 92.06 360 ASN A C 1
ATOM 2937 O O . ASN A 1 360 ? 12.572 8.071 -23.735 1.00 92.06 360 ASN A O 1
ATOM 2941 N N . GLU A 1 361 ? 12.479 8.878 -21.648 1.00 89.56 361 GLU A N 1
ATOM 2942 C CA . GLU A 1 361 ? 13.707 9.678 -21.732 1.00 89.56 361 GLU A CA 1
ATOM 2943 C C . GLU A 1 361 ? 14.737 9.322 -20.658 1.00 89.56 361 GLU A C 1
ATOM 2945 O O . GLU A 1 361 ? 14.421 9.170 -19.479 1.00 89.56 361 GLU A O 1
ATOM 2950 N N . THR A 1 362 ? 16.007 9.280 -21.055 1.00 84.31 362 THR A N 1
ATOM 2951 C CA . THR A 1 362 ? 17.156 9.196 -20.144 1.00 84.31 362 THR A CA 1
ATOM 2952 C C . THR A 1 362 ? 18.376 9.878 -20.756 1.00 84.31 362 THR A C 1
ATOM 2954 O O . THR A 1 362 ? 18.537 9.837 -21.971 1.00 84.31 362 THR A O 1
ATOM 2957 N N . PRO A 1 363 ? 19.301 10.476 -19.987 1.00 77.75 363 PRO A N 1
ATOM 2958 C CA . PRO A 1 363 ? 20.598 10.873 -20.532 1.00 77.75 363 PRO A CA 1
ATOM 2959 C C . PRO A 1 363 ? 21.568 9.693 -20.755 1.00 77.75 363 PRO A C 1
ATOM 2961 O O . PRO A 1 363 ? 22.609 9.899 -21.375 1.00 77.75 363 PRO A O 1
ATOM 2964 N N . LEU A 1 364 ? 21.298 8.482 -20.249 1.00 74.75 364 LEU A N 1
ATOM 2965 C CA . LEU A 1 364 ? 22.219 7.337 -20.349 1.00 74.75 364 LEU A CA 1
ATOM 2966 C C . LEU A 1 364 ? 21.687 6.214 -21.252 1.00 74.75 364 LEU A C 1
ATOM 2968 O O . LEU A 1 364 ? 21.673 6.379 -22.471 1.00 74.75 364 LEU A O 1
ATOM 2972 N N . GLU A 1 365 ? 21.331 5.066 -20.670 1.00 69.50 365 GLU A N 1
ATOM 2973 C CA . GLU A 1 365 ? 21.116 3.793 -21.365 1.00 69.50 365 GLU A CA 1
ATOM 2974 C C . GLU A 1 365 ? 19.677 3.292 -21.254 1.00 69.50 365 GLU A C 1
ATOM 2976 O O . GLU A 1 365 ? 19.082 3.345 -20.175 1.00 69.50 365 GLU A O 1
ATOM 2981 N N . GLY A 1 366 ? 19.162 2.732 -22.356 1.00 63.44 366 GLY A N 1
ATOM 2982 C CA . GLY A 1 366 ? 17.868 2.050 -22.412 1.00 63.44 366 GLY A CA 1
ATOM 2983 C C . GLY A 1 366 ? 16.717 2.995 -22.099 1.00 63.44 366 GLY A C 1
ATOM 2984 O O . GLY A 1 366 ? 16.143 2.938 -21.014 1.00 63.44 366 GLY A O 1
ATOM 2985 N N . SER A 1 367 ? 16.367 3.879 -23.039 1.00 72.50 367 SER A N 1
ATOM 2986 C CA . SER A 1 367 ? 15.318 4.887 -22.810 1.00 72.50 367 SER A CA 1
ATOM 2987 C C . SER A 1 367 ? 13.995 4.274 -22.354 1.00 72.50 367 SER A C 1
ATOM 2989 O O . SER A 1 367 ? 13.275 4.882 -21.569 1.00 72.50 367 SER A O 1
ATOM 2991 N N . SER A 1 368 ? 13.715 3.036 -22.760 1.00 84.31 368 SER A N 1
ATOM 2992 C CA . SER A 1 368 ? 12.536 2.282 -22.344 1.00 84.31 368 SER A CA 1
ATOM 2993 C C . SER A 1 368 ? 12.873 1.206 -21.310 1.00 84.31 368 SER A C 1
ATOM 2995 O O . SER A 1 368 ? 12.321 1.223 -20.213 1.00 84.31 368 SER A O 1
ATOM 2997 N N . LEU A 1 369 ? 13.803 0.301 -21.611 1.00 87.94 369 LEU A N 1
ATOM 2998 C CA . LEU A 1 369 ? 14.087 -0.861 -20.770 1.00 87.94 369 LEU A CA 1
ATOM 2999 C C . LEU A 1 369 ? 15.590 -1.019 -20.538 1.00 87.94 369 LEU A C 1
ATOM 3001 O O . LEU A 1 369 ? 16.377 -0.973 -21.480 1.00 87.94 369 LEU A O 1
ATOM 3005 N N . ASN A 1 370 ? 15.993 -1.230 -19.287 1.00 87.94 370 ASN A N 1
ATOM 3006 C CA . ASN A 1 370 ? 17.375 -1.548 -18.928 1.00 87.94 370 ASN A CA 1
ATOM 3007 C C . ASN A 1 370 ? 17.408 -2.779 -18.023 1.00 87.94 370 ASN A C 1
ATOM 3009 O O . ASN A 1 370 ? 16.828 -2.765 -16.938 1.00 87.94 370 ASN A O 1
ATOM 3013 N N . ILE A 1 371 ? 18.087 -3.835 -18.458 1.00 87.50 371 ILE A N 1
ATOM 3014 C CA . ILE A 1 371 ? 18.215 -5.076 -17.699 1.00 87.50 371 ILE A CA 1
ATOM 3015 C C . ILE A 1 371 ? 19.683 -5.295 -17.350 1.00 87.50 371 ILE A C 1
ATOM 3017 O O . ILE A 1 371 ? 20.527 -5.389 -18.238 1.00 87.50 371 ILE A O 1
ATOM 3021 N N . LYS A 1 372 ? 20.001 -5.371 -16.055 1.00 82.44 372 LYS A N 1
ATOM 3022 C CA . LYS A 1 372 ? 21.362 -5.569 -15.548 1.00 82.44 372 LYS A CA 1
ATOM 3023 C C . LYS A 1 372 ? 21.502 -6.961 -14.936 1.00 82.44 372 LYS A C 1
ATOM 3025 O O . LYS A 1 372 ? 20.909 -7.216 -13.892 1.00 82.44 372 LYS A O 1
ATOM 3030 N N . GLN A 1 373 ? 22.367 -7.775 -15.549 1.00 77.94 373 GLN A N 1
ATOM 3031 C CA . GLN A 1 373 ? 22.808 -9.105 -15.101 1.00 77.94 373 GLN A CA 1
ATOM 3032 C C . GLN A 1 373 ? 21.716 -10.183 -14.991 1.00 77.94 373 GLN A C 1
ATOM 3034 O O . GLN A 1 373 ? 20.563 -9.881 -14.707 1.00 77.94 373 GLN A O 1
ATOM 3039 N N . SER A 1 374 ? 22.168 -11.432 -15.182 1.00 64.06 374 SER A N 1
ATOM 3040 C CA . SER A 1 374 ? 21.521 -12.715 -14.860 1.00 64.06 374 SER A CA 1
ATOM 3041 C C . SER A 1 374 ? 20.026 -12.797 -15.173 1.00 64.06 374 SER A C 1
ATOM 3043 O O . SER A 1 374 ? 19.204 -12.416 -14.344 1.00 64.06 374 SER A O 1
ATOM 3045 N N . LEU A 1 375 ? 19.714 -13.368 -16.344 1.00 70.50 375 LEU A N 1
ATOM 3046 C CA . LEU A 1 375 ? 18.409 -13.951 -16.643 1.00 70.50 375 LEU A CA 1
ATOM 3047 C C . LEU A 1 375 ? 18.557 -15.391 -17.123 1.00 70.50 375 LEU A C 1
ATOM 3049 O O . LEU A 1 375 ? 19.553 -15.729 -17.765 1.00 70.50 375 LEU A O 1
ATOM 3053 N N . ASP A 1 376 ? 17.511 -16.171 -16.877 1.00 85.19 376 ASP A N 1
ATOM 3054 C CA . ASP A 1 376 ? 17.271 -17.464 -17.505 1.00 85.19 376 ASP A CA 1
ATOM 3055 C C . ASP A 1 376 ? 16.508 -17.275 -18.835 1.00 85.19 376 ASP A C 1
ATOM 3057 O O . ASP A 1 376 ? 16.854 -17.901 -19.835 1.00 85.19 376 ASP A O 1
ATOM 3061 N N . GLU A 1 377 ? 15.506 -16.378 -18.882 1.00 87.06 377 GLU A N 1
ATOM 3062 C CA . GLU A 1 377 ? 14.653 -16.161 -20.064 1.00 87.06 377 GLU A CA 1
ATOM 3063 C C . GLU A 1 377 ? 14.162 -14.702 -20.208 1.00 87.06 377 GLU A C 1
ATOM 3065 O O . GLU A 1 377 ? 13.712 -14.073 -19.244 1.00 87.06 377 GLU A O 1
ATOM 3070 N N . ILE A 1 378 ? 14.197 -14.177 -21.442 1.00 88.62 378 ILE A N 1
ATOM 3071 C CA . ILE A 1 378 ? 13.478 -12.960 -21.857 1.00 88.62 378 ILE A CA 1
ATOM 3072 C C . ILE A 1 378 ? 12.579 -13.304 -23.041 1.00 88.62 378 ILE A C 1
ATOM 3074 O O . ILE A 1 378 ? 13.073 -13.777 -24.062 1.00 88.62 378 ILE A O 1
ATOM 3078 N N . LEU A 1 379 ? 11.298 -12.946 -22.950 1.00 91.88 379 LEU A N 1
ATOM 3079 C CA . LEU A 1 379 ? 10.362 -12.970 -24.072 1.00 91.88 379 LEU A CA 1
ATOM 3080 C C . LEU A 1 379 ? 9.753 -11.582 -24.271 1.00 91.88 379 LEU A C 1
ATOM 3082 O O . LEU A 1 379 ? 9.123 -11.038 -23.365 1.00 91.88 379 LEU A O 1
ATOM 3086 N N . ILE A 1 380 ? 9.903 -11.016 -25.468 1.00 93.69 380 ILE A N 1
ATOM 3087 C CA . ILE A 1 380 ? 9.242 -9.765 -25.855 1.00 93.69 380 ILE A CA 1
ATOM 3088 C C . ILE A 1 380 ? 8.447 -10.021 -27.134 1.00 93.69 380 ILE A C 1
ATOM 3090 O O . ILE A 1 380 ? 9.030 -10.223 -28.196 1.00 93.69 380 ILE A O 1
ATOM 3094 N N . LEU A 1 381 ? 7.117 -9.991 -27.044 1.00 95.50 381 LEU A N 1
ATOM 3095 C CA . LEU A 1 381 ? 6.212 -10.286 -28.159 1.00 95.50 381 LEU A CA 1
ATOM 3096 C C . LEU A 1 381 ? 5.147 -9.196 -28.287 1.00 95.50 381 LEU A C 1
ATOM 3098 O O . LEU A 1 381 ? 4.704 -8.638 -27.286 1.00 95.50 381 LEU A O 1
ATOM 3102 N N . GLY A 1 382 ? 4.764 -8.844 -29.518 1.00 95.50 382 GLY A N 1
ATOM 3103 C CA . GLY A 1 382 ? 3.692 -7.867 -29.779 1.00 95.50 382 GLY A CA 1
ATOM 3104 C C . GLY A 1 382 ? 3.949 -6.451 -29.239 1.00 95.50 382 GLY A C 1
ATOM 3105 O O . GLY A 1 382 ? 3.062 -5.604 -29.278 1.00 95.50 382 GLY A O 1
ATOM 3106 N N . THR A 1 383 ? 5.157 -6.176 -28.740 1.00 96.69 383 THR A N 1
ATOM 3107 C CA . THR A 1 383 ? 5.489 -4.943 -28.021 1.00 96.69 383 THR A CA 1
ATOM 3108 C C . THR A 1 383 ? 6.059 -3.883 -28.959 1.00 96.69 383 THR A C 1
ATOM 3110 O O . THR A 1 383 ? 6.923 -4.163 -29.791 1.00 96.69 383 THR A O 1
ATOM 3113 N N . VAL A 1 384 ? 5.605 -2.640 -28.802 1.00 94.81 384 VAL A N 1
ATOM 3114 C CA . VAL A 1 384 ? 6.023 -1.496 -29.621 1.00 94.81 384 VAL A CA 1
ATOM 3115 C C . VAL A 1 384 ? 6.919 -0.559 -28.816 1.00 94.81 384 VAL A C 1
ATOM 3117 O O . VAL A 1 384 ? 6.544 -0.106 -27.739 1.00 94.81 384 VAL A O 1
ATOM 3120 N N . PHE A 1 385 ? 8.069 -0.192 -29.383 1.00 91.44 385 PHE A N 1
ATOM 3121 C CA . PHE A 1 385 ? 8.942 0.866 -28.869 1.00 91.44 385 PHE A CA 1
ATOM 3122 C C . PHE A 1 385 ? 8.922 2.047 -29.846 1.00 91.44 385 PHE A C 1
ATOM 3124 O O . PHE A 1 385 ? 9.323 1.905 -31.002 1.00 91.44 385 PHE A O 1
ATOM 3131 N N . LYS A 1 386 ? 8.418 3.207 -29.416 1.00 88.88 386 LYS A N 1
ATOM 3132 C CA . LYS A 1 386 ? 8.178 4.361 -30.292 1.00 88.88 386 LYS A CA 1
ATOM 3133 C C . LYS A 1 386 ? 8.607 5.673 -29.654 1.00 88.88 386 LYS A C 1
ATOM 3135 O O . LYS A 1 386 ? 7.931 6.200 -28.780 1.00 88.88 386 LYS A O 1
ATOM 3140 N N . GLY A 1 387 ? 9.635 6.301 -30.211 1.00 75.38 387 GLY A N 1
ATOM 3141 C CA . GLY A 1 387 ? 10.102 7.593 -29.713 1.00 75.38 387 GLY A CA 1
ATOM 3142 C C . GLY A 1 387 ? 10.719 7.472 -28.319 1.00 75.38 387 GLY A C 1
ATOM 3143 O O . GLY A 1 387 ? 10.375 6.608 -27.519 1.00 75.38 387 GLY A O 1
ATOM 3144 N N . GLY A 1 388 ? 11.701 8.308 -28.043 1.00 71.25 388 GLY A N 1
ATOM 3145 C CA . GLY A 1 388 ? 12.480 8.233 -26.818 1.00 71.25 388 GLY A CA 1
ATOM 3146 C C . GLY A 1 388 ? 13.860 8.800 -27.065 1.00 71.25 388 GLY A C 1
ATOM 3147 O O . GLY A 1 388 ? 14.367 8.753 -28.187 1.00 71.25 388 GLY A O 1
ATOM 3148 N N . TYR A 1 389 ? 14.437 9.381 -26.027 1.00 70.00 389 TYR A N 1
ATOM 3149 C CA . TYR A 1 389 ? 15.689 10.113 -26.128 1.00 70.00 389 TYR A CA 1
ATOM 3150 C C . TYR A 1 389 ? 16.736 9.485 -25.214 1.00 70.00 389 TYR A C 1
ATOM 3152 O O . TYR A 1 389 ? 16.465 9.264 -24.031 1.00 70.00 389 TYR A O 1
ATOM 3160 N N . ASN A 1 390 ? 17.916 9.198 -25.769 1.00 64.62 390 ASN A N 1
ATOM 3161 C CA . ASN A 1 390 ? 19.116 8.816 -25.033 1.00 64.62 390 ASN A CA 1
ATOM 3162 C C . ASN A 1 390 ? 20.378 9.459 -25.630 1.00 64.62 390 ASN A C 1
ATOM 3164 O O . ASN A 1 390 ? 20.523 9.554 -26.845 1.00 64.62 390 ASN A O 1
ATOM 3168 N N . LEU A 1 391 ? 21.291 9.926 -24.767 1.00 58.00 391 LEU A N 1
ATOM 3169 C CA . LEU A 1 391 ? 22.475 10.707 -25.169 1.00 58.00 391 LEU A CA 1
ATOM 3170 C C . LEU A 1 391 ? 23.749 9.874 -25.368 1.00 58.00 391 LEU A C 1
ATOM 3172 O O . LEU A 1 391 ? 24.680 10.366 -26.002 1.00 58.00 391 LEU A O 1
ATOM 3176 N N . LYS A 1 392 ? 23.843 8.665 -24.793 1.00 57.16 392 LYS A N 1
ATOM 3177 C CA . LYS A 1 392 ? 25.110 7.911 -24.743 1.00 57.16 392 LYS A CA 1
ATOM 3178 C C . LYS A 1 392 ? 25.081 6.555 -25.455 1.00 57.16 392 LYS A C 1
ATOM 3180 O O . LYS A 1 392 ? 25.842 6.401 -26.402 1.00 57.16 392 LYS A O 1
ATOM 3185 N N . LEU A 1 393 ? 24.265 5.579 -25.032 1.00 54.50 393 LEU A N 1
ATOM 3186 C CA . LEU A 1 393 ? 24.265 4.198 -25.570 1.00 54.50 393 LEU A CA 1
ATOM 3187 C C . LEU A 1 393 ? 22.894 3.496 -25.381 1.00 54.50 393 LEU A C 1
ATOM 3189 O O . LEU A 1 393 ? 22.079 3.934 -24.575 1.00 54.50 393 LEU A O 1
ATOM 3193 N N . GLY A 1 394 ? 22.625 2.397 -26.106 1.00 54.56 394 GLY A N 1
ATOM 3194 C CA . GLY A 1 394 ? 21.584 1.411 -25.740 1.00 54.56 394 GLY A CA 1
ATOM 3195 C C . GLY A 1 394 ? 20.157 1.584 -26.289 1.00 54.56 394 GLY A C 1
ATOM 3196 O O . GLY A 1 394 ? 19.259 0.930 -25.776 1.00 54.56 394 GLY A O 1
ATOM 3197 N N . GLY A 1 395 ? 19.920 2.433 -27.301 1.00 70.50 395 GLY A N 1
ATOM 3198 C CA . GLY A 1 395 ? 18.605 2.580 -27.960 1.00 70.50 395 GLY A CA 1
ATOM 3199 C C . GLY A 1 395 ? 17.393 2.576 -27.004 1.00 70.50 395 GLY A C 1
ATOM 3200 O O . GLY A 1 395 ? 17.412 3.209 -25.946 1.00 70.50 395 GLY A O 1
ATOM 3201 N N . PHE A 1 396 ? 16.337 1.841 -27.368 1.00 76.88 396 PHE A N 1
ATOM 3202 C CA . PHE A 1 396 ? 15.177 1.619 -26.493 1.00 76.88 396 PHE A CA 1
ATOM 3203 C C . PHE A 1 396 ? 15.446 0.600 -25.380 1.00 76.88 396 PHE A C 1
ATOM 3205 O O . PHE A 1 396 ? 14.931 0.770 -24.274 1.00 76.88 396 PHE A O 1
ATOM 3212 N N . ILE A 1 397 ? 16.249 -0.431 -25.661 1.00 83.94 397 ILE A N 1
ATOM 3213 C CA . ILE A 1 397 ? 16.518 -1.557 -24.760 1.00 83.94 397 ILE A CA 1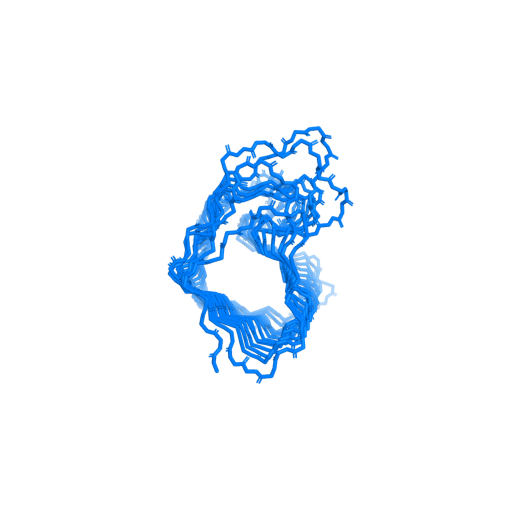
ATOM 3214 C C . ILE A 1 397 ? 18.025 -1.697 -24.557 1.00 83.94 397 ILE A C 1
ATOM 3216 O O . ILE A 1 397 ? 18.770 -1.896 -25.516 1.00 83.94 397 ILE A O 1
ATOM 3220 N N . CYS A 1 398 ? 18.455 -1.669 -23.298 1.00 82.56 398 CYS A N 1
ATOM 3221 C CA . CYS A 1 398 ? 19.822 -1.968 -22.898 1.00 82.56 398 CYS A CA 1
ATOM 3222 C C . CYS A 1 398 ? 19.877 -3.284 -22.117 1.00 82.56 398 CYS A C 1
ATOM 3224 O O . CYS A 1 398 ? 19.168 -3.450 -21.123 1.00 82.56 398 CYS A O 1
ATOM 3226 N N . LEU A 1 399 ? 20.751 -4.194 -22.549 1.00 78.69 399 LEU A N 1
ATOM 3227 C CA . LEU A 1 399 ? 21.049 -5.453 -21.870 1.00 78.69 399 LEU A CA 1
ATOM 3228 C C . LEU A 1 399 ? 22.494 -5.385 -21.360 1.00 78.69 399 LEU A C 1
ATOM 3230 O O . LEU A 1 399 ? 23.431 -5.296 -22.153 1.00 78.69 399 LEU A O 1
ATOM 3234 N N . GLY A 1 400 ? 22.677 -5.358 -20.040 1.00 68.44 400 GLY A N 1
ATOM 3235 C CA . GLY A 1 400 ? 23.995 -5.440 -19.406 1.00 68.44 400 GLY A CA 1
ATOM 3236 C C . GLY A 1 400 ? 24.621 -6.829 -19.579 1.00 68.44 400 GLY A C 1
ATOM 3237 O O . GLY A 1 400 ? 23.898 -7.778 -19.859 1.00 68.44 400 GLY A O 1
ATOM 3238 N N . LEU A 1 401 ? 25.950 -6.929 -19.401 1.00 55.56 401 LEU A N 1
ATOM 323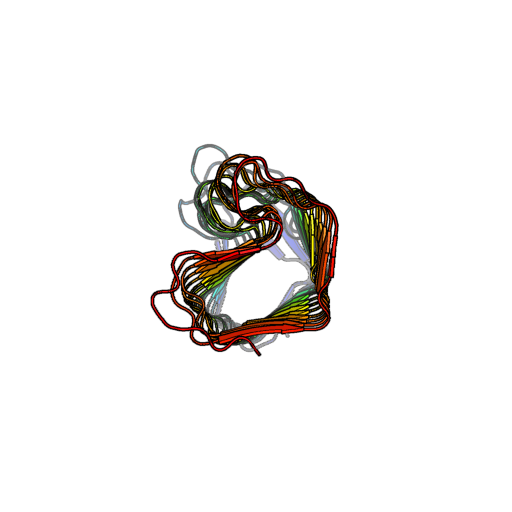9 C CA . LEU A 1 401 ? 26.783 -8.137 -19.577 1.00 55.56 401 LEU A CA 1
ATOM 3240 C C . LEU A 1 401 ? 26.015 -9.449 -19.322 1.00 55.56 401 LEU A C 1
ATOM 3242 O O . LEU A 1 401 ? 25.731 -9.810 -18.179 1.00 55.56 401 LEU A O 1
ATOM 3246 N N . LEU A 1 402 ? 25.677 -10.134 -20.413 1.00 53.75 402 LEU A N 1
ATOM 3247 C CA . LEU A 1 402 ? 25.068 -11.458 -20.416 1.00 53.75 402 LEU A CA 1
ATOM 3248 C C . LEU A 1 402 ? 26.228 -12.459 -20.357 1.00 53.75 402 LEU A C 1
ATOM 3250 O O . LEU A 1 402 ? 26.932 -12.636 -21.346 1.00 53.75 402 LEU A O 1
ATOM 3254 N N . GLU A 1 403 ? 26.495 -13.054 -19.192 1.00 46.78 403 GLU A N 1
ATOM 3255 C CA . GLU A 1 403 ? 27.607 -14.015 -19.041 1.00 46.78 403 GLU A CA 1
ATOM 3256 C C . GLU A 1 403 ? 27.336 -15.362 -19.738 1.00 46.78 403 GLU A C 1
ATOM 3258 O O . GLU A 1 403 ? 28.268 -16.131 -19.958 1.00 46.78 403 GLU A O 1
ATOM 3263 N N . ASN A 1 404 ? 26.094 -15.619 -20.165 1.00 46.19 404 ASN A N 1
ATOM 3264 C CA . ASN A 1 404 ? 25.684 -16.855 -20.828 1.00 46.19 404 ASN A CA 1
ATOM 3265 C C . ASN A 1 404 ? 25.121 -16.587 -22.232 1.00 46.19 404 ASN A C 1
ATOM 3267 O O . ASN A 1 404 ? 24.491 -15.560 -22.484 1.00 46.19 404 ASN A O 1
ATOM 3271 N N . SER A 1 405 ? 25.350 -17.525 -23.153 1.00 45.16 405 SER A N 1
ATOM 3272 C CA . SER A 1 405 ? 24.792 -17.531 -24.509 1.00 45.16 405 SER A CA 1
ATOM 3273 C C . SER A 1 405 ? 23.260 -17.535 -24.463 1.00 45.16 405 SER A C 1
ATOM 3275 O O . SER A 1 405 ? 22.668 -18.512 -24.013 1.00 45.16 405 SER A O 1
ATOM 3277 N N . PHE A 1 406 ? 22.627 -16.455 -24.922 1.00 50.97 406 PHE A N 1
ATOM 3278 C CA . PHE A 1 406 ? 21.170 -16.353 -25.024 1.00 50.97 406 PHE A CA 1
ATOM 3279 C C . PHE A 1 406 ? 20.651 -17.074 -26.268 1.00 50.97 406 PHE A C 1
ATOM 3281 O O . PHE A 1 406 ? 21.114 -16.795 -27.376 1.00 50.97 406 PHE A O 1
ATOM 3288 N N . ASP A 1 407 ? 19.625 -17.905 -26.091 1.00 46.19 407 ASP A N 1
ATOM 3289 C CA . ASP A 1 407 ? 18.718 -18.274 -27.175 1.00 46.19 407 ASP A CA 1
ATOM 3290 C C . ASP A 1 407 ? 17.655 -17.177 -27.300 1.00 46.19 407 ASP A C 1
ATOM 3292 O O . ASP A 1 407 ? 16.759 -17.051 -26.467 1.00 46.19 407 ASP A O 1
ATOM 3296 N N . TRP A 1 408 ? 17.767 -16.356 -28.342 1.00 43.94 408 TRP A N 1
ATOM 3297 C CA . TRP A 1 408 ? 16.707 -15.430 -28.733 1.00 43.94 408 TRP A CA 1
ATOM 3298 C C . TRP A 1 408 ? 15.601 -16.234 -29.423 1.00 43.94 408 TRP A C 1
ATOM 3300 O O . TRP A 1 408 ? 15.869 -16.877 -30.442 1.00 43.94 408 TRP A O 1
ATOM 3310 N N . LYS A 1 409 ? 14.379 -16.210 -28.886 1.00 42.78 409 LYS A N 1
ATOM 3311 C CA . LYS A 1 409 ? 13.189 -16.773 -29.539 1.00 42.78 409 LYS A CA 1
ATOM 3312 C C . LYS A 1 409 ? 12.172 -15.699 -29.869 1.00 42.78 409 LYS A C 1
ATOM 3314 O O . LYS A 1 409 ? 11.948 -14.822 -29.007 1.00 42.78 409 LYS A O 1
#